Protein AF-A0A895XR10-F1 (afdb_monomer)

Structure (mmCIF, N/CA/C/O backbone):
data_AF-A0A895XR10-F1
#
_entry.id   AF-A0A895XR10-F1
#
loop_
_atom_site.group_PDB
_atom_site.id
_atom_site.type_symbol
_atom_site.label_atom_id
_atom_site.label_alt_id
_atom_site.label_comp_id
_atom_site.label_asym_id
_atom_site.label_entity_id
_atom_site.label_seq_id
_atom_site.pdbx_PDB_ins_code
_atom_site.Cartn_x
_atom_site.Cartn_y
_atom_site.Cartn_z
_atom_site.occupancy
_atom_site.B_iso_or_equiv
_atom_site.auth_seq_id
_atom_site.auth_comp_id
_atom_site.auth_asym_id
_atom_site.auth_atom_id
_atom_site.pdbx_PDB_model_num
ATOM 1 N N . MET A 1 1 ? 27.561 -22.129 -98.951 1.00 43.47 1 MET A N 1
ATOM 2 C CA . MET A 1 1 ? 26.285 -21.623 -98.404 1.00 43.47 1 MET A CA 1
ATOM 3 C C . MET A 1 1 ? 26.503 -21.354 -96.933 1.00 43.47 1 MET A C 1
ATOM 5 O O . MET A 1 1 ? 26.814 -22.270 -96.185 1.00 43.47 1 MET A O 1
ATOM 9 N N . THR A 1 2 ? 26.490 -20.076 -96.586 1.00 42.06 2 THR A N 1
ATOM 10 C CA . THR A 1 2 ? 26.975 -19.520 -95.323 1.00 42.06 2 THR A CA 1
ATOM 11 C C . THR A 1 2 ? 25.771 -19.305 -94.410 1.00 42.06 2 THR A C 1
ATOM 13 O O . THR A 1 2 ? 24.839 -18.607 -94.800 1.00 42.06 2 THR A O 1
ATOM 16 N N . TYR A 1 3 ? 25.763 -19.936 -93.235 1.00 46.41 3 TYR A N 1
ATOM 17 C CA . TYR A 1 3 ? 24.733 -19.728 -92.213 1.00 46.41 3 TYR A CA 1
ATOM 18 C C . TYR A 1 3 ? 25.040 -18.460 -91.394 1.00 46.41 3 TYR A C 1
ATOM 20 O O . TYR A 1 3 ? 26.213 -18.200 -91.116 1.00 46.41 3 TYR A O 1
ATOM 28 N N . PRO A 1 4 ? 24.023 -17.664 -91.011 1.00 62.56 4 PRO A N 1
ATOM 29 C CA . PRO A 1 4 ? 24.213 -16.454 -90.215 1.00 62.56 4 PRO A CA 1
ATOM 30 C C . PRO A 1 4 ? 24.448 -16.766 -88.722 1.00 62.56 4 PRO A C 1
ATOM 32 O O . PRO A 1 4 ? 24.060 -17.835 -88.244 1.00 62.56 4 PRO A O 1
ATOM 35 N N . PRO A 1 5 ? 25.080 -15.839 -87.976 1.00 61.12 5 PRO A N 1
ATOM 36 C CA . PRO A 1 5 ? 25.467 -16.045 -86.585 1.00 61.12 5 PRO A CA 1
ATOM 37 C C . PRO A 1 5 ? 24.272 -15.934 -85.630 1.00 61.12 5 PRO A C 1
ATOM 39 O O . PRO A 1 5 ? 23.403 -15.075 -85.777 1.00 61.12 5 PRO A O 1
ATOM 42 N N . ALA A 1 6 ? 24.264 -16.801 -84.617 1.00 53.69 6 ALA A N 1
ATOM 43 C CA . ALA A 1 6 ? 23.287 -16.802 -83.539 1.00 53.69 6 ALA A CA 1
ATOM 44 C C . ALA A 1 6 ? 23.426 -15.538 -82.674 1.00 53.69 6 ALA A C 1
ATOM 46 O O . ALA A 1 6 ? 24.474 -15.278 -82.082 1.00 53.69 6 ALA A O 1
ATOM 47 N N . HIS A 1 7 ? 22.345 -14.763 -82.585 1.00 52.09 7 HIS A N 1
ATOM 48 C CA . HIS A 1 7 ? 22.206 -13.691 -81.610 1.00 52.09 7 HIS A CA 1
ATOM 49 C C . HIS A 1 7 ? 22.137 -14.271 -80.194 1.00 52.09 7 HIS A C 1
ATOM 51 O O . HIS A 1 7 ? 21.281 -15.101 -79.889 1.00 52.09 7 HIS A O 1
ATOM 57 N N . GLY A 1 8 ? 23.038 -13.796 -79.332 1.00 48.94 8 GLY A N 1
ATOM 58 C CA . GLY A 1 8 ? 23.037 -14.071 -77.903 1.00 48.94 8 GLY A CA 1
ATOM 59 C C . GLY A 1 8 ? 21.740 -13.599 -77.253 1.00 48.94 8 GLY A C 1
ATOM 60 O O . GLY A 1 8 ? 21.431 -12.408 -77.222 1.00 48.94 8 GLY A O 1
ATOM 61 N N . GLN A 1 9 ? 20.985 -14.557 -76.728 1.00 48.19 9 GLN A N 1
ATOM 62 C CA . GLN A 1 9 ? 19.854 -14.317 -75.847 1.00 48.19 9 GLN A CA 1
ATOM 63 C C . GLN A 1 9 ? 20.400 -13.852 -74.491 1.00 48.19 9 GLN A C 1
ATOM 65 O O . GLN A 1 9 ? 20.941 -14.638 -73.716 1.00 48.19 9 GLN A O 1
ATOM 70 N N . ASN A 1 10 ? 20.269 -12.554 -74.217 1.00 54.06 10 ASN A N 1
ATOM 71 C CA . ASN A 1 10 ? 20.427 -12.006 -72.876 1.00 54.06 10 ASN A CA 1
ATOM 72 C C . ASN A 1 10 ? 19.380 -12.656 -71.964 1.00 54.06 10 ASN A C 1
ATOM 74 O O . ASN A 1 10 ? 18.184 -12.404 -72.109 1.00 54.06 10 ASN A O 1
ATOM 78 N N . VAL A 1 11 ? 19.833 -13.499 -71.038 1.00 56.47 11 VAL A N 1
ATOM 79 C CA . VAL A 1 11 ? 19.008 -14.029 -69.951 1.00 56.47 11 VAL A CA 1
ATOM 80 C C . VAL A 1 11 ? 18.644 -12.848 -69.040 1.00 56.47 11 VAL A C 1
ATOM 82 O O . VAL A 1 11 ? 19.552 -12.222 -68.486 1.00 56.47 11 VAL A O 1
ATOM 85 N N . PRO A 1 12 ? 17.356 -12.499 -68.872 1.00 56.66 12 PRO A N 1
ATOM 86 C CA . PRO A 1 12 ? 16.947 -11.509 -67.888 1.00 56.66 12 PRO A CA 1
ATOM 87 C C . PRO A 1 12 ? 17.299 -12.060 -66.510 1.00 56.66 12 PRO A C 1
ATOM 89 O O . PRO A 1 12 ? 16.811 -13.120 -66.117 1.00 56.66 12 PRO A O 1
ATOM 92 N N . GLY A 1 13 ? 18.176 -11.360 -65.790 1.00 49.44 13 GLY A N 1
ATOM 93 C CA . GLY A 1 13 ? 18.511 -11.703 -64.417 1.00 49.44 13 GLY A CA 1
ATOM 94 C C . GLY A 1 13 ? 17.232 -11.857 -63.600 1.00 49.44 13 GLY A C 1
ATOM 95 O O . GLY A 1 13 ? 16.410 -10.941 -63.539 1.00 49.44 13 GLY A O 1
ATOM 96 N N . HIS A 1 14 ? 17.057 -13.025 -62.985 1.00 51.94 14 HIS A N 1
ATOM 97 C CA . HIS A 1 14 ? 16.072 -13.220 -61.935 1.00 51.94 14 HIS A CA 1
ATOM 98 C C . HIS A 1 14 ? 16.417 -12.271 -60.784 1.00 51.94 14 HIS A C 1
ATOM 100 O O . HIS A 1 14 ? 17.231 -12.584 -59.918 1.00 51.94 14 HIS A O 1
ATOM 106 N N . GLY A 1 15 ? 15.810 -11.084 -60.809 1.00 47.88 15 GLY A N 1
ATOM 107 C CA . GLY A 1 15 ? 15.741 -10.199 -59.663 1.00 47.88 15 GLY A CA 1
ATOM 108 C C . GLY A 1 15 ? 15.062 -10.963 -58.539 1.00 47.88 15 GLY A C 1
ATOM 109 O O . GLY A 1 15 ? 13.859 -11.215 -58.587 1.00 47.88 15 GLY A O 1
ATOM 110 N N . LEU A 1 16 ? 15.854 -11.375 -57.551 1.00 57.97 16 LEU A N 1
ATOM 111 C CA . LEU A 1 16 ? 15.333 -11.805 -56.264 1.00 57.97 16 LEU A CA 1
ATOM 112 C C . LEU A 1 16 ? 14.382 -10.703 -55.774 1.00 57.97 16 LEU A C 1
ATOM 114 O O . LEU A 1 16 ? 14.776 -9.532 -55.781 1.00 57.97 16 LEU A O 1
ATOM 118 N N . PRO A 1 17 ? 13.134 -11.035 -55.396 1.00 54.84 17 PRO A N 1
ATOM 119 C CA . PRO A 1 17 ? 12.229 -10.043 -54.845 1.00 54.84 17 PRO A CA 1
ATOM 120 C C . PRO A 1 17 ? 12.934 -9.379 -53.656 1.00 54.84 17 PRO A C 1
ATOM 122 O O . PRO A 1 17 ? 13.523 -10.096 -52.839 1.00 54.84 17 PRO A O 1
ATOM 125 N N . PRO A 1 18 ? 12.923 -8.035 -53.559 1.00 63.75 18 PRO A N 1
ATOM 126 C CA . PRO A 1 18 ? 13.530 -7.353 -52.429 1.00 63.75 18 PRO A CA 1
ATOM 127 C C . PRO A 1 18 ? 12.963 -7.972 -51.147 1.00 63.75 18 PRO A C 1
ATOM 129 O O . PRO A 1 18 ? 11.749 -8.213 -51.091 1.00 63.75 18 PRO A O 1
ATOM 132 N N . PRO A 1 19 ? 13.806 -8.297 -50.149 1.00 59.06 19 PRO A N 1
ATOM 133 C CA . P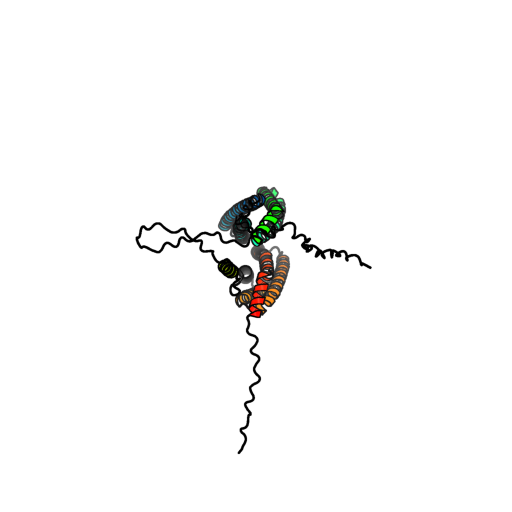RO A 1 19 ? 13.342 -8.896 -48.910 1.00 59.06 19 PRO A CA 1
ATOM 134 C C . PRO A 1 19 ? 12.282 -7.970 -48.323 1.00 59.06 19 PRO A C 1
ATOM 136 O O . PRO A 1 19 ? 12.579 -6.859 -47.889 1.00 59.06 19 PRO A O 1
ATOM 139 N N . ARG A 1 20 ? 11.018 -8.405 -48.376 1.00 44.81 20 ARG A N 1
ATOM 140 C CA . ARG A 1 20 ? 9.914 -7.691 -47.744 1.00 44.81 20 ARG A CA 1
ATOM 141 C C . ARG A 1 20 ? 10.240 -7.652 -46.260 1.00 44.81 20 ARG A C 1
ATOM 143 O O . ARG A 1 20 ? 10.199 -8.682 -45.589 1.00 44.81 20 ARG A O 1
ATOM 150 N N . SER A 1 21 ? 10.607 -6.472 -45.772 1.00 48.69 21 SER A N 1
ATOM 151 C CA . SER A 1 21 ? 10.800 -6.181 -44.358 1.00 48.69 21 SER A CA 1
ATOM 152 C C . SER A 1 21 ? 9.449 -6.314 -43.667 1.00 48.69 21 SER A C 1
ATOM 154 O O . SER A 1 21 ? 8.697 -5.353 -43.528 1.00 48.69 21 SER A O 1
ATOM 156 N N . HIS A 1 22 ? 9.105 -7.544 -43.298 1.00 46.69 22 HIS A N 1
ATOM 157 C CA . HIS A 1 22 ? 7.867 -7.894 -42.624 1.00 46.69 22 HIS A CA 1
ATOM 158 C C . HIS A 1 22 ? 7.957 -7.457 -41.156 1.00 46.69 22 HIS A C 1
ATOM 160 O O . HIS A 1 22 ? 8.131 -8.267 -40.249 1.00 46.69 22 HIS A O 1
ATOM 166 N N . LEU A 1 23 ? 7.884 -6.149 -40.925 1.00 47.00 23 LEU A N 1
ATOM 167 C CA . LEU A 1 23 ? 7.832 -5.539 -39.597 1.00 47.00 23 LEU A CA 1
ATOM 168 C C . LEU A 1 23 ? 6.759 -4.440 -39.538 1.00 47.00 23 LEU A C 1
ATOM 170 O O . LEU A 1 23 ? 6.862 -3.505 -38.753 1.00 47.00 23 LEU A O 1
ATOM 174 N N . ASP A 1 24 ? 5.668 -4.620 -40.289 1.00 42.06 24 ASP A N 1
ATOM 175 C CA . ASP A 1 24 ? 4.411 -3.868 -40.144 1.00 42.06 24 ASP A CA 1
ATOM 176 C C . ASP A 1 24 ? 3.589 -4.380 -38.947 1.00 42.06 24 ASP A C 1
ATOM 178 O O . ASP A 1 24 ? 2.412 -4.724 -39.038 1.00 42.06 24 ASP A O 1
ATOM 182 N N . GLY A 1 25 ? 4.238 -4.476 -37.789 1.00 52.78 25 GLY A N 1
ATOM 183 C CA . GLY A 1 25 ? 3.549 -4.516 -36.506 1.00 52.78 25 GLY A CA 1
ATOM 184 C C . GLY A 1 25 ? 3.534 -3.111 -35.898 1.00 52.78 25 GLY A C 1
ATOM 185 O O . GLY A 1 25 ? 4.423 -2.313 -36.191 1.00 52.78 25 GLY A O 1
ATOM 186 N N . PRO A 1 26 ? 2.626 -2.797 -34.958 1.00 48.66 26 PRO A N 1
ATOM 187 C CA . PRO A 1 26 ? 2.603 -1.510 -34.245 1.00 48.66 26 PRO A CA 1
ATOM 188 C C . PRO A 1 26 ? 3.884 -1.200 -33.433 1.00 48.66 26 PRO A C 1
ATOM 190 O O . PRO A 1 26 ? 3.993 -0.144 -32.818 1.00 48.66 26 PRO A O 1
ATOM 193 N N . ALA A 1 27 ? 4.876 -2.096 -33.445 1.00 45.22 27 ALA A N 1
ATOM 194 C CA . ALA A 1 27 ? 6.234 -1.854 -32.967 1.00 45.22 27 ALA A CA 1
ATOM 195 C C . ALA A 1 27 ? 7.116 -1.051 -33.958 1.00 45.22 27 ALA A C 1
ATOM 197 O O . ALA A 1 27 ? 8.143 -0.521 -33.540 1.00 45.22 27 ALA A O 1
ATOM 198 N N . GLY A 1 28 ? 6.718 -0.912 -35.231 1.00 41.19 28 GLY A N 1
ATOM 199 C CA . GLY A 1 28 ? 7.461 -0.185 -36.273 1.00 41.19 28 GLY A CA 1
ATOM 200 C C . GLY A 1 28 ? 7.477 1.341 -36.112 1.00 41.19 28 GLY A C 1
ATOM 201 O O . GLY A 1 28 ? 8.375 2.000 -36.625 1.00 41.19 28 GLY A O 1
ATOM 202 N N . ALA A 1 29 ? 6.566 1.914 -35.317 1.00 49.75 29 ALA A N 1
ATOM 203 C CA . ALA A 1 29 ? 6.558 3.352 -35.012 1.00 49.75 29 ALA A CA 1
ATOM 204 C C . ALA A 1 29 ? 7.737 3.804 -34.122 1.00 49.75 29 ALA A C 1
ATOM 206 O O . ALA A 1 29 ? 7.969 5.000 -33.961 1.00 49.75 29 ALA A O 1
ATOM 207 N N . TYR A 1 30 ? 8.481 2.855 -33.545 1.00 46.25 30 TYR A N 1
ATOM 208 C CA . TYR A 1 30 ? 9.675 3.113 -32.735 1.00 46.25 30 TYR A CA 1
ATOM 209 C C . TYR A 1 30 ? 10.931 2.486 -33.344 1.00 46.25 30 TYR A C 1
ATOM 211 O O . TYR A 1 30 ? 11.883 2.205 -32.613 1.00 46.25 30 TYR A O 1
ATOM 219 N N . GLY A 1 31 ? 10.926 2.231 -34.657 1.00 37.97 31 GLY A N 1
ATOM 220 C CA . GLY A 1 31 ? 12.087 1.720 -35.369 1.00 37.97 31 GLY A CA 1
ATOM 221 C C . GLY A 1 31 ? 13.304 2.603 -35.107 1.00 37.97 31 GLY A C 1
ATOM 222 O O . GLY A 1 31 ? 13.386 3.726 -35.597 1.00 37.97 31 GLY A O 1
ATOM 223 N N . LEU A 1 32 ? 14.255 2.087 -34.327 1.00 45.00 32 LEU A N 1
ATOM 224 C CA . LEU A 1 32 ? 15.643 2.507 -34.449 1.00 45.00 32 LEU A CA 1
ATOM 225 C C . LEU A 1 32 ? 16.025 2.287 -35.917 1.00 45.00 32 LEU A C 1
ATOM 227 O O . LEU A 1 32 ? 15.727 1.202 -36.430 1.00 45.00 32 LEU A O 1
ATOM 231 N N . PRO A 1 33 ? 16.620 3.278 -36.602 1.00 44.41 33 PRO A N 1
ATOM 232 C CA . PRO A 1 33 ? 17.076 3.092 -37.967 1.00 44.41 33 PRO A CA 1
ATOM 233 C C . PRO A 1 33 ? 18.084 1.943 -37.959 1.00 44.41 33 PRO A C 1
ATOM 235 O O . PRO A 1 33 ? 19.209 2.076 -37.486 1.00 44.41 33 PRO A O 1
ATOM 238 N N . LEU A 1 34 ? 17.644 0.774 -38.424 1.00 49.09 34 LEU A N 1
ATOM 239 C CA . LEU A 1 34 ? 18.527 -0.309 -38.823 1.00 49.09 34 LEU A CA 1
ATOM 240 C C . LEU A 1 34 ? 19.137 0.145 -40.141 1.00 49.09 34 LEU A C 1
ATOM 242 O O . LEU A 1 34 ? 18.640 -0.137 -41.229 1.00 49.09 34 LEU A O 1
ATOM 246 N N . GLU A 1 35 ? 20.168 0.964 -39.987 1.00 44.25 35 GLU A N 1
ATOM 247 C CA . GLU A 1 35 ? 20.978 1.514 -41.051 1.00 44.25 35 GLU A CA 1
ATOM 248 C C . GLU A 1 35 ? 21.790 0.362 -41.647 1.00 44.25 35 GLU A C 1
ATOM 250 O O . GLU A 1 35 ? 22.802 -0.095 -41.113 1.00 44.25 35 GLU A O 1
ATOM 255 N N . GLY A 1 36 ? 21.260 -0.179 -42.741 1.00 49.50 36 GLY A N 1
ATOM 256 C CA . GLY A 1 36 ? 21.999 -1.059 -43.621 1.00 49.50 36 GLY A CA 1
ATOM 257 C C . GLY A 1 36 ? 23.187 -0.302 -44.202 1.00 49.50 36 GLY A C 1
ATOM 258 O O . GLY A 1 36 ? 23.021 0.644 -44.963 1.00 49.50 36 GLY A O 1
ATOM 259 N N . SER A 1 37 ? 24.380 -0.769 -43.841 1.00 48.66 37 SER A N 1
ATOM 260 C CA . SER A 1 37 ? 25.615 -0.657 -44.617 1.00 48.66 37 SER A CA 1
ATOM 261 C C . SER A 1 37 ? 26.015 0.746 -45.091 1.00 48.66 37 SER A C 1
ATOM 263 O O . SER A 1 37 ? 25.998 1.042 -46.281 1.00 48.66 37 SER A O 1
ATOM 265 N N . SER A 1 38 ? 26.564 1.550 -44.187 1.00 43.56 38 SER A N 1
ATOM 266 C CA . SER A 1 38 ? 27.862 2.162 -44.480 1.00 43.56 38 SER A CA 1
ATOM 267 C C . SER A 1 38 ? 28.638 2.331 -43.180 1.00 43.56 38 SER A C 1
ATOM 269 O O . SER A 1 38 ? 28.131 2.835 -42.182 1.00 43.56 38 SER A O 1
ATOM 271 N N . VAL A 1 39 ? 29.864 1.816 -43.173 1.00 47.50 39 VAL A N 1
ATOM 272 C CA . VAL A 1 39 ? 30.832 1.955 -42.087 1.00 47.50 39 VAL A CA 1
ATOM 273 C C . VAL A 1 39 ? 31.283 3.417 -42.073 1.00 47.50 39 VAL A C 1
ATOM 275 O O . VAL A 1 39 ? 32.345 3.757 -42.583 1.00 47.50 39 VAL A O 1
ATOM 278 N N . VAL A 1 40 ? 30.441 4.314 -41.563 1.00 46.38 40 VAL A N 1
ATOM 279 C CA . VAL A 1 40 ? 30.838 5.687 -41.261 1.00 46.38 40 VAL A CA 1
ATOM 280 C C . VAL A 1 40 ? 31.267 5.697 -39.80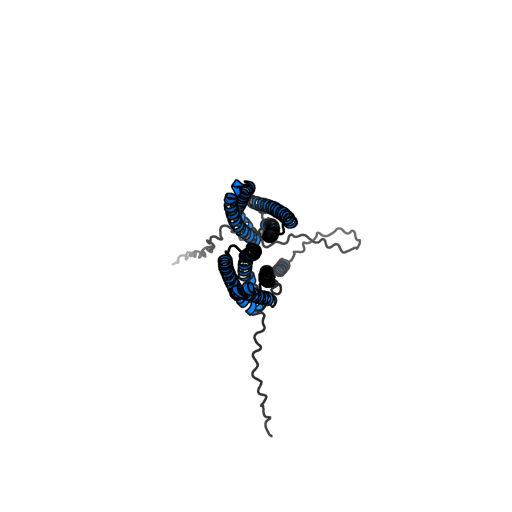6 1.00 46.38 40 VAL A C 1
ATOM 282 O O . VAL A 1 40 ? 30.461 5.705 -38.877 1.00 46.38 40 VAL A O 1
ATOM 285 N N . SER A 1 41 ? 32.582 5.644 -39.626 1.00 48.12 41 SER A N 1
ATOM 286 C CA . SER A 1 41 ? 33.295 5.878 -38.375 1.00 48.12 41 SER A CA 1
ATOM 287 C C . SER A 1 41 ? 33.032 7.305 -37.886 1.00 48.12 41 SER A C 1
ATOM 289 O O . SER A 1 41 ? 33.850 8.204 -38.037 1.00 48.12 41 SER A O 1
ATOM 291 N N . GLY A 1 42 ? 31.854 7.517 -37.318 1.00 47.50 42 GLY A N 1
ATOM 292 C CA . GLY A 1 42 ? 31.424 8.759 -36.704 1.00 47.50 42 GLY A CA 1
ATOM 293 C C . GLY A 1 42 ? 30.302 8.398 -35.755 1.00 47.50 42 GLY A C 1
ATOM 294 O O . GLY A 1 42 ? 29.148 8.344 -36.159 1.00 47.50 42 GLY A O 1
ATOM 295 N N . HIS A 1 43 ? 30.660 8.057 -34.516 1.00 50.00 43 HIS A N 1
ATOM 296 C CA . HIS A 1 43 ? 29.721 7.722 -33.449 1.00 50.00 43 HIS A CA 1
ATOM 297 C C . HIS A 1 43 ? 28.798 8.921 -33.193 1.00 50.00 43 HIS A C 1
ATOM 299 O O . HIS A 1 43 ? 29.062 9.749 -32.322 1.00 50.00 43 HIS A O 1
ATOM 305 N N . SER A 1 44 ? 27.718 9.029 -33.967 1.00 47.81 44 SER A N 1
ATOM 306 C CA . SER A 1 44 ? 26.619 9.940 -33.691 1.00 47.81 44 SER A CA 1
ATOM 307 C C . SER A 1 44 ? 25.912 9.394 -32.459 1.00 47.81 44 SER A C 1
ATOM 309 O O . SER A 1 44 ? 25.020 8.548 -32.538 1.00 47.81 44 SER A O 1
ATOM 311 N N . LEU A 1 45 ? 26.405 9.804 -31.289 1.00 61.31 45 LEU A N 1
ATOM 312 C CA . LEU A 1 45 ? 25.706 9.665 -30.022 1.00 61.31 45 LEU A CA 1
ATOM 313 C C . LEU A 1 45 ? 24.299 10.210 -30.252 1.00 61.31 45 LEU A C 1
ATOM 315 O O . LEU A 1 45 ? 24.132 11.415 -30.441 1.00 61.31 45 LEU A O 1
ATOM 319 N N . ALA A 1 46 ? 23.307 9.317 -30.292 1.00 60.72 46 ALA A N 1
ATOM 320 C CA . ALA A 1 46 ? 21.917 9.712 -30.440 1.00 60.72 46 ALA A CA 1
ATOM 321 C C . ALA A 1 46 ? 21.636 10.849 -29.442 1.00 60.72 46 ALA A C 1
ATOM 323 O O . ALA A 1 46 ? 21.982 10.708 -28.261 1.00 60.72 46 ALA A O 1
ATOM 324 N N . PRO A 1 47 ? 21.082 11.989 -29.895 1.00 67.94 47 PRO A N 1
ATOM 325 C CA . PRO A 1 47 ? 20.932 13.157 -29.044 1.00 67.94 47 PRO A CA 1
ATOM 326 C C . PRO A 1 47 ? 20.149 12.769 -27.782 1.00 67.94 47 PRO A C 1
ATOM 328 O O . PRO A 1 47 ? 19.161 12.031 -27.878 1.00 67.94 47 PRO A O 1
ATOM 331 N N . PRO A 1 48 ? 20.583 13.220 -26.590 1.00 73.38 48 PRO A N 1
ATOM 332 C CA . PRO A 1 48 ? 19.956 12.830 -25.337 1.00 73.38 48 PRO A CA 1
ATOM 333 C C . PRO A 1 48 ? 18.466 13.174 -25.380 1.00 73.38 48 PRO A C 1
ATOM 335 O O . PRO A 1 48 ? 18.084 14.326 -25.596 1.00 73.38 48 PRO A O 1
ATOM 338 N N . VAL A 1 49 ? 17.611 12.167 -25.180 1.00 78.50 49 VAL A N 1
ATOM 339 C CA . VAL A 1 49 ? 16.156 12.353 -25.170 1.00 78.50 49 VAL A CA 1
ATOM 340 C C . VAL A 1 49 ? 15.804 13.329 -24.050 1.00 78.50 49 VAL A C 1
ATOM 342 O O . VAL A 1 49 ? 15.949 13.018 -22.865 1.00 78.50 49 VAL A O 1
ATOM 345 N N . ARG A 1 50 ? 15.339 14.529 -24.416 1.00 85.50 50 ARG A N 1
ATOM 346 C CA . ARG A 1 50 ? 14.948 15.556 -23.447 1.00 85.50 50 ARG A CA 1
ATOM 347 C C . ARG A 1 50 ? 13.797 15.037 -22.586 1.00 85.50 50 ARG A C 1
ATOM 349 O O . ARG A 1 50 ? 12.790 14.547 -23.096 1.00 85.50 50 ARG A O 1
ATOM 356 N N . LYS A 1 51 ? 13.938 15.175 -21.268 1.00 87.19 51 LYS A N 1
ATOM 357 C CA . LYS A 1 51 ? 12.914 14.785 -20.296 1.00 87.19 51 LYS A CA 1
ATOM 358 C C . LYS A 1 51 ? 11.604 15.542 -20.568 1.00 87.19 51 LYS A C 1
ATOM 360 O O . LYS A 1 51 ? 11.624 16.776 -20.551 1.00 87.19 51 LYS A O 1
ATOM 365 N N . PRO A 1 52 ? 10.475 14.849 -20.809 1.00 90.19 52 PRO A N 1
ATOM 366 C CA . PRO A 1 52 ? 9.215 15.519 -21.089 1.00 90.19 52 PRO A CA 1
ATOM 367 C C . PRO A 1 52 ? 8.716 16.260 -19.845 1.00 90.19 52 PRO A C 1
ATOM 369 O O . PRO A 1 52 ? 8.855 15.776 -18.718 1.00 90.19 52 PRO A O 1
ATOM 372 N N . GLY A 1 53 ? 8.099 17.426 -20.053 1.00 89.25 53 GLY A N 1
ATOM 373 C CA . GLY A 1 53 ? 7.592 18.274 -18.968 1.00 89.25 53 GLY A CA 1
ATOM 374 C C . GLY A 1 53 ? 6.562 17.577 -18.070 1.00 89.25 53 GLY A C 1
ATOM 375 O O . GLY A 1 53 ? 6.506 17.857 -16.877 1.00 89.25 53 GLY A O 1
ATOM 376 N N . SER A 1 54 ? 5.821 16.593 -18.593 1.00 89.44 54 SER A N 1
ATOM 377 C CA . SER A 1 54 ? 4.881 15.775 -17.811 1.00 89.44 54 SER A CA 1
ATOM 378 C C . SER A 1 54 ? 5.558 14.997 -16.682 1.00 89.44 54 SER A C 1
ATOM 380 O O . SER A 1 54 ? 4.993 14.889 -15.599 1.00 89.44 54 SER A O 1
ATOM 382 N N . ILE A 1 55 ? 6.788 14.510 -16.886 1.00 91.69 55 ILE A N 1
ATOM 383 C CA . ILE A 1 55 ? 7.547 13.800 -15.848 1.00 91.69 55 ILE A CA 1
ATOM 384 C C . ILE A 1 55 ? 7.998 14.770 -14.758 1.00 91.69 55 ILE A C 1
ATOM 386 O O . ILE A 1 55 ? 7.963 14.411 -13.584 1.00 91.69 55 ILE A O 1
ATOM 390 N N . ALA A 1 56 ? 8.385 15.997 -15.124 1.00 89.81 56 ALA A N 1
ATOM 391 C CA . ALA A 1 56 ? 8.653 17.039 -14.137 1.00 89.81 56 ALA A CA 1
ATOM 392 C C . ALA A 1 56 ? 7.383 17.357 -13.327 1.00 89.81 56 ALA A C 1
ATOM 394 O O . ALA A 1 56 ? 7.442 17.364 -12.104 1.00 89.81 56 ALA A O 1
ATOM 395 N N . GLY A 1 57 ? 6.227 17.484 -13.990 1.00 87.00 57 GLY A N 1
ATOM 396 C CA . GLY A 1 57 ? 4.931 17.670 -13.328 1.00 87.00 57 GLY A CA 1
ATOM 397 C C . GLY A 1 57 ? 4.583 16.547 -12.343 1.00 87.00 57 GLY A C 1
ATOM 398 O O . GLY A 1 57 ? 4.237 16.826 -11.198 1.00 87.00 57 GLY A O 1
ATOM 399 N N . VAL A 1 58 ? 4.749 15.279 -12.740 1.00 91.88 58 VAL A N 1
ATOM 400 C CA . VAL A 1 58 ? 4.541 14.119 -11.850 1.00 91.88 58 VAL A CA 1
ATOM 401 C C . VAL A 1 58 ? 5.454 14.190 -10.627 1.00 91.88 58 VAL A C 1
ATOM 403 O O . VAL A 1 58 ? 4.993 13.981 -9.508 1.00 91.88 58 VAL A O 1
ATOM 406 N N . GLN A 1 59 ? 6.738 14.499 -10.818 1.00 91.88 59 GLN A N 1
ATOM 407 C CA . GLN A 1 59 ? 7.685 14.619 -9.708 1.00 91.88 59 GLN A CA 1
ATOM 408 C C . GLN A 1 59 ? 7.324 15.757 -8.760 1.00 91.88 59 GLN A C 1
ATOM 410 O O . GLN A 1 59 ? 7.361 15.555 -7.549 1.00 91.88 59 GLN A O 1
ATOM 415 N N . THR A 1 60 ? 6.950 16.921 -9.292 1.00 91.06 60 THR A N 1
ATOM 416 C CA . THR A 1 60 ? 6.519 18.065 -8.486 1.00 91.06 60 THR A CA 1
ATOM 417 C C . THR A 1 60 ? 5.295 17.708 -7.648 1.00 91.06 60 THR A C 1
ATOM 419 O O . THR A 1 60 ? 5.321 17.914 -6.439 1.00 91.06 60 THR A O 1
ATOM 422 N N . ILE A 1 61 ? 4.262 17.094 -8.239 1.00 88.56 61 ILE A N 1
ATOM 423 C CA . ILE A 1 61 ? 3.066 16.680 -7.487 1.00 88.56 61 ILE A CA 1
ATOM 424 C C . ILE A 1 61 ? 3.420 15.652 -6.407 1.00 88.56 61 ILE A C 1
ATOM 426 O O . ILE A 1 61 ? 2.944 15.771 -5.283 1.00 88.56 61 ILE A O 1
ATOM 430 N N . LEU A 1 62 ? 4.282 14.673 -6.702 1.00 88.94 62 LEU A N 1
ATOM 431 C CA . LEU A 1 62 ? 4.727 13.695 -5.705 1.00 88.94 62 LEU A CA 1
ATOM 432 C C . LEU A 1 62 ? 5.526 14.346 -4.563 1.00 88.94 62 LEU A C 1
ATOM 434 O O . LEU A 1 62 ? 5.358 13.957 -3.409 1.00 88.94 62 LEU A O 1
ATOM 438 N N . TRP A 1 63 ? 6.352 15.355 -4.836 1.00 90.31 63 TRP A N 1
ATOM 439 C CA . TRP A 1 63 ? 7.029 16.107 -3.776 1.00 90.31 63 TRP A CA 1
ATOM 440 C C . TRP A 1 63 ? 6.050 16.905 -2.911 1.00 90.31 63 TRP A C 1
ATOM 442 O O . TRP A 1 63 ? 6.179 16.884 -1.690 1.00 90.31 63 TRP A O 1
ATOM 452 N N . ILE A 1 64 ? 5.037 17.536 -3.514 1.00 85.44 64 ILE A N 1
ATOM 453 C CA . ILE A 1 64 ? 3.987 18.237 -2.760 1.00 85.44 64 ILE A CA 1
ATOM 454 C C . ILE A 1 64 ? 3.199 17.238 -1.899 1.00 85.44 64 ILE A C 1
ATOM 456 O O . ILE A 1 64 ? 3.005 17.478 -0.713 1.00 85.44 64 ILE A O 1
ATOM 460 N N . LEU A 1 65 ? 2.809 16.084 -2.452 1.00 86.81 65 LEU A N 1
ATOM 461 C CA . LEU A 1 65 ? 2.132 15.027 -1.694 1.00 86.81 65 LEU A CA 1
ATOM 462 C C . LEU A 1 65 ? 3.001 14.480 -0.555 1.00 86.81 65 LEU A C 1
ATOM 464 O O . LEU A 1 65 ? 2.469 14.188 0.511 1.00 86.81 65 LEU A O 1
ATOM 468 N N . ALA A 1 66 ? 4.319 14.364 -0.755 1.00 81.75 66 ALA A N 1
ATOM 469 C CA . ALA A 1 66 ? 5.247 13.969 0.302 1.00 81.75 66 ALA A CA 1
ATOM 470 C C . ALA A 1 66 ? 5.276 15.008 1.432 1.00 81.75 66 ALA A C 1
ATOM 472 O O . ALA A 1 66 ? 5.196 14.635 2.596 1.00 81.75 66 ALA A O 1
ATOM 473 N N . ALA A 1 67 ? 5.335 16.300 1.095 1.00 78.38 67 ALA A N 1
ATOM 474 C CA . ALA A 1 67 ? 5.323 17.382 2.077 1.00 78.38 67 ALA A CA 1
ATOM 475 C C . ALA A 1 67 ? 4.000 17.440 2.859 1.00 78.38 67 ALA A C 1
ATOM 477 O O . ALA A 1 67 ? 4.018 17.538 4.083 1.00 78.38 67 ALA A O 1
ATOM 478 N N . ILE A 1 68 ? 2.857 17.319 2.172 1.00 82.56 68 ILE A N 1
ATOM 479 C CA . ILE A 1 68 ? 1.532 17.276 2.811 1.00 82.56 68 ILE A CA 1
ATOM 480 C C . ILE A 1 68 ? 1.406 16.047 3.718 1.00 82.56 68 ILE A C 1
ATOM 482 O O . ILE A 1 68 ? 0.919 16.165 4.838 1.00 82.56 68 ILE A O 1
ATOM 486 N N . SER A 1 69 ? 1.866 14.878 3.262 1.00 80.56 69 SER A N 1
ATOM 487 C CA . SER A 1 69 ? 1.811 13.645 4.060 1.00 80.56 69 SER A CA 1
ATOM 488 C C . SER A 1 69 ? 2.701 13.747 5.302 1.00 80.56 69 SER A C 1
ATOM 490 O O . SER A 1 69 ? 2.245 13.410 6.389 1.00 80.56 69 SER A O 1
ATOM 492 N N . ALA A 1 70 ? 3.903 14.320 5.177 1.00 71.06 70 ALA A N 1
ATOM 493 C CA . ALA A 1 70 ? 4.784 14.589 6.312 1.00 71.06 70 ALA A CA 1
ATOM 494 C C . ALA A 1 70 ? 4.160 15.579 7.314 1.00 71.06 70 ALA A C 1
A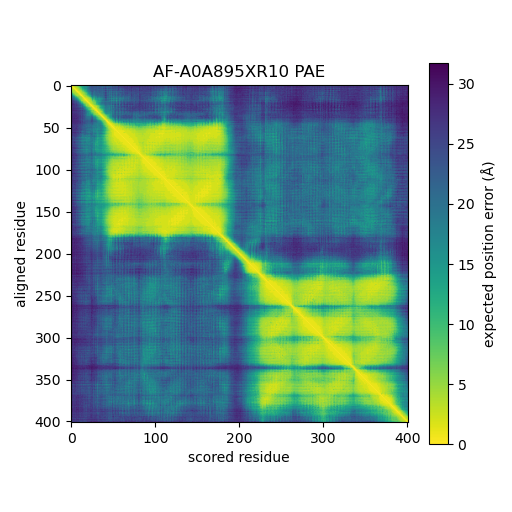TOM 496 O O . ALA A 1 70 ? 4.233 15.359 8.519 1.00 71.06 70 ALA A O 1
ATOM 497 N N . LEU A 1 71 ? 3.494 16.642 6.845 1.00 75.06 71 LEU A N 1
ATOM 498 C CA . LEU A 1 71 ? 2.730 17.544 7.720 1.00 75.06 71 LEU A CA 1
ATOM 499 C C . LEU A 1 71 ? 1.590 16.805 8.438 1.00 75.06 71 LEU A C 1
ATOM 501 O O . LEU A 1 71 ? 1.379 17.016 9.631 1.00 75.06 71 LEU A O 1
ATOM 505 N N . GLY A 1 72 ? 0.895 15.910 7.731 1.00 74.62 72 GLY A N 1
ATOM 506 C CA . GLY A 1 72 ? -0.124 15.034 8.305 1.00 74.62 72 GLY A CA 1
ATOM 507 C C . GLY A 1 72 ? 0.432 14.082 9.367 1.00 74.62 72 GLY A C 1
ATOM 508 O O . GLY A 1 72 ? -0.218 13.882 10.392 1.00 74.62 72 GLY A O 1
ATOM 509 N N . GLU A 1 73 ? 1.642 13.546 9.176 1.00 74.12 73 GLU A N 1
ATOM 510 C CA . GLU A 1 73 ? 2.354 12.763 10.196 1.00 74.12 73 GLU A CA 1
ATOM 511 C C . GLU A 1 73 ? 2.632 13.602 11.439 1.00 74.12 73 GLU A C 1
ATOM 513 O O . GLU A 1 73 ? 2.276 13.176 12.533 1.00 74.12 73 GLU A O 1
ATOM 518 N N . PHE A 1 74 ? 3.206 14.802 11.285 1.00 70.56 74 PHE A N 1
ATOM 519 C CA . PHE A 1 74 ? 3.481 15.690 12.418 1.00 70.56 74 PHE A CA 1
ATOM 520 C C . PHE A 1 74 ? 2.210 16.034 13.192 1.00 70.56 74 PHE A C 1
ATOM 522 O O . PHE A 1 74 ? 2.198 15.919 14.416 1.00 70.56 74 PHE A O 1
ATOM 529 N N . PHE A 1 75 ? 1.133 16.396 12.491 1.00 72.25 75 PHE A N 1
ATOM 530 C CA . PHE A 1 75 ? -0.150 16.676 13.127 1.00 72.25 75 PHE A CA 1
ATOM 531 C C . PHE A 1 75 ? -0.688 15.444 13.861 1.00 72.25 75 PHE A C 1
ATOM 533 O O . PHE A 1 75 ? -1.053 15.537 15.028 1.00 72.25 75 PHE A O 1
ATOM 540 N N . SER A 1 76 ? -0.656 14.273 13.221 1.00 72.69 76 SER A N 1
ATOM 541 C CA . SER A 1 76 ? -1.146 13.032 13.827 1.00 72.69 76 SER A CA 1
ATOM 542 C C . SER A 1 76 ? -0.315 12.610 15.043 1.00 72.69 76 SER A C 1
ATOM 544 O O . SER A 1 76 ? -0.879 12.088 15.998 1.00 72.69 76 SER A O 1
ATOM 546 N N . ILE A 1 77 ? 1.000 12.865 15.044 1.00 68.06 77 ILE A N 1
ATOM 547 C CA . ILE A 1 77 ? 1.886 12.639 16.196 1.00 68.06 77 ILE A CA 1
ATOM 548 C C . ILE A 1 77 ? 1.536 13.595 17.341 1.00 68.06 77 ILE A C 1
ATOM 550 O O . ILE A 1 77 ? 1.426 13.141 18.476 1.00 68.06 77 ILE A O 1
ATOM 554 N N . ILE A 1 78 ? 1.324 14.888 17.064 1.00 72.56 78 ILE A N 1
ATOM 555 C CA . ILE A 1 78 ? 0.905 15.867 18.084 1.00 72.56 78 ILE A CA 1
ATOM 556 C C . ILE A 1 78 ? -0.441 15.450 18.684 1.00 72.56 78 ILE A C 1
ATOM 558 O O . ILE A 1 78 ? -0.571 15.358 19.903 1.00 72.56 78 ILE A O 1
ATOM 562 N N . SER A 1 79 ? -1.413 15.100 17.839 1.00 69.44 79 SER A N 1
ATOM 563 C CA . SER A 1 79 ? -2.710 14.603 18.298 1.00 69.44 79 SER A CA 1
ATOM 564 C C . SER A 1 79 ? -2.585 13.315 19.109 1.00 69.44 79 SER A C 1
ATOM 566 O O . SER A 1 79 ? -3.339 13.142 20.056 1.00 69.44 79 SER A O 1
ATOM 568 N N . LEU A 1 80 ? -1.635 12.428 18.786 1.00 71.19 80 LEU A N 1
ATOM 569 C CA . LEU A 1 80 ? -1.377 11.206 19.555 1.00 71.19 80 LEU A CA 1
ATOM 570 C C . LEU A 1 80 ? -0.864 11.512 20.973 1.00 71.19 80 LEU A C 1
ATOM 572 O O . LEU A 1 80 ? -1.151 10.744 21.886 1.00 71.19 80 LEU A O 1
ATOM 576 N N . VAL A 1 81 ? -0.112 12.605 21.159 1.00 73.75 81 VAL A N 1
ATOM 577 C CA . VAL A 1 81 ? 0.389 13.034 22.478 1.00 73.75 81 VAL A CA 1
ATOM 578 C C . VAL A 1 81 ? -0.752 13.537 23.360 1.00 73.75 81 VAL A C 1
ATOM 580 O O . VAL A 1 81 ? -0.784 13.219 24.546 1.00 73.75 81 VAL A O 1
ATOM 583 N N . GLU A 1 82 ? -1.687 14.300 22.790 1.00 74.81 82 GLU A N 1
ATOM 584 C CA . GLU A 1 82 ? -2.828 14.850 23.533 1.00 74.81 82 GLU A CA 1
ATOM 585 C C . GLU A 1 82 ? -3.938 13.811 23.750 1.00 74.81 82 GLU A C 1
ATOM 587 O O . GLU A 1 82 ? -4.498 13.715 24.841 1.00 74.81 82 GLU A O 1
ATOM 592 N N . TYR A 1 83 ? -4.223 12.996 22.731 1.00 74.50 83 TYR A N 1
ATOM 593 C CA . TYR A 1 83 ? -5.263 11.973 22.741 1.00 74.50 83 TYR A CA 1
ATOM 594 C C . TYR A 1 83 ? -4.773 10.728 21.997 1.00 74.50 83 TYR A C 1
ATOM 596 O O . TYR A 1 83 ? -4.776 10.662 20.763 1.00 74.50 83 TYR A O 1
ATOM 604 N N . VAL A 1 84 ? -4.381 9.695 22.747 1.00 66.38 84 VAL A N 1
ATOM 605 C CA . VAL A 1 84 ? -3.965 8.408 22.170 1.00 66.38 84 VAL A CA 1
ATOM 606 C C . VAL A 1 84 ? -5.191 7.701 21.584 1.00 66.38 84 VAL A C 1
ATOM 608 O O . VAL A 1 84 ? -5.839 6.883 22.234 1.00 66.38 84 VAL A O 1
ATOM 611 N N . HIS A 1 85 ? -5.515 8.028 20.334 1.00 67.69 85 HIS A N 1
ATOM 612 C CA . HIS A 1 85 ? -6.543 7.357 19.557 1.00 67.69 85 HIS A CA 1
ATOM 613 C C . HIS A 1 85 ? -5.866 6.381 18.579 1.00 67.69 85 HIS A C 1
ATOM 615 O O . HIS A 1 85 ? -4.991 6.753 17.806 1.00 67.69 85 HIS A O 1
ATOM 621 N N . PRO A 1 86 ? -6.242 5.105 18.523 1.00 57.34 86 PRO A N 1
ATOM 622 C CA . PRO A 1 86 ? -5.585 4.145 17.630 1.00 57.34 86 PRO A CA 1
ATOM 623 C C . PRO A 1 86 ? -5.810 4.465 16.145 1.00 57.34 86 PRO A C 1
ATOM 625 O O . PRO A 1 86 ? -4.966 4.127 15.319 1.00 57.34 86 PRO A O 1
ATOM 628 N N . LEU A 1 87 ? -6.886 5.189 15.798 1.00 58.78 87 LEU A N 1
ATOM 629 C CA . LEU A 1 87 ? -7.038 5.750 14.447 1.00 58.78 87 LEU A CA 1
ATOM 630 C C . LEU A 1 87 ? -5.932 6.754 14.106 1.00 58.78 87 LEU A C 1
ATOM 632 O O . LEU A 1 87 ? -5.489 6.759 12.961 1.00 58.78 87 LEU A O 1
ATOM 636 N N . SER A 1 88 ? -5.452 7.563 15.060 1.00 65.38 88 SER A N 1
ATOM 637 C CA . SER A 1 88 ? -4.327 8.462 14.786 1.00 65.38 88 SER A CA 1
ATOM 638 C C . SER A 1 88 ? -3.023 7.682 14.633 1.00 65.38 88 SER A C 1
ATOM 640 O O . SER A 1 88 ? -2.227 8.030 13.771 1.00 65.38 88 SER A O 1
ATOM 642 N N . LEU A 1 89 ? -2.841 6.552 15.326 1.00 71.31 89 LEU A N 1
ATOM 643 C CA . LEU A 1 89 ? -1.688 5.665 15.105 1.00 71.31 89 LEU A CA 1
ATOM 644 C C . LEU A 1 89 ? -1.713 5.025 13.703 1.00 71.31 89 LEU A C 1
ATOM 646 O O . LEU A 1 89 ? -0.702 5.035 12.998 1.00 71.31 89 LEU A O 1
ATOM 650 N N . VAL A 1 90 ? -2.875 4.538 13.252 1.00 70.12 90 VAL A N 1
ATOM 651 C CA . VAL A 1 90 ? -3.057 4.062 11.867 1.00 70.12 90 VAL A CA 1
ATOM 652 C C . VAL A 1 90 ? -2.813 5.196 10.870 1.00 70.12 90 VAL A C 1
ATOM 654 O O . VAL A 1 90 ? -2.113 4.985 9.880 1.00 70.12 90 VAL A O 1
ATOM 657 N N . ALA A 1 91 ? -3.331 6.397 11.138 1.00 71.56 91 ALA A N 1
ATOM 658 C CA . ALA A 1 91 ? -3.114 7.565 10.293 1.00 71.56 91 ALA A CA 1
ATOM 659 C C . ALA A 1 91 ? -1.623 7.922 10.186 1.00 71.56 91 ALA A C 1
ATOM 661 O O . ALA A 1 91 ? -1.152 8.130 9.071 1.00 71.56 91 ALA A O 1
ATOM 662 N N . VAL A 1 92 ? -0.862 7.889 11.290 1.00 71.50 92 VAL A N 1
ATOM 663 C CA . VAL A 1 92 ? 0.600 8.090 11.293 1.00 71.50 92 VAL A CA 1
ATOM 664 C C . VAL A 1 92 ? 1.295 7.051 10.414 1.00 71.50 92 VAL A C 1
ATOM 666 O O . VAL A 1 92 ? 2.118 7.411 9.577 1.00 71.50 92 VAL A O 1
ATOM 669 N N . VAL A 1 93 ? 0.962 5.764 10.555 1.00 75.00 93 VAL A N 1
ATOM 670 C CA . VAL A 1 93 ? 1.593 4.692 9.762 1.00 75.00 93 VAL A CA 1
ATOM 671 C C . VAL A 1 93 ? 1.265 4.831 8.275 1.00 75.00 93 VAL A C 1
ATOM 673 O O . VAL A 1 93 ? 2.149 4.693 7.424 1.00 75.00 93 VAL A O 1
ATOM 676 N N . VAL A 1 94 ? 0.002 5.113 7.948 1.00 76.44 94 VAL A N 1
ATOM 677 C CA . VAL A 1 94 ? -0.444 5.313 6.564 1.00 76.44 94 VAL A CA 1
ATOM 678 C C . VAL A 1 94 ? 0.218 6.549 5.964 1.00 76.44 94 VAL A C 1
ATOM 680 O O . VAL A 1 94 ? 0.722 6.470 4.843 1.00 76.44 94 VAL A O 1
ATOM 683 N N . ALA A 1 95 ? 0.270 7.660 6.699 1.00 74.56 95 ALA A N 1
ATOM 684 C CA . ALA A 1 95 ? 0.931 8.880 6.259 1.00 74.56 95 ALA A CA 1
ATOM 685 C C . ALA A 1 95 ? 2.437 8.639 6.045 1.00 74.56 95 ALA A C 1
ATOM 687 O O . ALA A 1 95 ? 2.918 8.896 4.943 1.00 74.56 95 ALA A O 1
ATOM 688 N N . GLY A 1 96 ? 3.113 7.963 6.984 1.00 73.12 96 GLY A N 1
ATOM 689 C CA . GLY A 1 96 ? 4.501 7.488 6.868 1.00 73.12 96 GLY A CA 1
ATOM 690 C C . GLY A 1 96 ? 4.763 6.709 5.585 1.00 73.12 96 GLY A C 1
ATOM 691 O O . GLY A 1 96 ? 5.680 7.002 4.808 1.00 73.12 96 GLY A O 1
ATOM 692 N N . PHE A 1 97 ? 3.913 5.719 5.316 1.00 81.44 97 PHE A N 1
ATOM 693 C CA . PHE A 1 97 ? 3.993 4.935 4.091 1.00 81.44 97 PHE A CA 1
ATOM 694 C C . PHE A 1 97 ? 3.788 5.797 2.837 1.00 81.44 97 PHE A C 1
ATOM 696 O O . PHE A 1 97 ? 4.539 5.654 1.866 1.00 81.44 97 PHE A O 1
ATOM 703 N N . LEU A 1 98 ? 2.794 6.691 2.833 1.00 80.00 98 LEU A N 1
ATOM 704 C CA . LEU A 1 98 ? 2.513 7.577 1.703 1.00 80.00 98 LEU A CA 1
ATOM 705 C C . LEU A 1 98 ? 3.668 8.549 1.442 1.00 80.00 98 LEU A C 1
ATOM 707 O O . LEU A 1 98 ? 4.052 8.701 0.279 1.00 80.00 98 LEU A O 1
ATOM 711 N N . THR A 1 99 ? 4.276 9.114 2.485 1.00 75.94 99 THR A N 1
ATOM 712 C CA . THR A 1 99 ? 5.450 9.992 2.402 1.00 75.94 99 THR A CA 1
ATOM 713 C C . THR A 1 99 ? 6.626 9.266 1.765 1.00 75.94 99 THR A C 1
ATOM 715 O O . THR A 1 99 ? 7.120 9.688 0.713 1.00 75.94 99 THR A O 1
ATOM 718 N N . VAL A 1 100 ? 7.023 8.115 2.320 1.00 76.56 100 VAL A N 1
ATOM 719 C CA . VAL A 1 100 ? 8.132 7.306 1.789 1.00 76.56 100 VAL A CA 1
ATOM 720 C C . VAL A 1 100 ? 7.856 6.894 0.346 1.00 76.56 100 VAL A C 1
ATOM 722 O O . VAL A 1 100 ? 8.720 7.037 -0.528 1.00 76.56 100 VAL A O 1
ATOM 725 N N . LYS A 1 101 ? 6.636 6.429 0.058 1.00 87.19 101 LYS A N 1
ATOM 726 C CA . LYS A 1 101 ? 6.241 6.045 -1.297 1.00 87.19 101 LYS A CA 1
ATOM 727 C C . LYS A 1 101 ? 6.344 7.227 -2.257 1.00 87.19 101 LYS A C 1
ATOM 729 O O . LYS A 1 101 ? 6.836 7.042 -3.368 1.00 87.19 101 LYS A O 1
ATOM 734 N N . SER A 1 102 ? 5.889 8.411 -1.860 1.00 85.69 102 SER A N 1
ATOM 735 C CA . SER A 1 102 ? 5.875 9.591 -2.724 1.00 85.69 102 SER A CA 1
ATOM 736 C C . SER A 1 102 ? 7.293 10.074 -3.054 1.00 85.69 102 SER A C 1
ATOM 738 O O . SER A 1 102 ? 7.599 10.332 -4.223 1.00 85.69 102 SER A O 1
ATOM 740 N N . VAL A 1 103 ? 8.203 10.058 -2.072 1.00 83.88 103 VAL A N 1
ATOM 741 C CA . VAL A 1 103 ? 9.633 10.367 -2.267 1.00 83.88 103 VAL A CA 1
ATOM 742 C C . VAL A 1 103 ? 10.295 9.358 -3.210 1.00 83.88 103 VAL A C 1
ATOM 744 O O . VAL A 1 103 ? 10.902 9.735 -4.218 1.00 83.88 103 VAL A O 1
ATOM 747 N N . ILE A 1 104 ? 10.140 8.059 -2.930 1.00 83.19 104 ILE A N 1
ATOM 748 C CA . ILE A 1 104 ? 10.728 6.986 -3.742 1.00 83.19 104 ILE A CA 1
ATOM 749 C C . ILE A 1 104 ? 10.175 7.041 -5.173 1.00 83.19 104 ILE A C 1
ATOM 751 O O . ILE A 1 104 ? 10.945 7.015 -6.140 1.00 83.19 104 ILE A O 1
ATOM 755 N N . ALA A 1 105 ? 8.855 7.152 -5.333 1.00 85.75 105 ALA A N 1
ATOM 756 C CA . ALA A 1 105 ? 8.218 7.214 -6.643 1.00 85.75 105 ALA A CA 1
ATOM 757 C C . ALA A 1 105 ? 8.716 8.419 -7.454 1.00 85.75 105 ALA A C 1
ATOM 759 O O . ALA A 1 105 ? 9.038 8.246 -8.630 1.00 85.75 105 ALA A O 1
ATOM 760 N N . SER A 1 106 ? 8.872 9.595 -6.833 1.00 89.06 106 SER A N 1
ATOM 761 C CA . SER A 1 106 ? 9.382 10.798 -7.504 1.00 89.06 106 SER A CA 1
ATOM 762 C C . SER A 1 106 ? 10.780 10.574 -8.096 1.00 89.06 106 SER A C 1
ATOM 764 O O . SER A 1 106 ? 11.015 10.829 -9.284 1.00 89.06 106 SER A O 1
ATOM 766 N N . ILE A 1 107 ? 11.701 9.998 -7.319 1.00 89.50 107 ILE A N 1
ATOM 767 C CA . ILE A 1 107 ? 13.077 9.733 -7.765 1.00 89.50 107 ILE A CA 1
ATOM 768 C C . ILE A 1 107 ? 13.097 8.702 -8.905 1.00 89.50 107 ILE A C 1
ATOM 770 O O . ILE A 1 107 ? 13.735 8.916 -9.942 1.00 89.50 107 ILE A O 1
ATOM 774 N N . TYR A 1 108 ? 12.395 7.577 -8.7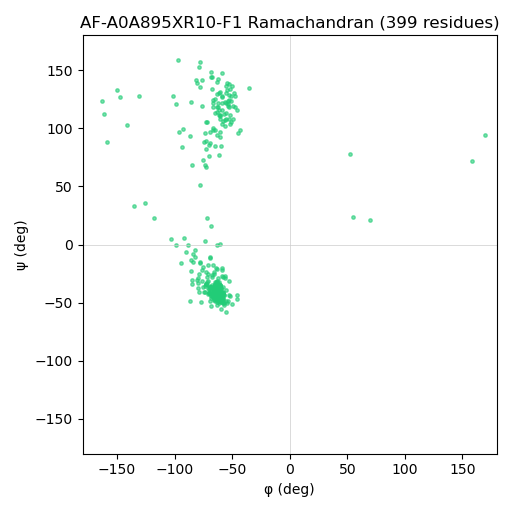44 1.00 89.06 108 TYR A N 1
ATOM 775 C CA . TYR A 1 108 ? 12.473 6.465 -9.695 1.00 89.06 108 TYR A CA 1
ATOM 776 C C . TYR A 1 108 ? 11.640 6.668 -10.971 1.00 89.06 108 TYR A C 1
ATOM 778 O O . TYR A 1 108 ? 12.022 6.133 -12.018 1.00 89.06 108 TYR A O 1
ATOM 786 N N . ILE A 1 109 ? 10.571 7.473 -10.935 1.00 91.06 109 ILE A N 1
ATOM 787 C CA . ILE A 1 109 ? 9.855 7.918 -12.145 1.00 91.06 109 ILE A CA 1
ATOM 788 C C . ILE A 1 109 ? 10.760 8.812 -13.000 1.00 91.06 109 ILE A C 1
ATOM 790 O O . ILE A 1 109 ? 10.809 8.647 -14.221 1.00 91.06 109 ILE A O 1
ATOM 794 N N . GLY A 1 110 ? 11.559 9.680 -12.369 1.00 88.44 110 GLY A N 1
ATOM 795 C CA . GLY A 1 110 ? 12.573 10.477 -13.065 1.00 88.44 110 GLY A CA 1
ATOM 796 C C . GLY A 1 110 ? 13.596 9.634 -13.828 1.00 88.44 110 GLY A C 1
ATOM 797 O O . GLY A 1 110 ? 14.097 10.077 -14.855 1.00 88.44 110 GLY A O 1
ATOM 798 N N . ARG A 1 111 ? 13.847 8.402 -13.368 1.00 86.94 111 ARG A N 1
ATOM 799 C CA . ARG A 1 111 ? 14.750 7.417 -13.991 1.00 86.94 111 ARG A CA 1
ATOM 800 C C . ARG A 1 111 ? 14.053 6.472 -14.985 1.00 86.94 111 ARG A C 1
ATOM 802 O O . ARG A 1 111 ? 14.658 5.492 -15.409 1.00 86.94 111 ARG A O 1
ATOM 809 N N . GLY A 1 112 ? 12.769 6.687 -15.284 1.00 87.44 112 GLY A N 1
ATOM 810 C CA . GLY A 1 112 ? 12.012 5.865 -16.237 1.00 87.44 112 GLY A CA 1
ATOM 811 C C . GLY A 1 112 ? 11.710 4.439 -15.755 1.00 87.44 112 GLY A C 1
ATOM 812 O O . GLY A 1 112 ? 11.452 3.548 -16.563 1.00 87.44 112 GLY A O 1
ATOM 813 N N . ARG A 1 113 ? 11.741 4.163 -14.440 1.00 88.69 113 ARG A N 1
ATOM 814 C CA . ARG A 1 113 ? 11.474 2.808 -13.925 1.00 88.69 113 ARG A CA 1
ATOM 815 C C . ARG A 1 113 ? 9.976 2.485 -13.958 1.00 88.69 113 ARG A C 1
ATOM 817 O O . ARG A 1 113 ? 9.180 3.088 -13.242 1.00 88.69 113 ARG A O 1
ATOM 824 N N . ARG A 1 114 ? 9.599 1.442 -14.711 1.00 86.19 114 ARG A N 1
ATOM 825 C CA . ARG A 1 114 ? 8.199 0.994 -14.871 1.00 86.19 114 ARG A CA 1
ATOM 826 C C . ARG A 1 114 ? 7.487 0.684 -13.552 1.00 86.19 114 ARG A C 1
ATOM 828 O O . ARG A 1 114 ? 6.310 0.992 -13.421 1.00 86.19 114 ARG A O 1
ATOM 835 N N . TRP A 1 115 ? 8.174 0.079 -12.582 1.00 87.00 115 TRP A N 1
ATOM 836 C CA . TRP A 1 115 ? 7.552 -0.254 -11.296 1.00 87.00 115 TRP A CA 1
ATOM 837 C C . TRP A 1 115 ? 7.140 1.003 -10.520 1.00 87.00 115 TRP A C 1
ATOM 839 O O . TRP A 1 115 ? 6.075 1.010 -9.915 1.00 87.00 115 TRP A O 1
ATOM 849 N N . ALA A 1 116 ? 7.929 2.080 -10.595 1.00 87.81 116 ALA A N 1
ATOM 850 C CA . ALA A 1 116 ? 7.624 3.337 -9.920 1.00 87.81 116 ALA A CA 1
ATOM 851 C C . ALA A 1 116 ? 6.408 4.023 -10.555 1.00 87.81 116 ALA A C 1
ATOM 853 O O . ALA A 1 116 ? 5.556 4.541 -9.841 1.00 87.81 116 ALA A O 1
ATOM 854 N N . TRP A 1 117 ? 6.269 3.936 -11.882 1.00 92.38 117 TRP A N 1
ATOM 855 C CA . TRP A 1 117 ? 5.060 4.376 -12.582 1.00 92.38 117 TRP A CA 1
ATOM 856 C C . TRP A 1 117 ? 3.818 3.575 -12.179 1.00 92.38 117 TRP A C 1
ATOM 858 O O . TRP A 1 117 ? 2.792 4.173 -11.873 1.00 92.38 117 TRP A O 1
ATOM 868 N N . ILE A 1 118 ? 3.912 2.240 -12.113 1.00 86.69 118 ILE A N 1
ATOM 869 C CA . ILE A 1 118 ? 2.794 1.385 -11.677 1.00 86.69 118 ILE A CA 1
ATOM 870 C C . ILE A 1 118 ? 2.389 1.719 -10.235 1.00 86.69 118 ILE A C 1
ATOM 872 O O . ILE A 1 118 ? 1.205 1.890 -9.964 1.00 86.69 118 ILE A O 1
ATOM 876 N N . LEU A 1 119 ? 3.353 1.859 -9.318 1.00 84.69 119 LEU A N 1
ATOM 877 C CA . LEU A 1 119 ? 3.070 2.245 -7.930 1.00 84.69 119 LEU A CA 1
ATOM 878 C C . LEU A 1 119 ? 2.497 3.663 -7.818 1.00 84.69 119 LEU A C 1
ATOM 880 O O . LEU A 1 119 ? 1.639 3.906 -6.969 1.00 84.69 119 LEU A O 1
ATOM 884 N N . GLY A 1 120 ? 2.946 4.584 -8.673 1.00 88.38 120 GLY A N 1
ATOM 885 C CA . GLY A 1 120 ? 2.362 5.915 -8.807 1.00 88.38 120 GLY A CA 1
ATOM 886 C C . GLY A 1 120 ? 0.903 5.844 -9.253 1.00 88.38 120 GLY A C 1
ATOM 887 O O . GLY A 1 120 ? 0.059 6.498 -8.654 1.00 88.38 120 GLY A O 1
ATOM 888 N N . LEU A 1 121 ? 0.592 4.995 -10.237 1.00 89.12 121 LEU A N 1
ATOM 889 C CA . LEU A 1 121 ? -0.754 4.837 -10.793 1.00 89.12 121 LEU A CA 1
ATOM 890 C C . LEU A 1 121 ? -1.714 4.182 -9.793 1.00 89.12 121 LEU A C 1
ATOM 892 O O . LEU A 1 121 ? -2.779 4.732 -9.531 1.00 89.12 121 LEU A O 1
ATOM 896 N N . ILE A 1 122 ? -1.306 3.075 -9.163 1.00 84.44 122 ILE A N 1
ATOM 897 C CA . ILE A 1 122 ? -2.054 2.453 -8.053 1.00 84.44 122 ILE A CA 1
ATOM 898 C C . ILE A 1 122 ? -2.250 3.474 -6.929 1.00 84.44 122 ILE A C 1
ATOM 900 O O . ILE A 1 122 ? -3.340 3.624 -6.388 1.00 84.44 122 ILE A O 1
ATOM 904 N N . GLY A 1 123 ? -1.189 4.217 -6.612 1.00 86.38 123 GLY A N 1
ATOM 905 C CA . GLY A 1 123 ? -1.217 5.286 -5.633 1.00 86.38 123 GLY A CA 1
ATOM 906 C C . GLY A 1 123 ? -2.225 6.380 -5.930 1.00 86.38 123 GLY A C 1
ATOM 907 O O . GLY A 1 123 ? -2.885 6.836 -5.006 1.00 86.38 123 GLY A O 1
ATOM 908 N N . ALA A 1 124 ? -2.329 6.783 -7.191 1.00 90.00 124 ALA A N 1
ATOM 909 C CA . ALA A 1 124 ? -3.252 7.815 -7.613 1.00 90.00 124 ALA A CA 1
ATOM 910 C C . ALA A 1 124 ? -4.702 7.347 -7.544 1.00 90.00 124 ALA A C 1
ATOM 912 O O . ALA A 1 124 ? -5.541 8.072 -7.025 1.00 90.00 124 ALA A O 1
ATOM 913 N N . VAL A 1 125 ? -4.983 6.111 -7.963 1.00 85.56 125 VAL A N 1
ATOM 914 C CA . VAL A 1 125 ? -6.323 5.520 -7.834 1.00 85.56 125 VAL A CA 1
ATOM 915 C C . VAL A 1 125 ? -6.742 5.423 -6.365 1.00 85.56 125 VAL A C 1
ATOM 917 O O . VAL A 1 125 ? -7.826 5.878 -6.014 1.00 85.56 125 VAL A O 1
ATOM 920 N N . LEU A 1 126 ? -5.875 4.898 -5.492 1.00 83.06 126 LEU A N 1
ATOM 921 C CA . LEU A 1 126 ? -6.163 4.832 -4.056 1.00 83.06 126 LEU A CA 1
ATOM 922 C C . LEU A 1 126 ? -6.342 6.229 -3.450 1.00 83.06 126 LEU A C 1
ATOM 924 O O . LEU A 1 126 ? -7.278 6.444 -2.689 1.00 83.06 126 LEU A O 1
ATOM 928 N N . GLY A 1 127 ? -5.489 7.188 -3.820 1.00 84.00 127 GLY A N 1
ATOM 929 C CA . GLY A 1 127 ? -5.595 8.576 -3.369 1.00 84.00 127 GLY A CA 1
ATOM 930 C C . GLY A 1 127 ? -6.905 9.249 -3.786 1.00 84.00 127 GLY A C 1
ATOM 931 O O . GLY A 1 127 ? -7.482 9.975 -2.986 1.00 84.00 127 GLY A O 1
ATOM 932 N N . ILE A 1 128 ? -7.426 8.955 -4.984 1.00 86.81 128 ILE A N 1
ATOM 933 C CA . ILE A 1 128 ? -8.752 9.420 -5.429 1.00 86.81 128 ILE A CA 1
ATOM 934 C C . ILE A 1 128 ? -9.856 8.824 -4.554 1.00 86.81 128 ILE A C 1
ATOM 936 O O . ILE A 1 128 ? -10.727 9.560 -4.100 1.00 86.81 128 ILE A O 1
ATOM 940 N N . VAL A 1 129 ? -9.813 7.516 -4.280 1.00 82.56 129 VAL A N 1
ATOM 941 C CA . VAL A 1 129 ? -10.804 6.858 -3.410 1.00 82.56 129 VAL A CA 1
ATOM 942 C C . VAL A 1 129 ? -10.788 7.476 -2.009 1.00 82.56 129 VAL A C 1
ATOM 944 O O . VAL A 1 129 ? -11.842 7.834 -1.493 1.00 82.56 129 VAL A O 1
ATOM 947 N N . PHE A 1 130 ? -9.606 7.677 -1.418 1.00 84.31 130 PHE A N 1
ATOM 948 C CA . PHE A 1 130 ? -9.484 8.333 -0.112 1.00 84.31 130 PHE A CA 1
ATOM 949 C C . PHE A 1 130 ? -9.892 9.809 -0.144 1.00 84.31 130 PHE A C 1
ATOM 951 O O . PHE A 1 130 ? -10.520 10.274 0.800 1.00 84.31 130 PHE A O 1
ATOM 958 N N . GLY A 1 131 ? -9.595 10.533 -1.225 1.00 84.31 131 GLY A N 1
ATOM 959 C CA . GLY A 1 131 ? -10.047 11.910 -1.418 1.00 84.31 131 GLY A CA 1
ATOM 960 C C . GLY A 1 131 ? -11.572 12.014 -1.478 1.00 84.31 131 GLY A C 1
ATOM 961 O O . GLY A 1 131 ? -12.143 12.893 -0.843 1.00 84.31 131 GLY A O 1
ATOM 962 N N . LEU A 1 132 ? -12.243 11.083 -2.166 1.00 84.44 132 LEU A N 1
ATOM 963 C CA . LEU A 1 132 ? -13.708 11.008 -2.210 1.00 84.44 132 LEU A CA 1
ATOM 964 C C . LEU A 1 132 ? -14.308 10.657 -0.846 1.00 84.44 132 LEU A C 1
ATOM 966 O O . LEU A 1 132 ? -15.265 11.303 -0.428 1.00 84.44 132 LEU A O 1
ATOM 970 N N . LEU A 1 133 ? -13.735 9.678 -0.136 1.00 79.62 133 LEU A N 1
ATOM 971 C CA . LEU A 1 133 ? -14.155 9.346 1.230 1.00 79.62 133 LEU A CA 1
ATOM 972 C C . LEU A 1 133 ? -13.989 10.548 2.165 1.00 79.62 133 LEU A C 1
ATOM 974 O O . LEU A 1 133 ? -14.921 10.885 2.885 1.00 79.62 133 LEU A O 1
ATOM 978 N N . GLY A 1 134 ? -12.848 11.237 2.099 1.00 80.62 134 GLY A N 1
ATOM 979 C CA . GLY A 1 134 ? -12.596 12.454 2.868 1.00 80.62 134 GLY A CA 1
ATOM 980 C C . GLY A 1 134 ? -13.564 13.586 2.524 1.00 80.62 134 GLY A C 1
ATOM 981 O O . GLY A 1 134 ? -13.958 14.330 3.414 1.00 80.62 134 GLY A O 1
ATOM 982 N N . LEU A 1 135 ? -13.997 13.695 1.265 1.00 84.06 135 LEU A N 1
ATOM 983 C CA . LEU A 1 135 ? -14.986 14.684 0.836 1.00 84.06 135 LEU A CA 1
ATOM 984 C C . LEU A 1 135 ? -16.362 14.360 1.432 1.00 84.06 135 LEU A C 1
ATOM 986 O O . LEU A 1 135 ? -16.988 15.238 2.017 1.00 84.06 135 LEU A O 1
ATOM 990 N N . VAL A 1 136 ? -16.792 13.095 1.370 1.00 84.50 136 VAL A N 1
ATOM 991 C CA . VAL A 1 136 ? -18.037 12.628 2.004 1.00 84.50 136 VAL A CA 1
ATOM 992 C C . VAL A 1 136 ? -17.998 12.851 3.518 1.00 84.50 136 VAL A C 1
ATOM 994 O O . VAL A 1 136 ? -18.926 13.436 4.065 1.00 84.50 136 VAL A O 1
ATOM 997 N N . SER A 1 137 ? -16.915 12.462 4.196 1.00 78.00 137 SER A N 1
ATOM 998 C CA . SER A 1 137 ? -16.732 12.720 5.631 1.00 78.00 137 SER A CA 1
ATOM 999 C C . SER A 1 137 ? -16.718 14.216 5.952 1.00 78.00 137 SER A C 1
ATOM 1001 O O . SER A 1 137 ? -17.348 14.639 6.914 1.00 78.00 137 SER A O 1
ATOM 1003 N N . GLY A 1 138 ? -16.056 15.031 5.128 1.00 78.56 138 GLY A N 1
ATOM 1004 C CA . GLY A 1 138 ? -16.002 16.481 5.288 1.00 78.56 138 GLY A CA 1
ATOM 1005 C C . GLY A 1 138 ? -17.367 17.155 5.155 1.00 78.56 138 GLY A C 1
ATOM 1006 O O . GLY A 1 138 ? -17.599 18.149 5.829 1.00 78.56 138 GLY A O 1
ATOM 1007 N N . LEU A 1 139 ? -18.283 16.606 4.348 1.00 87.38 139 LEU A N 1
ATOM 1008 C CA . LEU A 1 139 ? -19.661 17.103 4.256 1.00 87.38 139 LEU A CA 1
ATOM 1009 C C . LEU A 1 139 ? -20.448 16.872 5.552 1.00 87.38 139 LEU A C 1
ATOM 1011 O O . LEU A 1 139 ? -21.242 17.728 5.923 1.00 87.38 139 LEU A O 1
ATOM 1015 N N . PHE A 1 140 ? -20.206 15.763 6.259 1.00 83.88 140 PHE A N 1
ATOM 1016 C CA . PHE A 1 140 ? -20.863 15.484 7.543 1.00 83.88 140 PHE A CA 1
ATOM 1017 C C . PHE A 1 140 ? -20.358 16.369 8.689 1.00 83.88 140 PHE A C 1
ATOM 1019 O O . PHE A 1 140 ? -21.105 16.627 9.622 1.00 83.88 140 PHE A O 1
ATOM 1026 N N . VAL A 1 141 ? -19.108 16.837 8.618 1.00 81.44 141 VAL A N 1
ATOM 1027 C CA . VAL A 1 141 ? -18.469 17.666 9.663 1.00 81.44 141 VAL A CA 1
ATOM 1028 C C . VAL A 1 141 ? -18.411 19.149 9.254 1.00 81.44 141 VAL A C 1
ATOM 1030 O O . VAL A 1 141 ? -17.847 19.985 9.958 1.00 81.44 141 VAL A O 1
ATOM 1033 N N . PHE A 1 142 ? -19.008 19.505 8.110 1.00 82.25 142 PHE A N 1
ATOM 1034 C CA . PHE A 1 142 ? -18.937 20.854 7.542 1.00 82.25 142 PHE A CA 1
ATOM 1035 C C . PHE A 1 142 ? -19.540 21.923 8.461 1.00 82.25 142 PHE A C 1
ATOM 1037 O O . PHE A 1 142 ? -19.058 23.054 8.475 1.00 82.25 142 PHE A O 1
ATOM 1044 N N . GLU A 1 143 ? -20.566 21.559 9.234 1.00 85.62 143 GLU A N 1
ATOM 1045 C CA . GLU A 1 143 ? -21.212 22.459 10.196 1.00 85.62 143 GLU A CA 1
ATOM 1046 C C . GLU A 1 143 ? -20.255 22.899 11.312 1.00 85.62 143 GLU A C 1
ATOM 1048 O O . GLU A 1 143 ? -20.335 24.034 11.776 1.00 85.62 143 GLU A O 1
ATOM 1053 N N . GLU A 1 144 ? -19.320 22.031 11.705 1.00 86.94 144 GLU A N 1
ATOM 1054 C CA . GLU A 1 144 ? -18.334 22.323 12.746 1.00 86.94 144 GLU A CA 1
ATOM 1055 C C . GLU A 1 144 ? -17.105 23.023 12.164 1.00 86.94 144 GLU A C 1
ATOM 1057 O O . GLU A 1 144 ? -16.649 24.037 12.695 1.00 86.94 144 GLU A O 1
ATOM 1062 N N . THR A 1 145 ? -16.548 22.492 11.066 1.00 80.69 145 THR A N 1
ATOM 1063 C CA . THR A 1 145 ? -15.361 23.070 10.425 1.00 80.69 145 THR A CA 1
ATOM 1064 C C . THR A 1 145 ? -15.331 22.819 8.906 1.00 80.69 145 THR A C 1
ATOM 1066 O O . THR A 1 145 ? -15.460 21.681 8.454 1.00 80.69 145 THR A O 1
ATOM 1069 N N . PRO A 1 146 ? -15.052 23.841 8.069 1.00 87.25 146 PRO A N 1
ATOM 1070 C CA . PRO A 1 146 ? -14.928 23.657 6.618 1.00 87.25 146 PRO A CA 1
ATOM 1071 C C . PRO A 1 146 ? -13.545 23.134 6.180 1.00 87.25 146 PRO A C 1
ATOM 1073 O O . PRO A 1 146 ? -13.350 22.772 5.017 1.00 87.25 146 PRO A O 1
ATOM 1076 N N . ILE A 1 147 ? -12.562 23.110 7.088 1.00 79.69 147 ILE A N 1
ATOM 1077 C CA . ILE A 1 147 ? -11.157 22.787 6.787 1.00 79.69 147 ILE A CA 1
ATOM 1078 C C . ILE A 1 147 ? -10.990 21.361 6.222 1.00 79.69 147 ILE A C 1
ATOM 1080 O O . ILE A 1 147 ? -10.318 21.227 5.193 1.00 79.69 147 ILE A O 1
ATOM 1084 N N . PRO A 1 148 ? -11.597 20.300 6.799 1.00 79.44 148 PRO A N 1
ATOM 1085 C CA . PRO A 1 148 ? -11.466 18.941 6.269 1.00 79.44 148 PRO A CA 1
ATOM 1086 C C . PRO A 1 148 ? -12.008 18.803 4.843 1.00 79.44 148 PRO A C 1
ATOM 1088 O O . PRO A 1 148 ? -11.399 18.127 4.015 1.00 79.44 148 PRO A O 1
ATOM 1091 N N . LEU A 1 149 ? -13.111 19.494 4.529 1.00 83.19 149 LEU A N 1
ATOM 1092 C CA . LEU A 1 149 ? -13.713 19.486 3.196 1.00 83.19 149 LEU A CA 1
ATOM 1093 C C . LEU A 1 149 ? -12.788 20.140 2.158 1.00 83.19 149 LEU A C 1
ATOM 1095 O O . LEU A 1 149 ? -12.571 19.583 1.075 1.00 83.19 149 LEU A O 1
ATOM 1099 N N . LEU A 1 150 ? -12.201 21.295 2.493 1.00 84.88 150 LEU A N 1
ATOM 1100 C CA . LEU A 1 150 ? -11.229 21.971 1.630 1.00 84.88 150 LEU A CA 1
ATOM 1101 C C . LEU A 1 150 ? -9.991 21.091 1.405 1.00 84.88 150 LEU A C 1
ATOM 1103 O O . LEU A 1 150 ? -9.563 20.909 0.263 1.00 84.88 150 LEU A O 1
ATOM 1107 N N . ALA A 1 151 ? -9.453 20.498 2.475 1.00 83.12 151 ALA A N 1
ATOM 1108 C CA . ALA A 1 151 ? -8.295 19.613 2.404 1.00 83.12 151 ALA A CA 1
ATOM 1109 C C . ALA A 1 151 ? -8.567 18.385 1.520 1.00 83.12 151 ALA A C 1
ATOM 1111 O O . ALA A 1 151 ? -7.773 18.087 0.625 1.00 83.12 151 ALA A O 1
ATOM 1112 N N . ALA A 1 152 ? -9.712 17.718 1.704 1.00 83.69 152 ALA A N 1
ATOM 1113 C CA . ALA A 1 152 ? -10.115 16.574 0.891 1.00 83.69 152 ALA A CA 1
ATOM 1114 C C . ALA A 1 152 ? -10.278 16.944 -0.591 1.00 83.69 152 ALA A C 1
ATOM 1116 O O . ALA A 1 152 ? -9.830 16.201 -1.466 1.00 83.69 152 ALA A O 1
ATOM 1117 N N . THR A 1 153 ? -10.846 18.119 -0.879 1.00 88.94 153 THR A N 1
ATOM 1118 C CA . THR A 1 153 ? -11.025 18.622 -2.250 1.00 88.94 153 THR A CA 1
ATOM 1119 C C . THR A 1 153 ? -9.681 18.870 -2.938 1.00 88.94 153 THR A C 1
ATOM 1121 O O . THR A 1 153 ? -9.470 18.419 -4.067 1.00 88.94 153 THR A O 1
ATOM 1124 N N . VAL A 1 154 ? -8.743 19.532 -2.252 1.00 85.81 154 VAL A N 1
ATOM 1125 C CA . VAL A 1 154 ? -7.385 19.770 -2.769 1.00 85.81 154 VAL A CA 1
ATOM 1126 C C . VAL A 1 154 ? -6.661 18.443 -3.007 1.00 85.81 154 VAL A C 1
ATOM 1128 O O . VAL A 1 154 ? -6.080 18.239 -4.076 1.00 85.81 154 VAL A O 1
ATOM 1131 N N . PHE A 1 155 ? -6.741 17.511 -2.056 1.00 87.50 155 PHE A N 1
ATOM 1132 C CA . PHE A 1 155 ? -6.106 16.197 -2.156 1.00 87.50 155 PHE A CA 1
ATOM 1133 C C . PHE A 1 155 ? -6.658 15.392 -3.341 1.00 87.50 155 PHE A C 1
ATOM 1135 O O . PHE A 1 155 ? -5.894 14.857 -4.148 1.00 87.50 155 PHE A O 1
ATOM 1142 N N . LEU A 1 156 ? -7.983 15.374 -3.506 1.00 89.81 156 LEU A N 1
ATOM 1143 C CA . LEU A 1 156 ? -8.655 14.731 -4.631 1.00 89.81 156 LEU A CA 1
ATOM 1144 C C . LEU A 1 156 ? -8.194 15.327 -5.968 1.00 89.81 156 LEU A C 1
ATOM 1146 O O . LEU A 1 156 ? -7.780 14.582 -6.859 1.00 89.81 156 LEU A O 1
ATOM 1150 N N . ALA A 1 157 ? -8.190 16.657 -6.095 1.00 87.88 157 ALA A N 1
ATOM 1151 C CA . ALA A 1 157 ? -7.742 17.344 -7.305 1.00 87.88 157 ALA A CA 1
ATOM 1152 C C . ALA A 1 157 ? -6.279 17.010 -7.652 1.00 87.88 157 ALA A C 1
ATOM 1154 O O . ALA A 1 157 ? -5.952 16.754 -8.817 1.00 87.88 157 ALA A O 1
ATOM 1155 N N . MET A 1 158 ? -5.402 16.939 -6.646 1.00 90.12 158 MET A N 1
ATOM 1156 C CA . MET A 1 158 ? -4.003 16.551 -6.830 1.00 90.12 158 MET A CA 1
ATOM 1157 C C . MET A 1 158 ? -3.856 15.116 -7.349 1.00 90.12 158 MET A C 1
ATOM 1159 O O . MET A 1 158 ? -3.094 14.890 -8.292 1.00 90.12 158 MET A O 1
ATOM 1163 N N . TYR A 1 159 ? -4.585 14.147 -6.787 1.00 91.62 159 TYR A N 1
ATOM 1164 C CA . TYR A 1 159 ? -4.494 12.754 -7.235 1.00 91.62 159 TYR A CA 1
ATOM 1165 C C . TYR A 1 159 ? -5.143 12.507 -8.596 1.00 91.62 159 TYR A C 1
ATOM 1167 O O . TYR A 1 159 ? -4.601 11.724 -9.380 1.00 91.62 159 TYR A O 1
ATOM 1175 N N . VAL A 1 160 ? -6.233 13.206 -8.923 1.00 91.56 160 VAL A N 1
ATOM 1176 C CA . VAL A 1 160 ? -6.803 13.204 -10.280 1.00 91.56 160 VAL A CA 1
ATOM 1177 C C . VAL A 1 160 ? -5.783 13.754 -11.278 1.00 91.56 160 VAL A C 1
ATOM 1179 O O . VAL A 1 160 ? -5.513 13.120 -12.299 1.00 91.56 160 VAL A O 1
ATOM 1182 N N . THR A 1 161 ? -5.139 14.879 -10.958 1.00 88.38 161 THR A N 1
ATOM 1183 C CA . THR A 1 161 ? -4.098 15.472 -11.813 1.00 88.38 161 THR A CA 1
ATOM 1184 C C . THR A 1 161 ? -2.910 14.523 -11.983 1.00 88.38 161 THR A C 1
ATOM 1186 O O . THR A 1 161 ? -2.443 14.302 -13.103 1.00 88.38 161 THR A O 1
ATOM 1189 N N . LEU A 1 162 ? -2.451 13.898 -10.893 1.00 91.44 162 LEU A N 1
ATOM 1190 C CA . LEU A 1 162 ? -1.389 12.894 -10.922 1.00 91.44 162 LEU A CA 1
ATOM 1191 C C . LEU A 1 162 ? -1.762 11.707 -11.821 1.00 91.44 162 LEU A C 1
ATOM 1193 O O . LEU A 1 162 ? -0.936 11.280 -12.629 1.00 91.44 162 LEU A O 1
ATOM 1197 N N . LEU A 1 163 ? -2.994 11.199 -11.721 1.00 92.75 163 LEU A N 1
ATOM 1198 C CA . LEU A 1 163 ? -3.486 10.106 -12.558 1.00 92.75 163 LEU A CA 1
ATOM 1199 C C . LEU A 1 163 ? -3.486 10.499 -14.042 1.00 92.75 163 LEU A C 1
ATOM 1201 O O . LEU A 1 163 ? -2.968 9.746 -14.868 1.00 92.75 163 LEU A O 1
ATOM 1205 N N . CYS A 1 164 ? -3.991 11.688 -14.381 1.00 93.69 164 CYS A N 1
ATOM 1206 C CA . CYS A 1 164 ? -3.991 12.208 -15.751 1.00 93.69 164 CYS A CA 1
ATOM 1207 C C . CYS A 1 164 ? -2.567 12.325 -16.320 1.00 93.69 164 CYS A C 1
ATOM 1209 O O . CYS A 1 164 ? -2.304 11.871 -17.438 1.00 93.69 164 CYS A O 1
ATOM 1211 N N . LEU A 1 165 ? -1.621 12.860 -15.540 1.00 91.06 165 LEU A N 1
ATOM 1212 C CA . LEU A 1 165 ? -0.222 12.976 -15.958 1.00 91.06 165 LEU A CA 1
ATOM 1213 C C . LEU A 1 165 ? 0.451 11.608 -16.130 1.00 91.06 165 LEU A C 1
ATOM 1215 O O . LEU A 1 165 ? 1.147 11.394 -17.125 1.00 91.06 165 LEU A O 1
ATOM 1219 N N . LEU A 1 166 ? 0.222 10.668 -15.209 1.00 90.31 166 LEU A N 1
ATOM 1220 C CA . LEU A 1 166 ? 0.755 9.304 -15.299 1.00 90.31 166 LEU A CA 1
ATOM 1221 C C . LEU A 1 166 ? 0.173 8.537 -16.493 1.00 90.31 166 LEU A C 1
ATOM 1223 O O . LEU A 1 166 ? 0.878 7.732 -17.105 1.00 90.31 166 LEU A O 1
ATOM 1227 N N . CYS A 1 167 ? -1.086 8.787 -16.846 1.00 93.88 167 CYS A N 1
ATOM 1228 C CA . CYS A 1 167 ? -1.744 8.169 -17.992 1.00 93.88 167 CYS A CA 1
ATOM 1229 C C . CYS A 1 167 ? -1.351 8.793 -19.338 1.00 93.88 167 CYS A C 1
ATOM 1231 O O . CYS A 1 167 ? -1.582 8.148 -20.365 1.00 93.88 167 CYS A O 1
ATOM 1233 N N . SER A 1 168 ? -0.743 9.986 -19.341 1.00 95.06 168 SER A N 1
ATOM 1234 C CA . SER A 1 168 ? -0.374 10.720 -20.555 1.00 95.06 168 SER A CA 1
ATOM 1235 C C . SER A 1 168 ? 0.573 9.933 -21.474 1.00 95.06 168 SER A C 1
ATOM 1237 O O . SER A 1 168 ? 1.433 9.165 -21.029 1.00 95.06 168 SER A O 1
ATOM 1239 N N . THR A 1 169 ? 0.439 10.145 -22.786 1.00 91.62 169 THR A N 1
ATOM 1240 C CA . THR A 1 169 ? 1.280 9.500 -23.811 1.00 91.62 169 THR A CA 1
ATOM 1241 C C . THR A 1 169 ? 2.761 9.799 -23.596 1.00 91.62 169 THR A C 1
ATOM 1243 O O . THR A 1 169 ? 3.587 8.895 -23.678 1.00 91.62 169 THR A O 1
ATOM 1246 N N . SER A 1 170 ? 3.098 11.036 -23.229 1.00 89.69 170 SER A N 1
ATOM 1247 C CA . SER A 1 170 ? 4.476 11.458 -22.951 1.00 89.69 170 SER A CA 1
ATOM 1248 C C . SER A 1 170 ? 5.115 10.704 -21.776 1.00 89.69 170 SER A C 1
ATOM 1250 O O . SER A 1 170 ? 6.267 10.281 -21.882 1.00 89.69 170 SER A O 1
ATOM 1252 N N . ALA A 1 171 ? 4.372 10.467 -20.688 1.00 88.06 171 ALA A N 1
ATOM 1253 C CA . ALA A 1 171 ? 4.865 9.680 -19.559 1.00 88.06 171 ALA A CA 1
ATOM 1254 C C . ALA A 1 171 ? 5.100 8.214 -19.956 1.00 88.06 171 ALA A C 1
ATOM 1256 O O . ALA A 1 171 ? 6.137 7.638 -19.620 1.00 88.06 171 ALA A O 1
ATOM 1257 N N . ARG A 1 172 ? 4.180 7.625 -20.734 1.00 89.81 172 ARG A N 1
ATOM 1258 C CA . ARG A 1 172 ? 4.334 6.256 -21.255 1.00 89.81 172 ARG A CA 1
ATOM 1259 C C . ARG A 1 172 ? 5.561 6.131 -22.157 1.00 89.81 172 ARG A C 1
ATOM 1261 O O . ARG A 1 172 ? 6.363 5.230 -21.926 1.00 89.81 172 ARG A O 1
ATOM 1268 N N . VAL A 1 173 ? 5.732 7.053 -23.110 1.00 88.25 173 VAL A N 1
ATOM 1269 C CA . VAL A 1 173 ? 6.873 7.074 -24.043 1.00 88.25 173 VAL A CA 1
ATOM 1270 C C . VAL A 1 173 ? 8.198 7.196 -23.291 1.00 88.25 173 VAL A C 1
ATOM 1272 O O . VAL A 1 173 ? 9.139 6.473 -23.611 1.00 88.25 173 VAL A O 1
ATOM 1275 N N . TRP A 1 174 ? 8.269 8.039 -22.256 1.00 89.31 174 TRP A N 1
ATOM 1276 C CA . TRP A 1 174 ? 9.462 8.175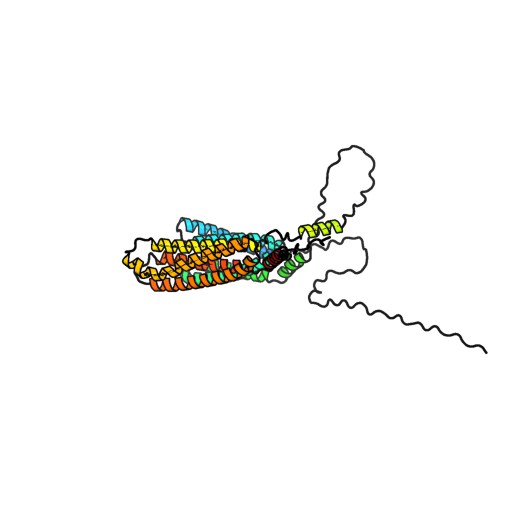 -21.411 1.00 89.31 174 TRP A CA 1
ATOM 1277 C C . TRP A 1 174 ? 9.849 6.867 -20.710 1.00 89.31 174 TRP A C 1
ATOM 1279 O O . TRP A 1 174 ? 11.017 6.474 -20.687 1.00 89.31 174 TRP A O 1
ATOM 1289 N N . ILE A 1 175 ? 8.863 6.165 -20.153 1.00 88.50 175 ILE A N 1
ATOM 1290 C CA . ILE A 1 175 ? 9.087 4.895 -19.452 1.00 88.50 175 ILE A CA 1
ATOM 1291 C C . ILE A 1 175 ? 9.497 3.795 -20.435 1.00 88.50 175 ILE A C 1
ATOM 1293 O O . ILE A 1 175 ? 10.324 2.943 -20.103 1.00 88.50 175 ILE A O 1
ATOM 1297 N N . THR A 1 176 ? 8.935 3.791 -21.646 1.00 86.38 176 THR A N 1
ATOM 1298 C CA . THR A 1 176 ? 9.300 2.814 -22.678 1.00 86.38 176 THR A CA 1
ATOM 1299 C C . THR A 1 176 ? 10.654 3.116 -23.312 1.00 86.38 176 THR A C 1
ATOM 1301 O O . THR A 1 176 ? 11.405 2.177 -23.559 1.00 86.38 176 THR A O 1
ATOM 1304 N N . SER A 1 177 ? 11.017 4.387 -23.517 1.00 83.00 177 SER A N 1
ATOM 1305 C CA . SER A 1 177 ? 12.306 4.763 -24.117 1.00 83.00 177 SER A CA 1
ATOM 1306 C C . SER A 1 177 ? 13.485 4.383 -23.219 1.00 83.00 177 SER A C 1
ATOM 1308 O O . SER A 1 177 ? 14.482 3.852 -23.699 1.00 83.00 177 SER A O 1
ATOM 1310 N N . HIS A 1 178 ? 13.328 4.507 -21.898 1.00 77.25 178 HIS A N 1
ATOM 1311 C CA . HIS A 1 178 ? 14.327 4.059 -20.918 1.00 77.25 178 HIS A CA 1
ATOM 1312 C C . HIS A 1 178 ? 14.479 2.534 -20.837 1.00 77.25 178 HIS A C 1
ATOM 1314 O O . HIS A 1 178 ? 15.412 2.038 -20.210 1.00 77.25 178 HIS A O 1
ATOM 1320 N N . ARG A 1 179 ? 13.576 1.768 -21.461 1.00 68.75 179 ARG A N 1
ATOM 1321 C CA . ARG A 1 179 ? 13.710 0.313 -21.608 1.00 68.75 179 ARG A CA 1
ATOM 1322 C C . ARG A 1 179 ? 14.554 -0.062 -22.825 1.00 68.75 179 ARG A C 1
ATOM 1324 O O . ARG A 1 179 ? 15.185 -1.113 -22.810 1.00 68.75 179 ARG A O 1
ATOM 1331 N N . ALA A 1 180 ? 14.516 0.774 -23.860 1.00 58.16 180 ALA A N 1
ATOM 1332 C CA . ALA A 1 180 ? 15.191 0.547 -25.132 1.00 58.16 180 ALA A CA 1
ATOM 1333 C C . ALA A 1 180 ? 16.648 1.021 -25.134 1.00 58.16 180 ALA A C 1
ATOM 1335 O O . ALA A 1 180 ? 17.392 0.641 -26.026 1.00 58.16 180 ALA A O 1
ATOM 1336 N N . LEU A 1 181 ? 17.053 1.807 -24.133 1.00 57.12 181 LEU A N 1
ATOM 1337 C CA . LEU A 1 181 ? 18.448 2.121 -23.841 1.00 57.12 181 LEU A CA 1
ATOM 1338 C C . LEU A 1 181 ? 18.958 1.119 -22.790 1.00 57.12 181 LEU A C 1
ATOM 1340 O O . LEU A 1 181 ? 18.909 1.422 -21.593 1.00 57.12 181 LEU A O 1
ATOM 1344 N N . PRO A 1 182 ? 19.411 -0.095 -23.173 1.00 51.09 182 PRO A N 1
ATOM 1345 C CA . PRO A 1 182 ? 20.295 -0.850 -22.299 1.00 51.09 182 PRO A CA 1
ATOM 1346 C C . PRO A 1 182 ? 21.445 0.092 -21.968 1.00 51.09 182 PRO A C 1
ATOM 1348 O O . PRO A 1 182 ? 22.049 0.633 -22.887 1.00 51.09 182 PRO A O 1
ATOM 1351 N N . MET A 1 183 ? 21.645 0.369 -20.675 1.00 50.47 183 MET A N 1
ATOM 1352 C CA . MET A 1 183 ? 22.633 1.324 -20.170 1.00 50.47 183 MET A CA 1
ATOM 1353 C C . MET A 1 183 ? 23.962 1.114 -20.894 1.00 50.47 183 MET A C 1
ATOM 1355 O O . MET A 1 183 ? 24.722 0.228 -20.514 1.00 50.47 183 MET A O 1
ATOM 1359 N N . MET A 1 184 ? 24.232 1.892 -21.944 1.00 44.47 184 MET A N 1
ATOM 1360 C CA . MET A 1 184 ? 25.564 1.946 -22.519 1.00 44.47 184 MET A CA 1
ATOM 1361 C C . MET A 1 184 ? 26.436 2.490 -21.391 1.00 44.47 184 MET A C 1
ATOM 1363 O O . MET A 1 184 ? 26.116 3.566 -20.870 1.00 44.47 184 MET A O 1
ATOM 1367 N N . PRO A 1 185 ? 27.442 1.733 -20.914 1.00 50.97 185 PRO A N 1
ATOM 1368 C CA . PRO A 1 185 ? 28.305 2.217 -19.856 1.00 50.97 185 PRO A CA 1
ATOM 1369 C C . PRO A 1 185 ? 28.888 3.543 -20.322 1.00 50.97 185 PRO A C 1
ATOM 1371 O O . PRO A 1 185 ? 29.503 3.611 -21.385 1.00 50.97 185 PRO A O 1
ATOM 1374 N N . SER A 1 186 ? 28.647 4.602 -19.548 1.00 46.09 186 SER A N 1
ATOM 1375 C CA . SER A 1 186 ? 29.382 5.847 -19.727 1.00 46.09 186 SER A CA 1
ATOM 1376 C C . SER A 1 186 ? 30.863 5.470 -19.662 1.00 46.09 186 SER A C 1
ATOM 1378 O O . SER A 1 186 ? 31.248 4.833 -18.673 1.00 46.09 186 SER A O 1
ATOM 1380 N N . PRO A 1 187 ? 31.685 5.779 -20.678 1.00 49.84 187 PRO A N 1
ATOM 1381 C CA . PRO A 1 187 ? 33.114 5.519 -20.646 1.00 49.84 187 PRO A CA 1
ATOM 1382 C C . PRO A 1 187 ? 33.748 6.522 -19.674 1.00 49.84 187 PRO A C 1
ATOM 1384 O O . PRO A 1 187 ? 34.458 7.445 -20.056 1.00 49.84 187 PRO A O 1
ATOM 1387 N N . HIS A 1 188 ? 33.439 6.399 -18.385 1.00 46.84 188 HIS A N 1
ATOM 1388 C CA . HIS A 1 188 ? 34.249 6.979 -17.332 1.00 46.84 188 HIS A CA 1
ATOM 1389 C C . HIS A 1 188 ? 35.482 6.098 -17.226 1.00 46.84 188 HIS A C 1
ATOM 1391 O O . HIS A 1 188 ? 35.508 5.108 -16.498 1.00 46.84 188 HIS A O 1
ATOM 1397 N N . GLY A 1 189 ? 36.476 6.450 -18.041 1.00 47.78 189 GLY A N 1
ATOM 1398 C CA . GLY A 1 189 ? 37.823 5.941 -17.907 1.00 47.78 189 GLY A CA 1
ATOM 1399 C C . GLY A 1 189 ? 38.285 6.166 -16.476 1.00 47.78 189 GLY A C 1
ATOM 1400 O O . GLY A 1 189 ? 38.354 7.296 -16.003 1.00 47.78 189 GLY A O 1
ATOM 1401 N N . THR A 1 190 ? 38.577 5.076 -15.783 1.00 46.97 190 THR A N 1
ATOM 1402 C CA . THR A 1 190 ? 39.482 5.080 -14.642 1.00 46.97 190 THR A CA 1
ATOM 1403 C C . THR A 1 190 ? 40.863 5.484 -15.159 1.00 46.97 190 THR A C 1
ATOM 1405 O O . THR A 1 190 ? 41.439 4.726 -15.943 1.00 46.97 190 THR A O 1
ATOM 1408 N N . PRO A 1 191 ? 41.417 6.645 -14.765 1.00 53.12 191 PRO A N 1
ATOM 1409 C CA . PRO A 1 191 ? 42.827 6.902 -14.971 1.00 53.12 191 PRO A CA 1
ATOM 1410 C C . PRO A 1 191 ? 43.569 6.039 -13.953 1.00 53.12 191 PRO A C 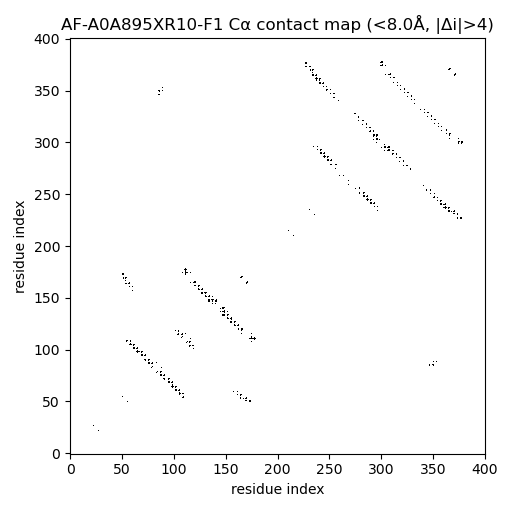1
ATOM 1412 O O . PRO A 1 191 ? 43.685 6.390 -12.779 1.00 53.12 191 PRO A O 1
ATOM 1415 N N . THR A 1 192 ? 44.017 4.860 -14.377 1.00 51.00 192 THR A N 1
ATOM 1416 C CA . THR A 1 192 ? 44.921 4.047 -13.568 1.00 51.00 192 THR A CA 1
ATOM 1417 C C . THR A 1 192 ? 46.286 4.726 -13.589 1.00 51.00 192 THR A C 1
ATOM 1419 O O . THR A 1 192 ? 47.116 4.486 -14.461 1.00 51.00 192 THR A O 1
ATOM 1422 N N . ALA A 1 193 ? 46.488 5.632 -12.637 1.00 61.56 193 ALA A N 1
ATOM 1423 C CA . ALA A 1 193 ? 47.796 6.117 -12.250 1.00 61.56 193 ALA A CA 1
ATOM 1424 C C . ALA A 1 193 ? 48.513 5.001 -11.479 1.00 61.56 193 ALA A C 1
ATOM 1426 O O . ALA A 1 193 ? 48.188 4.749 -10.325 1.00 61.56 193 ALA A O 1
ATOM 1427 N N . THR A 1 194 ? 49.486 4.348 -12.112 1.00 50.66 194 THR A N 1
ATOM 1428 C CA . THR A 1 194 ? 50.578 3.652 -11.413 1.00 50.66 194 THR A CA 1
ATOM 1429 C C . THR A 1 194 ? 51.724 3.429 -12.388 1.00 50.66 194 THR A C 1
ATOM 1431 O O . THR A 1 194 ? 51.589 2.654 -13.330 1.00 50.66 194 THR A O 1
ATOM 1434 N N . GLY A 1 195 ? 52.848 4.105 -12.147 1.00 49.12 195 GLY A N 1
ATOM 1435 C CA . GLY A 1 195 ? 54.094 3.885 -12.876 1.00 49.12 195 GLY A CA 1
ATOM 1436 C C . GLY A 1 195 ? 55.037 5.076 -12.796 1.00 49.12 195 GLY A C 1
ATOM 1437 O O . GLY A 1 195 ? 55.192 5.801 -13.768 1.00 49.12 195 GLY A O 1
ATOM 1438 N N . ALA A 1 196 ? 55.638 5.288 -11.626 1.00 53.59 196 ALA A N 1
ATOM 1439 C CA . ALA A 1 196 ? 56.812 6.136 -11.478 1.00 53.59 196 ALA A CA 1
ATOM 1440 C C . ALA A 1 196 ? 57.980 5.535 -12.282 1.00 53.59 196 ALA A C 1
ATOM 1442 O O . ALA A 1 196 ? 58.275 4.349 -12.144 1.00 53.59 196 ALA A O 1
ATOM 1443 N N . GLY A 1 197 ? 58.631 6.353 -13.106 1.00 48.22 197 GLY A N 1
ATOM 1444 C CA . GLY A 1 197 ? 59.811 5.977 -13.880 1.00 48.22 197 GLY A CA 1
ATOM 1445 C C . GLY A 1 197 ? 60.139 7.058 -14.900 1.00 48.22 197 GLY A C 1
ATOM 1446 O O . GLY A 1 197 ? 59.557 7.096 -15.977 1.00 48.22 197 GLY A O 1
ATOM 1447 N N . GLU A 1 198 ? 61.026 7.972 -14.516 1.00 54.94 198 GLU A N 1
ATOM 1448 C CA . GLU A 1 198 ? 61.543 9.063 -15.341 1.00 54.94 198 GLU A CA 1
ATOM 1449 C C . GLU A 1 198 ? 62.110 8.559 -16.675 1.00 54.94 198 GLU A C 1
ATOM 1451 O O . GLU A 1 198 ? 63.027 7.740 -16.705 1.00 54.94 198 GLU A O 1
ATOM 1456 N N . SER A 1 199 ? 61.612 9.101 -17.786 1.00 53.72 199 SER A N 1
ATOM 1457 C CA . SER A 1 199 ? 62.382 9.294 -19.021 1.00 53.72 199 SER A CA 1
ATOM 1458 C C . SER A 1 199 ? 61.660 10.295 -19.931 1.00 53.72 199 SER A C 1
ATOM 1460 O O . SER A 1 199 ? 60.502 10.061 -20.282 1.00 53.72 199 SER A O 1
ATOM 1462 N N . PRO A 1 200 ? 62.305 11.403 -20.339 1.00 57.38 200 PRO A N 1
ATOM 1463 C CA . PRO A 1 200 ? 61.768 12.304 -21.344 1.00 57.38 200 PRO A CA 1
ATOM 1464 C C . PRO A 1 200 ? 62.174 11.782 -22.727 1.00 57.38 200 PRO A C 1
ATOM 1466 O O . PRO A 1 200 ? 63.267 12.062 -23.210 1.00 57.38 200 PRO A O 1
ATOM 1469 N N . VAL A 1 201 ? 61.306 10.991 -23.356 1.00 56.97 201 VAL A N 1
ATOM 1470 C CA . VAL A 1 201 ? 61.437 10.616 -24.770 1.00 56.97 201 VAL A CA 1
ATOM 1471 C C . VAL A 1 201 ? 60.094 10.867 -25.447 1.00 56.97 201 VAL A C 1
ATOM 1473 O O . VAL A 1 201 ? 59.052 10.443 -24.948 1.00 56.97 201 VAL A O 1
ATOM 1476 N N . GLU A 1 202 ? 60.134 11.614 -26.549 1.00 46.88 202 GLU A N 1
ATOM 1477 C CA . GLU A 1 202 ? 59.000 11.968 -27.405 1.00 46.88 202 GLU A CA 1
ATOM 1478 C C . GLU A 1 202 ? 58.119 10.747 -27.695 1.00 46.88 202 GLU A C 1
ATOM 1480 O O . GLU A 1 202 ? 58.552 9.747 -28.268 1.00 46.88 202 GLU A O 1
ATOM 1485 N N . GLY A 1 203 ? 56.878 10.816 -27.211 1.00 41.56 203 GLY A N 1
ATOM 1486 C CA . GLY A 1 203 ? 55.983 9.672 -27.125 1.00 41.56 203 GLY A CA 1
ATOM 1487 C C . GLY A 1 203 ? 55.348 9.296 -28.468 1.00 41.56 203 GLY A C 1
ATOM 1488 O O . GLY A 1 203 ? 54.827 10.171 -29.164 1.00 41.56 203 GLY A O 1
ATOM 1489 N N . PRO A 1 204 ? 55.296 7.998 -28.820 1.00 49.00 204 PRO A N 1
ATOM 1490 C CA . PRO A 1 204 ? 54.423 7.515 -29.875 1.00 49.00 204 PRO A CA 1
ATOM 1491 C C . PRO A 1 204 ? 52.959 7.653 -29.432 1.00 49.00 204 PRO A C 1
ATOM 1493 O O . PRO A 1 204 ? 52.581 7.306 -28.313 1.00 49.00 204 PRO A O 1
ATOM 1496 N N . THR A 1 205 ? 52.144 8.188 -30.337 1.00 54.31 205 THR A N 1
ATOM 1497 C CA . THR A 1 205 ? 50.682 8.302 -30.270 1.00 54.31 205 THR A CA 1
ATOM 1498 C C . THR A 1 205 ? 50.007 7.110 -29.575 1.00 54.31 205 THR A C 1
ATOM 1500 O O . THR A 1 205 ? 50.312 5.966 -29.924 1.00 54.31 205 THR A O 1
ATOM 1503 N N . PRO A 1 206 ? 49.046 7.341 -28.655 1.00 47.62 206 PRO A N 1
ATOM 1504 C CA . PRO A 1 206 ? 48.322 6.276 -27.974 1.00 47.62 206 PRO A CA 1
ATOM 1505 C C . PRO A 1 206 ? 47.454 5.531 -28.989 1.00 47.62 206 PRO A C 1
ATOM 1507 O O . PRO A 1 206 ? 46.384 5.982 -29.398 1.00 47.62 206 PRO A O 1
ATOM 1510 N N . GLN A 1 207 ? 47.961 4.385 -29.426 1.00 47.56 207 GLN A N 1
ATOM 1511 C CA . GLN A 1 207 ? 47.255 3.443 -30.273 1.00 47.56 207 GLN A CA 1
ATOM 1512 C C . GLN A 1 207 ? 46.078 2.896 -29.462 1.00 47.56 207 GLN A C 1
ATOM 1514 O O . GLN A 1 207 ? 46.263 2.272 -28.418 1.00 47.56 207 GLN A O 1
ATOM 1519 N N . GLY A 1 208 ? 44.866 3.236 -29.906 1.00 49.25 208 GLY A N 1
ATOM 1520 C CA . GLY A 1 208 ? 43.622 2.953 -29.208 1.00 49.25 208 GLY A CA 1
ATOM 1521 C C . GLY A 1 208 ? 43.512 1.482 -28.833 1.00 49.25 208 GLY A C 1
ATOM 1522 O O . GLY A 1 208 ? 43.339 0.625 -29.697 1.00 49.25 208 GLY A O 1
ATOM 1523 N N . ALA A 1 209 ? 43.574 1.204 -27.532 1.00 54.53 209 ALA A N 1
ATOM 1524 C CA . ALA A 1 209 ? 43.118 -0.056 -26.981 1.00 54.53 209 ALA A CA 1
ATOM 1525 C C . ALA A 1 209 ? 41.612 -0.141 -27.255 1.00 54.53 209 ALA A C 1
ATOM 1527 O O . ALA A 1 209 ? 40.793 0.425 -26.530 1.00 54.53 209 ALA A O 1
ATOM 1528 N N . SER A 1 210 ? 41.257 -0.786 -28.367 1.00 56.75 210 SER A N 1
ATOM 1529 C CA . SER A 1 210 ? 39.890 -1.147 -28.707 1.00 56.75 210 SER A CA 1
ATOM 1530 C C . SER A 1 210 ? 39.349 -1.988 -27.560 1.00 56.75 210 SER A C 1
ATOM 1532 O O . SER A 1 210 ? 39.721 -3.150 -27.397 1.00 56.75 210 SER A O 1
ATOM 1534 N N . MET A 1 211 ? 38.532 -1.368 -26.715 1.00 57.38 211 MET A N 1
ATOM 1535 C CA . MET A 1 211 ? 37.867 -2.055 -25.624 1.00 57.38 211 MET A CA 1
ATOM 1536 C C . MET A 1 211 ? 36.980 -3.124 -26.251 1.00 57.38 211 MET A C 1
ATOM 1538 O O . MET A 1 211 ? 36.041 -2.793 -26.972 1.00 57.38 211 MET A O 1
ATOM 1542 N N . ASP A 1 212 ? 37.346 -4.390 -26.045 1.00 63.81 212 ASP A N 1
ATOM 1543 C CA . ASP A 1 212 ? 36.699 -5.520 -26.696 1.00 63.81 212 ASP A CA 1
ATOM 1544 C C . ASP A 1 212 ? 35.192 -5.489 -26.365 1.00 63.81 212 ASP A C 1
ATOM 1546 O O . ASP A 1 212 ? 34.812 -5.647 -25.194 1.00 63.81 212 ASP A O 1
ATOM 1550 N N . PRO A 1 213 ? 34.311 -5.239 -27.353 1.00 60.47 213 PRO A N 1
ATOM 1551 C CA . PRO A 1 213 ? 32.873 -5.121 -27.125 1.00 60.47 213 PRO A CA 1
ATOM 1552 C C . PRO A 1 213 ? 32.287 -6.399 -26.510 1.00 60.47 213 PRO A C 1
ATOM 1554 O O . PRO A 1 213 ? 31.266 -6.338 -25.818 1.00 60.47 213 PRO A O 1
ATOM 1557 N N . HIS A 1 214 ? 32.962 -7.543 -26.669 1.00 59.66 214 HIS A N 1
ATOM 1558 C CA . HIS A 1 214 ? 32.582 -8.794 -26.023 1.00 59.66 214 HIS A CA 1
ATOM 1559 C C . HIS A 1 214 ? 32.819 -8.789 -24.508 1.00 59.66 214 HIS A C 1
ATOM 1561 O O . HIS A 1 214 ? 31.985 -9.322 -23.773 1.00 59.66 214 HIS A O 1
ATOM 1567 N N . ALA A 1 215 ? 33.876 -8.140 -24.011 1.00 62.38 215 ALA A N 1
ATOM 1568 C CA . ALA A 1 215 ? 34.137 -8.023 -22.575 1.00 62.38 215 ALA A CA 1
ATOM 1569 C C . ALA A 1 215 ? 33.105 -7.111 -21.887 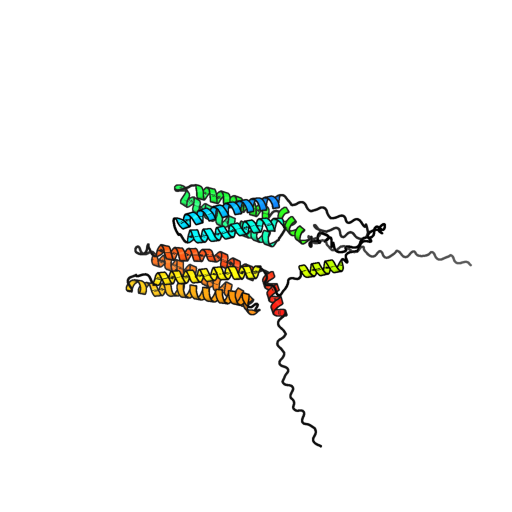1.00 62.38 215 ALA A C 1
ATOM 1571 O O . ALA A 1 215 ? 32.622 -7.416 -20.793 1.00 62.38 215 ALA A O 1
ATOM 1572 N N . VAL A 1 216 ? 32.690 -6.036 -22.564 1.00 60.12 216 VAL A N 1
ATOM 1573 C CA . VAL A 1 216 ? 31.642 -5.125 -22.077 1.00 60.12 216 VAL A CA 1
ATOM 1574 C C . VAL A 1 216 ? 30.265 -5.796 -22.114 1.00 60.12 216 VAL A C 1
ATOM 1576 O O . VAL A 1 216 ? 29.511 -5.697 -21.145 1.00 60.12 216 VAL A O 1
ATOM 1579 N N . ALA A 1 217 ? 29.950 -6.551 -23.172 1.00 60.34 217 ALA A N 1
ATOM 1580 C CA . ALA A 1 217 ? 28.721 -7.341 -23.249 1.00 60.34 217 ALA A CA 1
ATOM 1581 C C . ALA A 1 217 ? 28.679 -8.462 -22.192 1.00 60.34 217 ALA A C 1
ATOM 1583 O O . ALA A 1 217 ? 27.631 -8.693 -21.584 1.00 60.34 217 ALA A O 1
ATOM 1584 N N . ALA A 1 218 ? 29.813 -9.119 -21.918 1.00 60.62 218 ALA A N 1
ATOM 1585 C CA . ALA A 1 218 ? 29.932 -10.126 -20.866 1.00 60.62 218 ALA A CA 1
ATOM 1586 C C . ALA A 1 218 ? 29.738 -9.514 -19.469 1.00 60.62 218 ALA A C 1
ATOM 1588 O O . ALA A 1 218 ? 28.964 -10.058 -18.680 1.00 60.62 218 ALA A O 1
ATOM 1589 N N . ALA A 1 219 ? 30.342 -8.352 -19.191 1.00 54.72 219 ALA A N 1
ATOM 1590 C CA . ALA A 1 219 ? 30.166 -7.617 -17.938 1.00 54.72 219 ALA A CA 1
ATOM 1591 C C . ALA A 1 219 ? 28.735 -7.060 -17.770 1.00 54.72 219 ALA A C 1
ATOM 1593 O O . ALA A 1 219 ? 28.165 -7.139 -16.680 1.00 54.72 219 ALA A O 1
ATOM 1594 N N . MET A 1 220 ? 28.099 -6.577 -18.847 1.00 50.78 220 MET A N 1
ATOM 1595 C CA . MET A 1 220 ? 26.685 -6.164 -18.847 1.00 50.78 220 MET A CA 1
ATOM 1596 C C . MET A 1 220 ? 25.744 -7.345 -18.617 1.00 50.78 220 MET A C 1
ATOM 1598 O O . MET A 1 220 ? 24.795 -7.222 -17.841 1.00 50.78 220 MET A O 1
ATOM 1602 N N . MET A 1 221 ? 26.012 -8.502 -19.233 1.00 53.69 221 MET A N 1
ATOM 1603 C CA . MET A 1 221 ? 25.292 -9.731 -18.912 1.00 53.69 221 MET A CA 1
ATOM 1604 C C . MET A 1 221 ? 25.546 -10.161 -17.467 1.00 53.69 221 MET A C 1
ATOM 1606 O O . MET A 1 221 ? 24.628 -10.679 -16.848 1.00 53.69 221 MET A O 1
ATOM 1610 N N . GLN A 1 222 ? 26.724 -9.904 -16.894 1.00 52.66 222 GLN A N 1
ATOM 1611 C CA . GLN A 1 222 ? 27.025 -10.193 -15.488 1.00 52.66 222 GLN A CA 1
ATOM 1612 C C . GLN A 1 222 ? 26.325 -9.240 -14.503 1.00 52.66 222 GLN A C 1
ATOM 1614 O O . GLN A 1 222 ? 25.905 -9.694 -13.445 1.00 52.66 222 GLN A O 1
ATOM 1619 N N . MET A 1 223 ? 26.121 -7.961 -14.843 1.00 44.62 223 MET A N 1
ATOM 1620 C CA . MET A 1 223 ? 25.329 -7.026 -14.020 1.00 44.62 223 MET A CA 1
ATOM 1621 C C . MET A 1 223 ? 23.813 -7.197 -14.197 1.00 44.62 223 MET A C 1
ATOM 1623 O O . MET A 1 223 ? 23.049 -6.920 -13.272 1.00 44.62 223 MET A O 1
ATOM 1627 N N . MET A 1 224 ? 23.362 -7.659 -15.369 1.00 48.66 224 MET A N 1
ATOM 1628 C CA . MET A 1 224 ? 21.970 -8.055 -15.618 1.00 48.66 224 MET A CA 1
ATOM 1629 C C . MET A 1 224 ? 21.689 -9.520 -15.293 1.00 48.66 224 MET A C 1
ATOM 1631 O O . MET A 1 224 ? 20.536 -9.942 -15.435 1.00 48.66 224 MET A O 1
ATOM 1635 N N . ARG A 1 225 ? 22.688 -10.289 -14.832 1.00 52.94 225 ARG A N 1
ATOM 1636 C CA . ARG A 1 225 ? 22.443 -11.582 -14.196 1.00 52.94 225 ARG A CA 1
ATOM 1637 C C . ARG A 1 225 ? 21.594 -11.272 -12.982 1.00 52.94 225 ARG A C 1
ATOM 1639 O O . ARG A 1 225 ? 22.071 -10.841 -11.938 1.00 52.94 225 ARG A O 1
ATOM 1646 N N . TYR A 1 226 ? 20.294 -11.448 -13.184 1.00 55.97 226 TYR A N 1
ATOM 1647 C CA . TYR A 1 226 ? 19.362 -11.816 -12.152 1.00 55.97 226 TYR A CA 1
ATOM 1648 C C . TYR A 1 226 ? 20.060 -12.905 -11.357 1.00 55.97 226 TYR A C 1
ATOM 1650 O O . TYR A 1 226 ? 20.168 -14.022 -11.848 1.00 55.97 226 TYR A O 1
ATOM 1658 N N . ASP A 1 227 ? 20.647 -12.514 -10.231 1.00 63.38 227 ASP A N 1
ATOM 1659 C CA . ASP A 1 227 ? 21.286 -13.420 -9.301 1.00 63.38 227 ASP A CA 1
ATOM 1660 C C . ASP A 1 227 ? 20.140 -14.260 -8.747 1.00 63.38 227 ASP A C 1
ATOM 1662 O O . ASP A 1 227 ? 19.350 -13.754 -7.938 1.00 63.38 227 ASP A O 1
ATOM 1666 N N . PRO A 1 228 ? 19.939 -15.476 -9.278 1.00 63.56 228 PRO A N 1
ATOM 1667 C CA . PRO A 1 228 ? 18.745 -16.229 -8.956 1.00 63.56 228 PRO A CA 1
ATOM 1668 C C . PRO A 1 228 ? 18.730 -16.636 -7.478 1.00 63.56 228 PRO A C 1
ATOM 1670 O O . PRO A 1 228 ? 17.671 -16.925 -6.911 1.00 63.56 228 PRO A O 1
ATOM 1673 N N . ASP A 1 229 ? 19.895 -16.575 -6.834 1.00 72.06 229 ASP A N 1
ATOM 1674 C CA . ASP A 1 229 ? 20.076 -16.872 -5.427 1.00 72.06 229 ASP A CA 1
ATOM 1675 C C . ASP A 1 229 ? 19.570 -15.732 -4.530 1.00 72.06 229 ASP A C 1
ATOM 1677 O O . ASP A 1 229 ? 19.182 -15.979 -3.374 1.00 72.06 229 ASP A O 1
ATOM 1681 N N . LYS A 1 230 ? 19.467 -14.502 -5.061 1.00 76.19 230 LYS A N 1
ATOM 1682 C CA . LYS A 1 230 ? 18.921 -13.339 -4.350 1.00 76.19 230 LYS A CA 1
ATOM 1683 C C . LYS A 1 230 ? 17.403 -13.269 -4.471 1.00 76.19 230 LYS A C 1
ATOM 1685 O O . LYS A 1 230 ? 16.818 -13.179 -5.549 1.00 76.19 230 LYS A O 1
ATOM 1690 N N . LYS A 1 231 ? 16.747 -13.251 -3.307 1.00 76.12 231 LYS A N 1
ATOM 1691 C CA . LYS A 1 231 ? 15.294 -13.102 -3.192 1.00 76.12 231 LYS A CA 1
ATOM 1692 C C . LYS A 1 231 ? 14.860 -11.776 -3.846 1.00 76.12 231 LYS A C 1
ATOM 1694 O O . LYS A 1 231 ? 15.400 -10.726 -3.492 1.00 76.12 231 LYS A O 1
ATOM 1699 N N . PRO A 1 232 ? 13.895 -11.779 -4.784 1.00 80.31 232 PRO A N 1
ATOM 1700 C CA . PRO A 1 232 ? 13.436 -10.555 -5.425 1.00 80.31 232 PRO A CA 1
ATOM 1701 C C . PRO A 1 232 ? 12.802 -9.621 -4.391 1.00 80.31 232 PRO A C 1
ATOM 1703 O O . PRO A 1 232 ? 12.023 -10.058 -3.543 1.00 80.31 232 PRO A O 1
ATOM 1706 N N . GLY A 1 233 ? 13.076 -8.318 -4.505 1.00 76.00 233 GLY A N 1
ATOM 1707 C CA . GLY A 1 233 ? 12.588 -7.315 -3.551 1.00 76.00 233 GLY A CA 1
ATOM 1708 C C . GLY A 1 233 ? 11.064 -7.304 -3.374 1.00 76.00 233 GLY A C 1
ATOM 1709 O O . GLY A 1 233 ? 10.583 -6.990 -2.292 1.00 76.00 233 GLY A O 1
ATOM 1710 N N . SER A 1 234 ? 10.296 -7.731 -4.386 1.00 74.06 234 SER A N 1
ATOM 1711 C CA . SER A 1 234 ? 8.839 -7.887 -4.278 1.00 74.06 234 SER A CA 1
ATOM 1712 C C . SER A 1 234 ? 8.420 -8.963 -3.273 1.00 74.06 234 SER A C 1
ATOM 1714 O O . SER A 1 234 ? 7.432 -8.772 -2.574 1.00 74.06 234 SER A O 1
ATOM 1716 N N . LEU A 1 235 ? 9.166 -10.070 -3.162 1.00 76.00 235 LEU A N 1
ATOM 1717 C CA . LEU A 1 235 ? 8.888 -11.118 -2.174 1.00 76.00 235 LEU A CA 1
ATOM 1718 C C . LEU A 1 235 ? 9.334 -10.708 -0.771 1.00 76.00 235 LEU A C 1
ATOM 1720 O O . LEU A 1 235 ? 8.710 -11.111 0.205 1.00 76.00 235 LEU A O 1
ATOM 1724 N N . THR A 1 236 ? 10.396 -9.910 -0.654 1.00 80.00 236 THR A N 1
ATOM 1725 C CA . THR A 1 236 ? 10.785 -9.305 0.628 1.00 80.00 236 THR A CA 1
ATOM 1726 C C . THR A 1 236 ? 9.716 -8.321 1.100 1.00 80.00 236 THR A C 1
ATOM 1728 O O . THR A 1 236 ? 9.288 -8.394 2.245 1.00 80.00 236 THR A O 1
ATOM 1731 N N . ALA A 1 237 ? 9.208 -7.468 0.207 1.00 71.88 237 ALA A N 1
ATOM 1732 C CA . ALA A 1 237 ? 8.100 -6.566 0.511 1.00 71.88 237 ALA A CA 1
ATOM 1733 C C . ALA A 1 237 ? 6.819 -7.331 0.891 1.00 71.88 237 ALA A C 1
ATOM 1735 O O . ALA A 1 237 ? 6.201 -7.006 1.899 1.00 71.88 237 ALA A O 1
ATOM 1736 N N . ALA A 1 238 ? 6.461 -8.389 0.151 1.00 77.31 238 ALA A N 1
ATOM 1737 C CA . ALA A 1 238 ? 5.334 -9.256 0.506 1.00 77.31 238 ALA A CA 1
ATOM 1738 C C . ALA A 1 238 ? 5.504 -9.871 1.903 1.00 77.31 238 ALA A C 1
ATOM 1740 O O . ALA A 1 238 ? 4.563 -9.886 2.688 1.00 77.31 238 ALA A O 1
ATOM 1741 N N . GLN A 1 239 ? 6.715 -10.326 2.235 1.00 81.44 239 GLN A N 1
ATOM 1742 C CA . GLN A 1 239 ? 7.022 -10.876 3.553 1.00 81.44 239 GLN A CA 1
ATOM 1743 C C . GLN A 1 239 ? 6.852 -9.832 4.664 1.00 81.44 239 GLN A C 1
ATOM 1745 O O . GLN A 1 239 ? 6.264 -10.144 5.692 1.00 81.44 239 GLN A O 1
ATOM 1750 N N . VAL A 1 240 ? 7.316 -8.595 4.466 1.00 75.81 240 VAL A N 1
ATOM 1751 C CA . VAL A 1 240 ? 7.125 -7.507 5.443 1.00 75.81 240 VAL A CA 1
ATOM 1752 C C . VAL A 1 240 ? 5.640 -7.188 5.635 1.00 75.81 240 VAL A C 1
ATOM 1754 O O . VAL A 1 240 ? 5.191 -7.054 6.768 1.00 75.81 240 VAL A O 1
ATOM 1757 N N . LEU A 1 241 ? 4.855 -7.128 4.555 1.00 75.81 241 LEU A N 1
ATOM 1758 C CA . LEU A 1 241 ? 3.408 -6.904 4.652 1.00 75.81 241 LEU A CA 1
ATOM 1759 C C . LEU A 1 241 ? 2.695 -8.048 5.381 1.00 75.81 241 LEU A C 1
ATOM 1761 O O . LEU A 1 241 ? 1.802 -7.792 6.183 1.00 75.81 241 LEU A O 1
ATOM 1765 N N . LEU A 1 242 ? 3.115 -9.296 5.154 1.00 79.88 242 LEU A N 1
ATOM 1766 C CA . LEU A 1 242 ? 2.610 -10.444 5.905 1.00 79.88 242 LEU A CA 1
ATOM 1767 C C . LEU A 1 242 ? 2.941 -10.332 7.393 1.00 79.88 242 LEU A C 1
ATOM 1769 O O . LEU A 1 242 ? 2.065 -10.591 8.203 1.00 79.88 242 LEU A O 1
ATOM 1773 N N . TRP A 1 243 ? 4.147 -9.888 7.765 1.00 78.06 243 TRP A N 1
ATOM 1774 C CA . TRP A 1 243 ? 4.486 -9.629 9.169 1.00 78.06 243 TRP A CA 1
ATOM 1775 C C . TRP A 1 243 ? 3.591 -8.561 9.796 1.00 78.06 243 TRP A C 1
ATOM 1777 O O . TRP A 1 243 ? 3.065 -8.784 10.882 1.00 78.06 243 TRP A O 1
ATOM 1787 N N . ILE A 1 244 ? 3.380 -7.435 9.108 1.00 73.88 244 ILE A N 1
ATOM 1788 C CA . ILE A 1 244 ? 2.473 -6.372 9.572 1.00 73.88 244 ILE A CA 1
ATOM 1789 C C . ILE A 1 244 ? 1.065 -6.940 9.796 1.00 73.88 244 ILE A C 1
ATOM 1791 O O . ILE A 1 244 ? 0.445 -6.673 10.824 1.00 73.88 244 ILE A O 1
ATOM 1795 N N . TRP A 1 245 ? 0.586 -7.776 8.873 1.00 81.00 245 TRP A N 1
ATOM 1796 C CA . TRP A 1 245 ? -0.715 -8.427 8.995 1.00 81.00 245 TRP A CA 1
ATOM 1797 C C . TRP A 1 245 ? -0.769 -9.415 10.172 1.00 81.00 245 TRP A C 1
ATOM 1799 O O . TRP A 1 245 ? -1.724 -9.381 10.948 1.00 81.00 245 TRP A O 1
ATOM 1809 N N . THR A 1 246 ? 0.279 -10.221 10.379 1.00 79.12 246 THR A N 1
ATOM 1810 C CA . THR A 1 246 ? 0.409 -11.116 11.540 1.00 79.12 246 THR A CA 1
ATOM 1811 C C . THR A 1 246 ? 0.359 -10.338 12.852 1.00 79.12 246 THR A C 1
ATOM 1813 O O . THR A 1 246 ? -0.386 -10.711 13.756 1.00 79.12 246 THR A O 1
ATOM 1816 N N . PHE A 1 247 ? 1.117 -9.244 12.971 1.00 73.81 247 PHE A N 1
ATOM 1817 C CA . PHE A 1 247 ? 1.117 -8.422 14.183 1.00 73.81 247 PHE A CA 1
ATOM 1818 C C . PHE A 1 247 ? -0.244 -7.779 14.434 1.00 73.81 247 PHE A C 1
ATOM 1820 O O . PHE A 1 247 ? -0.690 -7.751 15.578 1.00 73.81 247 PHE A O 1
ATOM 1827 N N . GLY A 1 248 ? -0.939 -7.345 13.381 1.00 74.06 248 GLY A N 1
ATOM 1828 C CA . GLY A 1 248 ? -2.315 -6.868 13.483 1.00 74.06 248 GLY A CA 1
ATOM 1829 C C . GLY A 1 248 ? -3.278 -7.931 14.028 1.00 74.06 248 GLY A C 1
ATOM 1830 O O . GLY A 1 248 ? -4.075 -7.643 14.918 1.00 74.06 248 GLY A O 1
ATOM 1831 N N . ALA A 1 249 ? -3.156 -9.179 13.567 1.00 76.94 249 ALA A N 1
ATOM 1832 C CA . ALA A 1 249 ? -3.948 -10.308 14.062 1.00 76.94 249 ALA A CA 1
ATOM 1833 C C . ALA A 1 249 ? -3.653 -10.643 15.538 1.00 76.94 249 ALA A C 1
ATOM 1835 O O . ALA A 1 249 ? -4.568 -10.911 16.315 1.00 76.94 249 ALA A O 1
ATOM 1836 N N . ILE A 1 250 ? -2.381 -10.590 15.947 1.00 74.81 250 ILE A N 1
ATOM 1837 C CA . ILE A 1 250 ? -1.969 -10.809 17.343 1.00 74.81 250 ILE A CA 1
ATOM 1838 C C . ILE A 1 250 ? -2.475 -9.675 18.238 1.00 74.81 250 ILE A C 1
ATOM 1840 O O . ILE A 1 250 ? -3.007 -9.942 19.313 1.00 74.81 250 ILE A O 1
ATOM 1844 N N . ALA A 1 251 ? -2.349 -8.421 17.796 1.00 71.75 251 ALA A N 1
ATOM 1845 C CA . ALA A 1 251 ? -2.859 -7.264 18.526 1.00 71.75 251 ALA A CA 1
ATOM 1846 C C . ALA A 1 251 ? -4.377 -7.366 18.728 1.00 71.75 251 ALA A C 1
ATOM 1848 O O . ALA A 1 251 ? -4.861 -7.144 19.834 1.00 71.75 251 ALA A O 1
ATOM 1849 N N . MET A 1 252 ? -5.110 -7.795 17.696 1.00 77.50 252 MET A N 1
ATOM 1850 C CA . MET A 1 252 ? -6.542 -8.082 17.778 1.00 77.50 252 MET A CA 1
ATOM 1851 C C . MET A 1 252 ? -6.860 -9.131 18.847 1.00 77.50 252 MET A C 1
ATOM 1853 O O . MET A 1 252 ? -7.687 -8.892 19.725 1.00 77.50 252 MET A O 1
ATOM 1857 N N . ALA A 1 253 ? -6.178 -10.279 18.810 1.00 78.44 253 ALA A N 1
ATOM 1858 C CA . ALA A 1 253 ? -6.352 -11.325 19.814 1.00 78.44 253 ALA A CA 1
ATOM 1859 C C . ALA A 1 253 ? -6.024 -10.813 21.229 1.00 78.44 253 ALA A C 1
ATOM 1861 O O . ALA A 1 253 ? -6.727 -11.145 22.179 1.00 78.44 253 ALA A O 1
ATOM 1862 N N . GLY A 1 254 ? -5.001 -9.963 21.361 1.00 74.50 254 GLY A N 1
ATOM 1863 C CA . GLY A 1 254 ? -4.634 -9.302 22.610 1.00 74.50 254 GLY A CA 1
ATOM 1864 C C . GLY A 1 254 ? -5.715 -8.355 23.131 1.00 74.50 254 GLY A C 1
ATOM 1865 O O . GLY A 1 254 ? -6.032 -8.409 24.314 1.00 74.50 254 GLY A O 1
ATOM 1866 N N . ILE A 1 255 ? -6.331 -7.542 22.267 1.00 73.69 255 ILE A N 1
ATOM 1867 C CA . ILE A 1 255 ? -7.454 -6.665 22.641 1.00 73.69 255 ILE A CA 1
ATOM 1868 C C . ILE A 1 255 ? -8.643 -7.509 23.106 1.00 73.69 255 ILE A C 1
ATOM 1870 O O . ILE A 1 255 ? -9.169 -7.264 24.187 1.00 73.69 255 ILE A O 1
ATOM 1874 N N . LEU A 1 256 ? -9.014 -8.548 22.352 1.00 77.06 256 LEU A N 1
ATOM 1875 C CA . LEU A 1 256 ? -10.091 -9.470 22.733 1.00 77.06 256 LEU A CA 1
ATOM 1876 C C . LEU A 1 256 ? -9.792 -10.191 24.060 1.00 77.06 256 LEU A C 1
ATOM 1878 O O . LEU A 1 256 ? -10.689 -10.426 24.867 1.00 77.06 256 LEU A O 1
ATOM 1882 N N . TRP A 1 257 ? -8.524 -10.510 24.320 1.00 79.62 257 TRP A N 1
ATOM 1883 C CA . TRP A 1 257 ? -8.091 -11.090 25.588 1.00 79.62 257 TRP A CA 1
ATOM 1884 C C . TRP A 1 257 ? -8.146 -10.090 26.746 1.00 79.62 257 TRP A C 1
ATOM 1886 O O . TRP A 1 257 ? -8.605 -10.432 27.831 1.00 79.62 257 TRP A O 1
ATOM 1896 N N . MET A 1 258 ? -7.720 -8.846 26.533 1.00 74.19 258 MET A N 1
ATOM 1897 C CA . MET A 1 258 ? -7.843 -7.785 27.537 1.00 74.19 258 MET A CA 1
ATOM 1898 C C . MET A 1 258 ? -9.306 -7.500 27.856 1.00 74.19 258 MET A C 1
ATOM 1900 O O . MET A 1 258 ? -9.644 -7.296 29.019 1.00 74.19 258 MET A O 1
ATOM 1904 N N . VAL A 1 259 ? -10.176 -7.574 26.844 1.00 72.81 259 VAL A N 1
ATOM 1905 C CA . VAL A 1 259 ? -11.621 -7.469 27.030 1.00 72.81 259 VAL A CA 1
ATOM 1906 C C . VAL A 1 259 ? -12.135 -8.569 27.954 1.00 72.81 259 VAL A C 1
ATOM 1908 O O . VAL A 1 259 ? -12.893 -8.303 28.878 1.00 72.81 259 VAL A O 1
ATOM 1911 N N . ARG A 1 260 ? -11.636 -9.796 27.799 1.00 74.25 260 ARG A N 1
ATOM 1912 C CA . ARG A 1 260 ? -11.961 -10.901 28.708 1.00 74.25 260 ARG A CA 1
ATOM 1913 C C . ARG A 1 260 ? -11.498 -10.664 30.151 1.00 74.25 260 ARG A C 1
ATOM 1915 O O . ARG A 1 260 ? -12.132 -11.163 31.074 1.00 74.25 260 ARG A O 1
ATOM 1922 N N . LEU A 1 261 ? -10.365 -9.994 30.348 1.00 76.69 261 LEU A N 1
ATOM 1923 C CA . LEU A 1 261 ? -9.746 -9.841 31.667 1.00 76.69 261 LEU A CA 1
ATOM 1924 C C . LEU A 1 261 ? -10.316 -8.691 32.501 1.00 76.69 261 LEU A C 1
ATOM 1926 O O . LEU A 1 261 ? -9.939 -8.568 33.667 1.00 76.69 261 LEU A O 1
ATOM 1930 N N . GLN A 1 262 ? -11.176 -7.835 31.944 1.00 74.19 262 GLN A N 1
ATOM 1931 C CA . GLN A 1 262 ? -11.708 -6.738 32.744 1.00 74.19 262 GLN A CA 1
ATOM 1932 C C . GLN A 1 262 ? -12.646 -7.252 33.843 1.00 74.19 262 GLN A C 1
ATOM 1934 O O . GLN A 1 262 ? -13.332 -8.258 33.646 1.00 74.19 262 GLN A O 1
ATOM 1939 N N . PRO A 1 263 ? -12.700 -6.557 34.993 1.00 57.25 263 PRO A N 1
ATOM 1940 C CA . PRO A 1 263 ? -13.555 -6.915 36.117 1.00 57.25 263 PRO A CA 1
ATOM 1941 C C . PRO A 1 263 ? -15.025 -6.583 35.809 1.00 57.25 263 PRO A C 1
ATOM 1943 O O . PRO A 1 263 ? -15.605 -5.672 36.388 1.00 57.25 263 PRO A O 1
ATOM 1946 N N . ALA A 1 264 ? -15.628 -7.306 34.869 1.00 63.88 264 ALA A N 1
ATOM 1947 C CA . ALA A 1 264 ? -17.076 -7.422 34.783 1.00 63.88 264 ALA A CA 1
ATOM 1948 C C . ALA A 1 264 ? -17.548 -8.442 35.827 1.00 63.88 264 ALA A C 1
ATOM 1950 O O . ALA A 1 264 ? -16.800 -9.361 36.184 1.00 63.88 264 ALA A O 1
ATOM 1951 N N . GLU A 1 265 ? -18.789 -8.313 36.308 1.00 75.50 265 GLU A N 1
ATOM 1952 C CA . GLU A 1 265 ? -19.384 -9.384 37.103 1.00 75.50 265 GLU A CA 1
ATOM 1953 C C . GLU A 1 265 ? -19.264 -10.704 36.318 1.00 75.50 265 GLU A C 1
ATOM 1955 O O . GLU A 1 265 ? -19.642 -10.765 35.142 1.00 75.50 265 GLU A O 1
ATOM 1960 N N . PRO A 1 266 ? -18.737 -11.782 36.926 1.00 69.12 266 PRO A N 1
ATOM 1961 C CA . PRO A 1 266 ? -18.440 -13.027 36.215 1.00 69.12 266 PRO A CA 1
ATOM 1962 C C . PRO A 1 266 ? -19.674 -13.648 35.538 1.00 69.12 266 PRO A C 1
ATOM 1964 O O . PRO A 1 266 ? -19.533 -14.424 34.592 1.00 69.12 266 PRO A O 1
ATOM 1967 N N . ALA A 1 267 ? -20.881 -13.283 35.986 1.00 74.50 267 ALA A N 1
ATOM 1968 C CA . ALA A 1 267 ? -22.146 -13.674 35.375 1.00 74.50 267 ALA A CA 1
ATOM 1969 C C . ALA A 1 267 ? -22.379 -13.030 33.993 1.00 74.50 267 ALA A C 1
ATOM 1971 O O . ALA A 1 267 ? -22.831 -13.719 33.077 1.00 74.50 267 ALA A O 1
ATOM 1972 N N . GLU A 1 268 ? -22.041 -11.750 33.809 1.00 70.38 268 GLU A N 1
ATOM 1973 C CA . GLU A 1 268 ? -22.179 -11.071 32.514 1.00 70.38 268 GLU A CA 1
ATOM 1974 C C . GLU A 1 268 ? -21.104 -11.530 31.532 1.00 70.38 268 GLU A C 1
ATOM 1976 O O . GLU A 1 268 ? -21.404 -11.823 30.373 1.00 70.38 268 GLU A O 1
ATOM 1981 N N . LEU A 1 269 ? -19.867 -11.698 32.009 1.00 66.12 269 LEU A N 1
ATOM 1982 C CA . LEU A 1 269 ? -18.764 -12.167 31.174 1.00 66.12 269 LEU A CA 1
ATOM 1983 C C . LEU A 1 269 ? -19.061 -13.553 30.580 1.00 66.12 269 LEU A C 1
ATOM 1985 O O . LEU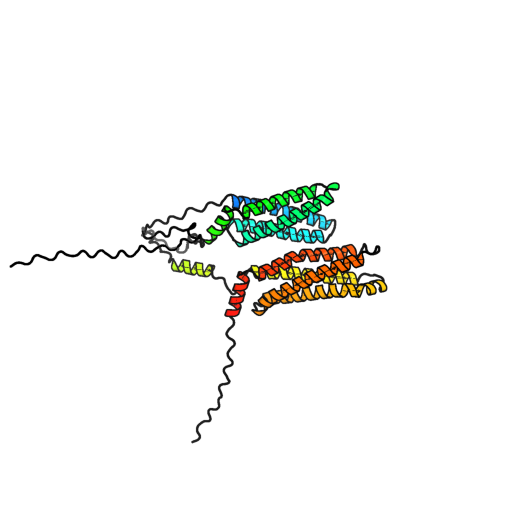 A 1 269 ? -18.872 -13.764 29.382 1.00 66.12 269 LEU A O 1
ATOM 1989 N N . ASN A 1 270 ? -19.586 -14.482 31.388 1.00 75.62 270 ASN A N 1
ATOM 1990 C CA . ASN A 1 270 ? -19.957 -15.822 30.922 1.00 75.62 270 ASN A CA 1
ATOM 1991 C C . ASN A 1 270 ? -21.115 -15.822 29.916 1.00 75.62 270 ASN A C 1
ATOM 1993 O O . ASN A 1 270 ? -21.206 -16.752 29.115 1.00 75.62 270 ASN A O 1
ATOM 1997 N N . ARG A 1 271 ? -21.990 -14.808 29.938 1.00 78.62 271 ARG A N 1
ATOM 1998 C CA . ARG A 1 271 ? -23.130 -14.718 29.017 1.00 78.62 271 ARG A CA 1
ATOM 1999 C C . ARG A 1 271 ? -22.681 -14.449 27.587 1.00 78.62 271 ARG A C 1
ATOM 2001 O O . ARG A 1 271 ? -23.184 -15.081 26.666 1.00 78.62 271 ARG A O 1
ATOM 2008 N N . TYR A 1 272 ? -21.721 -13.546 27.421 1.00 71.75 272 TYR A N 1
ATOM 2009 C CA . TYR A 1 272 ? -21.244 -13.132 26.105 1.00 71.75 272 TYR A CA 1
ATOM 2010 C C . TYR A 1 272 ? -20.011 -13.916 25.642 1.00 71.75 272 TYR A C 1
ATOM 2012 O O . TYR A 1 272 ? -19.702 -13.936 24.453 1.00 71.75 272 TYR A O 1
ATOM 2020 N N . PHE A 1 273 ? -19.318 -14.616 26.550 1.00 72.25 273 PHE A N 1
ATOM 2021 C CA . PHE A 1 273 ? -18.138 -15.433 26.240 1.00 72.25 273 PHE A CA 1
ATOM 2022 C C . PHE A 1 273 ? -18.280 -16.344 25.000 1.00 72.25 273 PHE A C 1
ATOM 2024 O O . PHE A 1 273 ? -17.346 -16.361 24.191 1.00 72.25 273 PHE A O 1
ATOM 2031 N N . PRO A 1 274 ? -19.410 -17.053 24.783 1.00 80.88 274 PRO A N 1
ATOM 2032 C CA . PRO A 1 274 ? -19.587 -17.901 23.602 1.00 80.88 274 PRO A CA 1
ATOM 2033 C C . PRO A 1 274 ? -19.554 -17.123 22.278 1.00 80.88 274 PRO A C 1
ATOM 2035 O O . PRO A 1 274 ? -19.138 -17.673 21.261 1.00 80.88 274 PRO A O 1
ATOM 2038 N N . GLU A 1 275 ? -19.952 -15.848 22.286 1.00 77.62 275 GLU A N 1
ATOM 2039 C CA . GLU A 1 275 ? -20.005 -14.987 21.097 1.00 77.62 275 GLU A CA 1
ATOM 2040 C C . GLU A 1 275 ? -18.617 -14.433 20.722 1.00 77.62 275 GLU A C 1
ATOM 2042 O O . GLU A 1 275 ? -18.291 -14.328 19.538 1.00 77.62 275 GLU A O 1
ATOM 2047 N N . TYR A 1 276 ? -17.746 -14.164 21.705 1.00 74.88 276 TYR A N 1
ATOM 2048 C CA . TYR A 1 276 ? -16.369 -13.692 21.461 1.00 74.88 276 TYR A CA 1
ATOM 2049 C C . TYR A 1 276 ? -15.383 -14.803 21.099 1.00 74.88 276 TYR A C 1
ATOM 2051 O O . TYR A 1 276 ? -14.390 -14.567 20.403 1.00 74.88 276 TYR A O 1
ATOM 2059 N N . GLN A 1 277 ? -15.608 -16.013 21.611 1.00 80.19 277 GLN A N 1
ATOM 2060 C CA . GLN A 1 277 ? -14.710 -17.146 21.413 1.00 80.19 277 GLN A CA 1
ATOM 2061 C C . GLN A 1 277 ? -14.368 -17.411 19.929 1.00 80.19 277 GLN A C 1
ATOM 2063 O O . GLN A 1 277 ? -13.179 -17.579 19.632 1.00 80.19 277 GLN A O 1
ATOM 2068 N N . PRO A 1 278 ? -15.322 -17.386 18.970 1.00 80.69 278 PRO A N 1
ATOM 2069 C CA . PRO A 1 278 ? -15.001 -17.561 17.554 1.00 80.69 278 PRO A CA 1
ATOM 2070 C C . PRO A 1 278 ? -14.142 -16.427 16.976 1.00 80.69 278 PRO A C 1
ATOM 2072 O O . PRO A 1 278 ? -13.253 -16.713 16.174 1.00 80.69 278 PRO A O 1
ATOM 2075 N N . LEU A 1 279 ? -14.335 -15.169 17.399 1.00 79.44 279 LEU A N 1
ATOM 2076 C CA . LEU A 1 279 ? -13.503 -14.032 16.968 1.00 79.44 279 LEU A CA 1
ATOM 2077 C C . LEU A 1 279 ? -12.046 -14.209 17.407 1.00 79.44 279 LEU A C 1
ATOM 2079 O O . LEU A 1 279 ? -11.126 -14.060 16.599 1.00 79.44 279 LEU A O 1
ATOM 2083 N N . PHE A 1 280 ? -11.837 -14.589 18.668 1.00 81.88 280 PHE A N 1
ATOM 2084 C CA . PHE A 1 280 ? -10.506 -14.836 19.217 1.00 81.88 280 PHE A CA 1
ATOM 2085 C C . PHE A 1 280 ? -9.807 -16.015 18.523 1.00 81.88 280 PHE A C 1
ATOM 2087 O O . PHE A 1 280 ? -8.649 -15.898 18.114 1.00 81.88 280 PHE A O 1
ATOM 2094 N N . ILE A 1 281 ? -10.522 -17.131 18.329 1.00 82.88 281 ILE A N 1
ATOM 2095 C CA . ILE A 1 281 ? -9.998 -18.305 17.617 1.00 82.88 281 ILE A CA 1
ATOM 2096 C C . ILE A 1 281 ? -9.638 -17.939 16.172 1.00 82.88 281 ILE A C 1
ATOM 2098 O O . ILE A 1 281 ? -8.559 -18.310 15.711 1.00 82.88 281 ILE A O 1
ATOM 2102 N N . CYS A 1 282 ? -10.483 -17.173 15.473 1.00 80.88 282 CYS A N 1
ATOM 2103 C CA . CYS A 1 282 ? -10.200 -16.714 14.112 1.00 80.88 282 CYS A CA 1
ATOM 2104 C C . CYS A 1 282 ? -8.960 -15.814 14.052 1.00 80.88 282 CYS A C 1
ATOM 2106 O O . CYS A 1 282 ? -8.118 -16.014 13.177 1.00 80.88 282 CYS A O 1
ATOM 2108 N N . ALA A 1 283 ? -8.810 -14.868 14.984 1.00 81.31 283 ALA A N 1
ATOM 2109 C CA . ALA A 1 283 ? -7.649 -13.979 15.037 1.00 81.31 283 ALA A CA 1
ATOM 2110 C C . ALA A 1 283 ? -6.339 -14.760 15.250 1.00 81.31 283 ALA A C 1
ATOM 2112 O O . ALA A 1 283 ? -5.363 -14.538 14.529 1.00 81.31 283 ALA A O 1
ATOM 2113 N N . ILE A 1 284 ? -6.328 -15.730 16.175 1.00 83.25 284 ILE A N 1
ATOM 2114 C CA . ILE A 1 284 ? -5.164 -16.601 16.405 1.00 83.25 284 ILE A CA 1
ATOM 2115 C C . ILE A 1 284 ? -4.894 -17.494 15.195 1.00 83.25 284 ILE A C 1
ATOM 2117 O O . ILE A 1 284 ? -3.751 -17.576 14.744 1.00 83.25 284 ILE A O 1
ATOM 2121 N N . ALA A 1 285 ? -5.920 -18.148 14.647 1.00 82.69 285 ALA A N 1
ATOM 2122 C CA . ALA A 1 285 ? -5.773 -19.009 13.478 1.00 82.69 285 ALA A CA 1
ATOM 2123 C C . ALA A 1 285 ? -5.200 -18.229 12.285 1.00 82.69 285 ALA A C 1
ATOM 2125 O O . ALA A 1 285 ? -4.291 -18.713 11.608 1.00 82.69 285 ALA A O 1
ATOM 2126 N N . MET A 1 286 ? -5.666 -16.995 12.076 1.00 85.81 286 MET A N 1
ATOM 2127 C CA . MET A 1 286 ? -5.142 -16.092 11.058 1.00 85.81 286 MET A CA 1
ATOM 2128 C C . MET A 1 286 ? -3.682 -15.714 11.335 1.00 85.81 286 MET A C 1
ATOM 2130 O O . MET A 1 286 ? -2.856 -15.819 10.431 1.00 85.81 286 MET A O 1
ATOM 2134 N N . ALA A 1 287 ? -3.329 -15.343 12.571 1.00 79.50 287 ALA A N 1
ATOM 2135 C CA . ALA A 1 287 ? -1.950 -15.027 12.945 1.00 79.50 287 ALA A CA 1
ATOM 2136 C C . ALA A 1 287 ? -0.995 -16.207 12.691 1.00 79.50 287 ALA A C 1
ATOM 2138 O O . ALA A 1 287 ? 0.060 -16.036 12.076 1.00 79.50 287 ALA A O 1
ATOM 2139 N N . VAL A 1 288 ? -1.379 -17.415 13.114 1.00 84.19 288 VAL A N 1
ATOM 2140 C CA . VAL A 1 288 ? -0.595 -18.641 12.902 1.00 84.19 288 VAL A CA 1
ATOM 2141 C C . VAL A 1 288 ? -0.446 -18.932 11.411 1.00 84.19 288 VAL A C 1
ATOM 2143 O O . VAL A 1 288 ? 0.664 -19.190 10.945 1.00 84.19 288 VAL A O 1
ATOM 2146 N N . LEU A 1 289 ? -1.531 -18.835 10.640 1.00 85.19 289 LEU A N 1
ATOM 2147 C CA . LEU A 1 289 ? -1.503 -19.049 9.196 1.00 85.19 289 LEU A CA 1
ATOM 2148 C C . LEU A 1 289 ? -0.560 -18.055 8.498 1.00 85.19 289 LEU A C 1
ATOM 2150 O O . LEU A 1 289 ? 0.289 -18.466 7.708 1.00 85.19 289 LEU A O 1
ATOM 2154 N N . LEU A 1 290 ? -0.650 -16.763 8.825 1.00 82.62 290 LEU A N 1
ATOM 2155 C CA . LEU A 1 290 ? 0.213 -15.718 8.264 1.00 82.62 290 LEU A CA 1
ATOM 2156 C C . LEU A 1 290 ? 1.685 -15.908 8.644 1.00 82.62 290 LEU A C 1
ATOM 2158 O O . LEU A 1 290 ? 2.567 -15.707 7.804 1.00 82.62 290 LEU A O 1
ATOM 2162 N N . LEU A 1 291 ? 1.961 -16.360 9.870 1.00 83.00 291 LEU A N 1
ATOM 2163 C CA . LEU A 1 291 ? 3.306 -16.721 10.311 1.00 83.00 291 LEU A CA 1
ATOM 2164 C C . LEU A 1 291 ? 3.861 -17.898 9.494 1.00 83.00 291 LEU A C 1
ATOM 2166 O O . LEU A 1 291 ? 4.977 -17.815 8.981 1.00 83.00 291 LEU A O 1
ATOM 2170 N N . VAL A 1 292 ? 3.076 -18.963 9.310 1.00 86.00 292 VAL A N 1
ATOM 2171 C CA . VAL A 1 292 ? 3.468 -20.131 8.502 1.00 86.00 292 VAL A CA 1
ATOM 2172 C C . VAL A 1 292 ? 3.740 -19.725 7.051 1.00 86.00 292 VAL A C 1
ATOM 2174 O O . VAL A 1 292 ? 4.747 -20.138 6.475 1.00 86.00 292 VAL A O 1
ATOM 2177 N N . ILE A 1 293 ? 2.901 -18.862 6.472 1.00 84.81 293 ILE A N 1
ATOM 2178 C CA . ILE A 1 293 ? 3.084 -18.316 5.119 1.00 84.81 293 ILE A CA 1
ATOM 2179 C C . ILE A 1 293 ? 4.378 -17.493 5.027 1.00 84.81 293 ILE A C 1
ATOM 2181 O O . ILE A 1 293 ? 5.170 -17.677 4.098 1.00 84.81 293 ILE A O 1
ATOM 2185 N N . SER A 1 294 ? 4.608 -16.605 5.996 1.00 81.38 294 SER A N 1
ATOM 2186 C CA . SER A 1 294 ? 5.800 -15.758 6.106 1.00 81.38 294 SER A CA 1
ATOM 2187 C C . SER A 1 294 ? 7.089 -16.588 6.176 1.00 81.38 294 SER A C 1
ATOM 2189 O O . SER A 1 294 ? 8.021 -16.367 5.392 1.00 81.38 294 SER A O 1
ATOM 2191 N N . VAL A 1 295 ? 7.124 -17.587 7.063 1.00 84.81 295 VAL A N 1
ATOM 2192 C CA . VAL A 1 295 ? 8.256 -18.510 7.226 1.00 84.81 295 VAL A CA 1
ATOM 2193 C C . VAL A 1 295 ? 8.436 -19.355 5.966 1.00 84.81 295 VAL A C 1
ATOM 2195 O O . VAL A 1 295 ? 9.551 -19.498 5.459 1.00 84.81 295 VAL A O 1
ATOM 2198 N N . GLY A 1 296 ? 7.341 -19.836 5.376 1.00 84.00 296 GLY A N 1
ATOM 2199 C CA . GLY A 1 296 ? 7.355 -20.529 4.094 1.00 84.00 296 GLY A CA 1
ATOM 2200 C C . GLY A 1 296 ? 8.044 -19.701 3.005 1.00 84.00 296 GLY A C 1
ATOM 2201 O O . GLY A 1 296 ? 8.952 -20.195 2.330 1.00 84.00 296 GLY A O 1
ATOM 2202 N N . LEU A 1 297 ? 7.687 -18.425 2.858 1.00 80.12 297 LEU A N 1
ATOM 2203 C CA . LEU A 1 297 ? 8.317 -17.515 1.895 1.00 80.12 297 LEU A CA 1
ATOM 2204 C C . LEU A 1 297 ? 9.805 -17.251 2.181 1.00 80.12 297 LEU A C 1
ATOM 2206 O O . LEU A 1 297 ? 10.533 -16.817 1.281 1.00 80.12 297 LEU A O 1
ATOM 2210 N N . ALA A 1 298 ? 10.280 -17.478 3.406 1.00 81.44 298 ALA A N 1
ATOM 2211 C CA . ALA A 1 298 ? 11.697 -17.389 3.754 1.00 81.44 298 ALA A CA 1
ATOM 2212 C C . ALA A 1 298 ? 12.480 -18.651 3.345 1.00 81.44 298 ALA A C 1
ATOM 2214 O O . ALA A 1 298 ? 13.595 -18.537 2.842 1.00 81.44 298 ALA A O 1
ATOM 2215 N N . THR A 1 299 ? 11.878 -19.838 3.474 1.00 83.06 299 THR A N 1
ATOM 2216 C CA . THR A 1 299 ? 12.535 -21.144 3.229 1.00 83.06 299 THR A CA 1
ATOM 2217 C C . THR A 1 299 ? 12.784 -21.495 1.754 1.00 83.06 299 THR A C 1
ATOM 2219 O O . THR A 1 299 ? 13.293 -22.574 1.461 1.00 83.06 299 THR A O 1
ATOM 2222 N N . LYS A 1 300 ? 12.455 -20.604 0.805 1.00 78.12 300 LYS A N 1
ATOM 2223 C CA . LYS A 1 300 ? 12.653 -20.797 -0.649 1.00 78.12 300 LYS A CA 1
ATOM 2224 C C . LYS A 1 300 ? 12.003 -22.081 -1.218 1.00 78.12 300 LYS A C 1
ATOM 2226 O O . LYS A 1 300 ? 12.431 -22.595 -2.241 1.00 78.12 300 LYS A O 1
ATOM 2231 N N . SER A 1 301 ? 10.972 -22.635 -0.582 1.00 80.25 301 SER A N 1
ATOM 2232 C CA . SER A 1 301 ? 10.339 -23.881 -1.036 1.00 80.25 301 SER A CA 1
ATOM 2233 C C . SER A 1 301 ? 9.344 -23.666 -2.191 1.00 80.25 301 SER A C 1
ATOM 2235 O O . SER A 1 301 ? 8.511 -22.769 -2.152 1.00 80.25 301 SER A O 1
ATOM 2237 N N . ALA A 1 302 ? 9.345 -24.556 -3.189 1.00 68.62 302 ALA A N 1
ATOM 2238 C CA . ALA A 1 302 ? 8.299 -24.656 -4.222 1.00 68.62 302 ALA A CA 1
ATOM 2239 C C . ALA A 1 302 ? 6.879 -24.608 -3.635 1.00 68.62 302 ALA A C 1
ATOM 2241 O O . ALA A 1 302 ? 5.993 -23.882 -4.090 1.00 68.62 302 ALA A O 1
ATOM 2242 N N . TRP A 1 303 ? 6.698 -25.406 -2.582 1.00 73.50 303 TRP A N 1
ATOM 2243 C CA . TRP A 1 303 ? 5.439 -25.598 -1.886 1.00 73.50 303 TRP A CA 1
ATOM 2244 C C . TRP A 1 303 ? 5.045 -24.366 -1.086 1.00 73.50 303 TRP A C 1
ATOM 2246 O O . TRP A 1 303 ? 3.857 -24.130 -0.892 1.00 73.50 303 TRP A O 1
ATOM 2256 N N . SER A 1 304 ? 6.010 -23.536 -0.681 1.00 75.06 304 SER A N 1
ATOM 2257 C CA . SER A 1 304 ? 5.689 -22.316 0.046 1.00 75.06 304 SER A CA 1
ATOM 2258 C C . SER A 1 304 ? 5.124 -21.218 -0.843 1.00 75.06 304 SER A C 1
ATOM 2260 O O . SER A 1 304 ? 4.433 -20.349 -0.335 1.00 75.06 304 SER A O 1
ATOM 2262 N N . ALA A 1 305 ? 5.316 -21.261 -2.162 1.00 67.88 305 ALA A N 1
ATOM 2263 C CA . ALA A 1 305 ? 4.674 -20.320 -3.076 1.00 67.88 305 ALA A CA 1
ATOM 2264 C C . ALA A 1 305 ? 3.203 -20.631 -3.343 1.00 67.88 305 ALA A C 1
ATOM 2266 O O . ALA A 1 305 ? 2.344 -19.761 -3.232 1.00 67.88 305 ALA A O 1
ATOM 2267 N N . VAL A 1 306 ? 2.912 -21.886 -3.686 1.00 74.69 306 VAL A N 1
ATOM 2268 C CA . VAL A 1 306 ? 1.527 -22.336 -3.862 1.00 74.69 306 VAL A CA 1
ATOM 2269 C C . VAL A 1 306 ? 0.802 -22.253 -2.518 1.00 74.69 306 VAL A C 1
ATOM 2271 O O . VAL A 1 306 ? -0.286 -21.689 -2.441 1.00 74.69 306 VAL A O 1
ATOM 2274 N N . GLY A 1 307 ? 1.457 -22.703 -1.444 1.00 77.94 307 GLY A N 1
ATOM 2275 C CA . GLY A 1 307 ? 0.955 -22.599 -0.078 1.00 77.94 307 GLY A CA 1
ATOM 2276 C C . GLY A 1 307 ? 0.786 -21.159 0.409 1.00 77.94 307 GLY A C 1
ATOM 2277 O O . GLY A 1 307 ? -0.173 -20.890 1.119 1.00 77.94 307 GLY A O 1
ATOM 2278 N N . SER A 1 308 ? 1.640 -20.212 0.004 1.00 78.06 308 SER A N 1
ATOM 2279 C CA . SER A 1 308 ? 1.469 -18.793 0.368 1.00 78.06 308 SER A CA 1
ATOM 2280 C C . SER A 1 308 ? 0.345 -18.119 -0.390 1.00 78.06 308 SER A C 1
ATOM 2282 O O . SER A 1 308 ? -0.341 -17.296 0.200 1.00 78.06 308 SER A O 1
ATOM 2284 N N . LEU A 1 309 ? 0.114 -18.466 -1.657 1.00 78.19 309 LEU A N 1
ATOM 2285 C CA . LEU A 1 309 ? -1.030 -17.938 -2.394 1.00 78.19 309 LEU A CA 1
ATOM 2286 C C . LEU A 1 309 ? -2.345 -18.484 -1.826 1.00 78.19 309 LEU A C 1
ATOM 2288 O O . LEU A 1 309 ? -3.221 -17.700 -1.472 1.00 78.19 309 LEU A O 1
ATOM 2292 N N . VAL A 1 310 ? -2.464 -19.811 -1.702 1.00 80.50 310 VAL A N 1
ATOM 2293 C CA . VAL A 1 310 ? -3.657 -20.458 -1.128 1.00 80.50 310 VAL A CA 1
ATOM 2294 C C . VAL A 1 310 ? -3.859 -19.992 0.311 1.00 80.50 310 VAL A C 1
ATOM 2296 O O . VAL A 1 310 ? -4.953 -19.578 0.677 1.00 80.50 310 VAL A O 1
ATOM 2299 N N . GLY A 1 311 ? -2.789 -19.977 1.103 1.00 80.81 311 GLY A N 1
ATOM 2300 C CA . GLY A 1 311 ? -2.807 -19.500 2.476 1.00 80.81 311 GLY A CA 1
ATOM 2301 C C . GLY A 1 311 ? -3.195 -18.027 2.589 1.00 80.81 311 GLY A C 1
ATOM 2302 O O . GLY A 1 311 ? -3.976 -17.694 3.468 1.00 80.81 311 GLY A O 1
ATOM 2303 N N . ALA A 1 312 ? -2.722 -17.146 1.701 1.00 77.88 312 ALA A N 1
ATOM 2304 C CA . ALA A 1 312 ? -3.110 -15.736 1.713 1.00 77.88 312 ALA A CA 1
ATOM 2305 C C . ALA A 1 312 ? -4.586 -15.549 1.335 1.00 77.88 312 ALA A C 1
ATOM 2307 O O . ALA A 1 312 ? -5.258 -14.727 1.949 1.00 77.88 312 ALA A O 1
ATOM 2308 N N . CYS A 1 313 ? -5.115 -16.345 0.396 1.00 78.81 313 CYS A N 1
ATOM 2309 C CA . CYS A 1 313 ? -6.550 -16.367 0.096 1.00 78.81 313 CYS A CA 1
ATOM 2310 C C . CYS A 1 313 ? -7.377 -16.835 1.304 1.00 78.81 313 CYS A C 1
ATOM 2312 O O . CYS A 1 313 ? -8.390 -16.218 1.625 1.00 78.81 313 CYS A O 1
ATOM 2314 N N . VAL A 1 314 ? -6.943 -17.898 1.991 1.00 80.81 314 VAL A N 1
ATOM 2315 C CA . VAL A 1 314 ? -7.610 -18.402 3.203 1.00 80.81 314 VAL A CA 1
ATOM 2316 C C . VAL A 1 314 ? -7.522 -17.379 4.336 1.00 80.81 314 VAL A C 1
ATOM 2318 O O . VAL A 1 314 ? -8.530 -17.102 4.976 1.00 80.81 314 VAL A O 1
ATOM 2321 N N . ALA A 1 315 ? -6.358 -16.761 4.550 1.00 78.94 315 ALA A N 1
ATOM 2322 C CA . ALA A 1 315 ? -6.177 -15.698 5.536 1.00 78.94 315 ALA A CA 1
ATOM 2323 C C . ALA A 1 315 ? -7.068 -14.491 5.222 1.00 78.94 315 ALA A C 1
ATOM 2325 O O . ALA A 1 315 ? -7.681 -13.933 6.122 1.00 78.94 315 ALA A O 1
ATOM 2326 N N . PHE A 1 316 ? -7.208 -14.131 3.945 1.00 80.94 316 PHE A N 1
ATOM 2327 C CA . PHE A 1 316 ? -8.102 -13.062 3.516 1.00 80.94 316 PHE A CA 1
ATOM 2328 C C . PHE A 1 316 ? -9.573 -13.414 3.773 1.00 80.94 316 PHE A C 1
ATOM 2330 O O . PHE A 1 316 ? -10.316 -12.590 4.299 1.00 80.94 316 PHE A O 1
ATOM 2337 N N . ALA A 1 317 ? -9.990 -14.647 3.476 1.00 78.81 317 ALA A N 1
ATOM 2338 C CA . ALA A 1 317 ? -11.338 -15.119 3.784 1.00 78.81 317 ALA A CA 1
ATOM 2339 C C . ALA A 1 317 ? -11.616 -15.124 5.298 1.00 78.81 317 ALA A C 1
ATOM 2341 O O . ALA A 1 317 ? -12.674 -14.663 5.722 1.00 78.81 317 ALA A O 1
ATOM 2342 N N . LEU A 1 318 ? -10.654 -15.569 6.116 1.00 79.94 318 LEU A N 1
ATOM 2343 C CA . LEU A 1 318 ? -10.728 -15.493 7.581 1.00 79.94 318 LEU A CA 1
ATOM 2344 C C . LEU A 1 318 ? -10.821 -14.046 8.071 1.00 79.94 318 LEU A C 1
ATOM 2346 O O . LEU A 1 318 ? -11.571 -13.764 8.999 1.00 79.94 318 LEU A O 1
ATOM 2350 N N . HIS A 1 319 ? -10.108 -13.124 7.427 1.00 82.44 319 HIS A N 1
ATOM 2351 C CA . HIS A 1 319 ? -10.155 -11.698 7.741 1.00 82.44 319 HIS A CA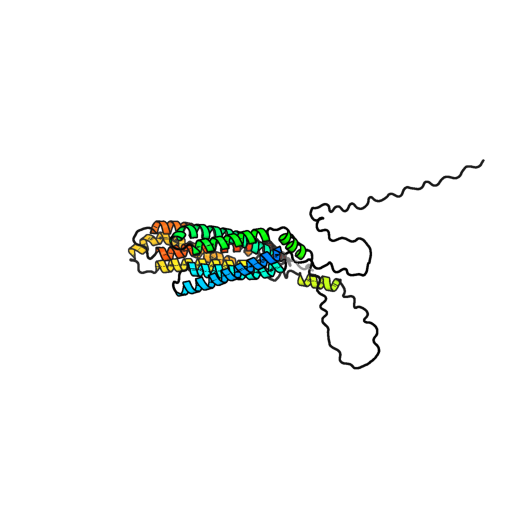 1
ATOM 2352 C C . HIS A 1 319 ? -11.534 -11.097 7.464 1.00 82.44 319 HIS A C 1
ATOM 2354 O O . HIS A 1 319 ? -12.069 -10.378 8.303 1.00 82.44 319 HIS A O 1
ATOM 2360 N N . ILE A 1 320 ? -12.138 -11.433 6.319 1.00 78.94 320 ILE A N 1
ATOM 2361 C CA . ILE A 1 320 ? -13.512 -11.038 5.974 1.00 78.94 320 ILE A CA 1
ATOM 2362 C C . ILE A 1 320 ? -14.512 -11.658 6.961 1.00 78.94 320 ILE A C 1
ATOM 2364 O O . ILE A 1 320 ? -15.401 -10.963 7.445 1.00 78.94 320 ILE A O 1
ATOM 2368 N N . ALA A 1 321 ? -14.362 -12.941 7.300 1.00 78.06 321 ALA A N 1
ATOM 2369 C CA . ALA A 1 321 ? -15.236 -13.614 8.259 1.00 78.06 321 ALA A CA 1
ATOM 2370 C C . ALA A 1 321 ? -15.145 -12.977 9.654 1.00 78.06 321 ALA A C 1
ATOM 2372 O O . ALA A 1 321 ? -16.168 -12.681 10.263 1.00 78.06 321 ALA A O 1
ATOM 2373 N N . MET A 1 322 ? -13.930 -12.698 10.131 1.00 81.38 322 MET A N 1
ATOM 2374 C CA . MET A 1 322 ? -13.688 -11.994 11.391 1.00 81.38 322 MET A CA 1
ATOM 2375 C C . MET A 1 322 ? -14.276 -10.580 11.364 1.00 81.38 322 MET A C 1
ATOM 2377 O O . MET A 1 322 ? -14.855 -10.138 12.351 1.00 81.38 322 MET A O 1
ATOM 2381 N N . PHE A 1 323 ? -14.165 -9.879 10.236 1.00 79.44 323 PHE A N 1
ATOM 2382 C CA . PHE A 1 323 ? -14.780 -8.571 10.052 1.00 79.44 323 PHE A CA 1
ATOM 2383 C C . PHE A 1 323 ? -16.310 -8.639 10.180 1.00 79.44 323 PHE A C 1
ATOM 2385 O O . PHE A 1 323 ? -16.884 -7.881 10.955 1.00 79.44 323 PHE A O 1
ATOM 2392 N N . ILE A 1 324 ? -16.963 -9.590 9.504 1.00 78.25 324 ILE A N 1
ATOM 2393 C CA . ILE A 1 324 ? -18.418 -9.801 9.599 1.00 78.25 324 ILE A CA 1
ATOM 2394 C C . ILE A 1 324 ? -18.827 -10.169 11.029 1.00 78.25 324 ILE A C 1
ATOM 2396 O O . ILE A 1 324 ? -19.747 -9.563 11.573 1.00 78.25 324 ILE A O 1
ATOM 2400 N N . LEU A 1 325 ? -18.127 -11.120 11.656 1.00 79.12 325 LEU A N 1
ATOM 2401 C CA . LEU A 1 325 ? -18.384 -11.529 13.040 1.00 79.12 325 LEU A CA 1
ATOM 2402 C C . LEU A 1 325 ? -18.264 -10.352 14.008 1.00 79.12 325 LEU A C 1
ATOM 2404 O O . LEU A 1 325 ? -19.043 -10.257 14.947 1.00 79.12 325 LEU A O 1
ATOM 2408 N N . MET A 1 326 ? -17.329 -9.434 13.763 1.00 78.81 326 MET A N 1
ATOM 2409 C CA . MET A 1 326 ? -17.152 -8.258 14.605 1.00 78.81 326 MET A CA 1
ATOM 2410 C C . MET A 1 326 ? -18.280 -7.238 14.433 1.00 78.81 326 MET A C 1
ATOM 2412 O O . MET A 1 326 ? -18.652 -6.600 15.408 1.00 78.81 326 MET A O 1
ATOM 2416 N N . PHE A 1 327 ? -18.872 -7.119 13.242 1.00 78.56 327 PHE A N 1
ATOM 2417 C CA . PHE A 1 327 ? -20.085 -6.318 13.045 1.00 78.56 327 PHE A CA 1
ATOM 2418 C C . PHE A 1 327 ? -21.306 -6.929 13.731 1.00 78.56 327 PHE A C 1
ATOM 2420 O O . PHE A 1 327 ? -22.041 -6.207 14.394 1.00 78.56 327 PHE A O 1
ATOM 2427 N N . VAL A 1 328 ? -21.497 -8.247 13.611 1.00 80.62 328 VAL A N 1
ATOM 2428 C CA . VAL A 1 328 ? -22.570 -8.967 14.323 1.00 80.62 328 VAL A CA 1
ATOM 2429 C C . VAL A 1 328 ? -22.417 -8.787 15.831 1.00 80.62 328 VAL A C 1
ATOM 2431 O O . VAL A 1 328 ? -23.387 -8.520 16.529 1.00 80.62 328 VAL A O 1
ATOM 2434 N N . PHE A 1 329 ? -21.181 -8.878 16.311 1.00 77.56 329 PHE A N 1
ATOM 2435 C CA . PHE A 1 329 ? -20.846 -8.676 17.708 1.00 77.56 329 PHE A CA 1
ATOM 2436 C C . PHE A 1 329 ? -21.071 -7.220 18.171 1.00 77.56 329 PHE A C 1
ATOM 2438 O O . PHE A 1 329 ? -21.627 -6.980 19.236 1.00 77.56 329 PHE A O 1
ATOM 2445 N N . LEU A 1 330 ? -20.698 -6.222 17.364 1.00 76.12 330 LEU A N 1
ATOM 2446 C CA . LEU A 1 330 ? -20.992 -4.815 17.666 1.00 76.12 330 LEU A CA 1
ATOM 2447 C C . LEU A 1 330 ? -22.501 -4.537 17.716 1.00 76.12 330 LEU A C 1
ATOM 2449 O O . LEU A 1 330 ? -22.947 -3.754 18.550 1.00 76.12 330 LEU A O 1
ATOM 2453 N N . ASP A 1 331 ? -23.285 -5.180 16.850 1.00 79.81 331 ASP A N 1
ATOM 2454 C CA . ASP A 1 331 ? -24.743 -5.045 16.842 1.00 79.81 331 ASP A CA 1
ATOM 2455 C C . ASP A 1 331 ? -25.388 -5.718 18.067 1.00 79.81 331 ASP A C 1
ATOM 2457 O O . ASP A 1 331 ? -26.290 -5.139 18.674 1.00 79.81 331 ASP A O 1
ATOM 2461 N N . SER A 1 332 ? -24.874 -6.876 18.512 1.00 74.00 332 SER A N 1
ATOM 2462 C CA . SER A 1 332 ? -25.347 -7.527 19.747 1.00 74.00 332 SER A CA 1
ATOM 2463 C C . SER A 1 332 ? -25.010 -6.724 21.011 1.00 74.00 332 SER A C 1
ATOM 2465 O O . SER A 1 332 ? -25.754 -6.776 21.993 1.00 74.00 332 SER A O 1
ATOM 2467 N N . MET A 1 333 ? -23.949 -5.913 20.968 1.00 69.25 333 MET A N 1
ATOM 2468 C CA . MET A 1 333 ? -23.499 -5.061 22.075 1.00 69.25 333 MET A CA 1
ATOM 2469 C C . MET A 1 333 ? -24.237 -3.726 22.208 1.00 69.25 333 MET A C 1
ATOM 2471 O O . MET A 1 333 ? -24.013 -3.021 23.191 1.00 69.25 333 MET A O 1
ATOM 2475 N N . ARG A 1 334 ? -25.146 -3.380 21.288 1.00 68.69 334 ARG A N 1
ATOM 2476 C CA . ARG A 1 334 ? -25.835 -2.072 21.215 1.00 68.69 334 ARG A CA 1
ATOM 2477 C C . ARG A 1 334 ? -26.836 -1.790 22.359 1.00 68.69 334 ARG A C 1
ATOM 2479 O O . ARG A 1 334 ? -27.682 -0.902 22.261 1.00 68.69 334 ARG A O 1
ATOM 2486 N N . SER A 1 335 ? -26.755 -2.555 23.446 1.00 63.03 335 SER A N 1
ATOM 2487 C CA . SER A 1 335 ? -27.472 -2.358 24.707 1.00 63.03 335 SER A CA 1
ATOM 2488 C C . SER A 1 335 ? -26.963 -1.101 25.442 1.00 63.03 335 SER A C 1
ATOM 2490 O O . SER A 1 335 ? -25.759 -0.843 25.444 1.00 63.03 335 SER A O 1
ATOM 2492 N N . PRO A 1 336 ? -27.830 -0.329 26.132 1.00 56.47 336 PRO A N 1
ATOM 2493 C CA . PRO A 1 336 ? -27.495 0.969 26.741 1.00 56.47 336 PRO A CA 1
ATOM 2494 C C . PRO A 1 336 ? -26.426 0.949 27.854 1.00 56.47 336 PRO A C 1
ATOM 2496 O O . PRO A 1 336 ? -26.089 2.002 28.389 1.00 56.47 336 PRO A O 1
ATOM 2499 N N . PHE A 1 337 ? -25.878 -0.212 28.219 1.00 51.75 337 PHE A N 1
ATOM 2500 C CA . PHE A 1 337 ? -24.965 -0.369 29.355 1.00 51.75 337 PHE A CA 1
ATOM 2501 C C . PHE A 1 337 ? -23.467 -0.395 29.001 1.00 51.75 337 PHE A C 1
ATOM 2503 O O . PHE A 1 337 ? -22.648 -0.542 29.909 1.00 51.75 337 PHE A O 1
ATOM 2510 N N . HIS A 1 338 ? -23.056 -0.289 27.731 1.00 60.81 338 HIS A N 1
ATOM 2511 C CA . HIS A 1 338 ? -21.690 -0.679 27.325 1.00 60.81 338 HIS A CA 1
ATOM 2512 C C . HIS A 1 338 ? -20.872 0.391 26.576 1.00 60.81 338 HIS A C 1
ATOM 2514 O O . HIS A 1 338 ? -20.018 0.059 25.755 1.00 60.81 338 HIS A O 1
ATOM 2520 N N . SER A 1 339 ? -21.027 1.672 26.936 1.00 62.75 339 SER A N 1
ATOM 2521 C CA . SER A 1 339 ? -20.233 2.779 26.361 1.00 62.75 339 SER A CA 1
ATOM 2522 C C . SER A 1 339 ? -18.711 2.601 26.501 1.00 62.75 339 SER A C 1
ATOM 2524 O O . SER A 1 339 ? -17.945 3.070 25.663 1.00 62.75 339 SER A O 1
ATOM 2526 N N . TYR A 1 340 ? -18.257 1.890 27.537 1.00 66.19 340 TYR A N 1
ATOM 2527 C CA . TYR A 1 340 ? -16.835 1.623 27.765 1.00 66.19 340 TYR A CA 1
ATOM 2528 C C . TYR A 1 340 ? -16.253 0.591 26.778 1.00 66.19 340 TYR A C 1
ATOM 2530 O O . TYR A 1 340 ? -15.102 0.689 26.352 1.00 66.19 340 TYR A O 1
ATOM 2538 N N . TRP A 1 341 ? -17.059 -0.391 26.372 1.00 65.31 341 TRP A N 1
ATOM 2539 C CA . TRP A 1 341 ? -16.638 -1.496 25.509 1.00 65.31 341 TRP A CA 1
ATOM 2540 C C . TRP A 1 341 ? -16.690 -1.144 24.029 1.00 65.31 341 TRP A C 1
ATOM 2542 O O . TRP A 1 341 ? -15.831 -1.590 23.261 1.00 65.31 341 TRP A O 1
ATOM 2552 N N . GLU A 1 342 ? -17.661 -0.313 23.642 1.00 68.88 342 GLU A N 1
ATOM 2553 C CA . GLU A 1 342 ? -17.827 0.151 22.265 1.00 68.88 342 GLU A CA 1
ATOM 2554 C C . GLU A 1 342 ? -16.528 0.746 21.722 1.00 68.88 342 GLU A C 1
ATOM 2556 O O . GLU A 1 342 ? -16.112 0.374 20.630 1.00 68.88 342 GLU A O 1
ATOM 2561 N N . GLY A 1 343 ? -15.817 1.563 22.509 1.00 70.81 343 GLY A N 1
ATOM 2562 C CA . GLY A 1 343 ? -14.535 2.137 22.103 1.00 70.81 343 GLY A CA 1
ATOM 2563 C C . GLY A 1 343 ? -13.515 1.072 21.694 1.00 70.81 343 GLY A C 1
ATOM 2564 O O . GLY A 1 343 ? -13.052 1.059 20.556 1.00 70.81 343 GLY A O 1
ATOM 2565 N N . HIS A 1 344 ? -13.185 0.134 22.585 1.00 70.69 344 HIS A N 1
ATOM 2566 C CA . HIS A 1 344 ? -12.153 -0.881 22.330 1.00 70.69 344 HIS A CA 1
ATOM 2567 C C . HIS A 1 344 ? -12.504 -1.841 21.184 1.00 70.69 344 HIS A C 1
ATOM 2569 O O . HIS A 1 344 ? -11.626 -2.216 20.401 1.00 70.69 344 HIS A O 1
ATOM 2575 N N . VAL A 1 345 ? -13.777 -2.215 21.055 1.00 69.19 345 VAL A N 1
ATOM 2576 C CA . VAL A 1 345 ? -14.241 -3.124 19.997 1.00 69.19 345 VAL A CA 1
ATOM 2577 C C . VAL A 1 345 ? -14.285 -2.406 18.650 1.00 69.19 345 VAL A C 1
ATOM 2579 O O . VAL A 1 345 ? -13.847 -2.960 17.642 1.00 69.19 345 VAL A O 1
ATOM 2582 N N . LEU A 1 346 ? -14.733 -1.150 18.617 1.00 70.62 346 LEU A N 1
ATOM 2583 C CA . LEU A 1 346 ? -14.726 -0.337 17.404 1.00 70.62 346 LEU A CA 1
ATOM 2584 C C . LEU A 1 346 ? -13.285 -0.096 16.926 1.00 70.62 346 LEU A C 1
ATOM 2586 O O . LEU A 1 346 ? -12.984 -0.227 15.742 1.00 70.62 346 LEU A O 1
ATOM 2590 N N . ILE A 1 347 ? -12.367 0.173 17.858 1.00 67.50 347 ILE A N 1
ATOM 2591 C CA . ILE A 1 347 ? -10.925 0.278 17.606 1.00 67.50 347 ILE A CA 1
ATOM 2592 C C . ILE A 1 347 ? -10.389 -0.992 16.945 1.00 67.50 347 ILE A C 1
ATOM 2594 O O . ILE A 1 347 ? -9.682 -0.915 15.935 1.00 67.50 347 ILE A O 1
ATOM 2598 N N . ALA A 1 348 ? -10.727 -2.155 17.501 1.00 69.56 348 ALA A N 1
ATOM 2599 C CA . ALA A 1 348 ? -10.398 -3.446 16.922 1.00 69.56 348 ALA A CA 1
ATOM 2600 C C . ALA A 1 348 ? -10.971 -3.558 15.496 1.00 69.56 348 ALA A C 1
ATOM 2602 O O . ALA A 1 348 ? -10.219 -3.814 14.554 1.00 69.56 348 ALA A O 1
ATOM 2603 N N . ALA A 1 349 ? -12.257 -3.262 15.300 1.00 71.38 349 ALA A N 1
ATOM 2604 C CA . ALA A 1 349 ? -12.926 -3.308 14.000 1.00 71.38 349 ALA A CA 1
ATOM 2605 C C . ALA A 1 349 ? -12.228 -2.467 12.927 1.00 71.38 349 ALA A C 1
ATOM 2607 O O . ALA A 1 349 ? -11.888 -2.981 11.855 1.00 71.38 349 ALA A O 1
ATOM 2608 N N . TRP A 1 350 ? -11.925 -1.208 13.236 1.00 71.69 350 TRP A N 1
ATOM 2609 C CA . TRP A 1 350 ? -11.243 -0.300 12.316 1.00 71.69 350 TRP A CA 1
ATOM 2610 C C . TRP A 1 350 ? -9.795 -0.704 12.048 1.00 71.69 350 TRP A C 1
ATOM 2612 O O . TRP A 1 350 ? -9.349 -0.668 10.898 1.00 71.69 350 TRP A O 1
ATOM 2622 N N . SER A 1 351 ? -9.076 -1.157 13.078 1.00 69.00 351 SER A N 1
ATOM 2623 C CA . SER A 1 351 ? -7.718 -1.690 12.918 1.00 69.00 351 SER A CA 1
ATOM 2624 C C . SER A 1 351 ? -7.715 -2.891 11.971 1.00 69.00 351 SER A C 1
ATOM 2626 O O . SER A 1 351 ? -6.829 -3.023 11.129 1.00 69.00 351 SER A O 1
ATOM 2628 N N . ASN A 1 352 ? -8.754 -3.726 12.036 1.00 69.31 352 ASN A N 1
ATOM 2629 C CA . ASN A 1 352 ? -8.942 -4.833 11.109 1.00 69.31 352 ASN A CA 1
ATOM 2630 C C . ASN A 1 352 ? -9.201 -4.356 9.676 1.00 69.31 352 ASN A C 1
ATOM 2632 O O . ASN A 1 352 ? -8.614 -4.895 8.739 1.00 69.31 352 ASN A O 1
ATOM 2636 N N . MET A 1 353 ? -10.030 -3.327 9.475 1.00 71.88 353 MET A N 1
ATOM 2637 C CA . MET A 1 353 ? -10.259 -2.769 8.133 1.00 71.88 353 MET A CA 1
ATOM 2638 C C . MET A 1 353 ? -8.974 -2.236 7.502 1.00 71.88 353 MET A C 1
ATOM 2640 O O . MET A 1 353 ? -8.731 -2.462 6.315 1.00 71.88 353 MET A O 1
ATOM 2644 N N . ALA A 1 354 ? -8.121 -1.584 8.293 1.00 70.12 354 ALA A N 1
ATOM 2645 C CA . ALA A 1 354 ? -6.856 -1.028 7.820 1.00 70.12 354 ALA A CA 1
ATOM 2646 C C . ALA A 1 354 ? -5.867 -2.098 7.313 1.00 70.12 354 ALA A C 1
ATOM 2648 O O . ALA A 1 354 ? -4.977 -1.793 6.517 1.00 70.12 354 ALA A O 1
ATOM 2649 N N . LEU A 1 355 ? -6.035 -3.360 7.719 1.00 75.75 355 LEU A N 1
ATOM 2650 C CA . LEU A 1 355 ? -5.208 -4.481 7.266 1.00 75.75 355 LEU A CA 1
ATOM 2651 C C . LEU A 1 355 ? -5.676 -5.076 5.928 1.00 75.75 355 LEU A C 1
ATOM 2653 O O . LEU A 1 355 ? -4.899 -5.773 5.275 1.00 75.75 355 LEU A O 1
ATOM 2657 N N . ILE A 1 356 ? -6.891 -4.767 5.460 1.00 73.69 356 ILE A N 1
ATOM 2658 C CA . ILE A 1 356 ? -7.420 -5.275 4.181 1.00 73.69 356 ILE A CA 1
ATOM 2659 C C . ILE A 1 356 ? -6.537 -4.840 2.992 1.00 73.69 356 ILE A C 1
ATOM 2661 O O . ILE A 1 356 ? -6.137 -5.701 2.202 1.00 73.69 356 ILE A O 1
ATOM 2665 N N . PRO A 1 357 ? -6.136 -3.559 2.849 1.00 70.94 357 PRO A N 1
ATOM 2666 C CA . PRO A 1 357 ? -5.212 -3.151 1.789 1.00 70.94 357 PRO A CA 1
ATOM 2667 C C . PRO A 1 357 ? -3.830 -3.807 1.902 1.00 70.94 357 PRO A C 1
ATOM 2669 O O . PRO A 1 357 ? -3.213 -4.115 0.878 1.00 70.94 357 PRO A O 1
ATOM 2672 N N . VAL A 1 358 ? -3.343 -4.040 3.128 1.00 72.62 358 VAL A N 1
ATOM 2673 C CA . VAL A 1 358 ? -2.064 -4.725 3.393 1.00 72.62 358 VAL A CA 1
ATOM 2674 C C . VAL A 1 358 ? -2.130 -6.163 2.882 1.00 72.62 358 VAL A C 1
ATOM 2676 O O . VAL A 1 358 ? -1.249 -6.586 2.130 1.00 72.62 358 VAL A O 1
ATOM 2679 N N . ALA A 1 359 ? -3.213 -6.873 3.203 1.00 72.75 359 ALA A N 1
ATOM 2680 C CA . ALA A 1 359 ? -3.486 -8.228 2.741 1.00 72.75 359 ALA A CA 1
ATOM 2681 C C . ALA A 1 359 ? -3.562 -8.316 1.209 1.00 72.75 359 ALA A C 1
ATOM 2683 O O . ALA A 1 359 ? -2.866 -9.128 0.592 1.00 72.75 359 ALA A O 1
ATOM 2684 N N . ILE A 1 360 ? -4.340 -7.428 0.580 1.00 73.88 360 ILE A N 1
ATOM 2685 C CA . ILE A 1 360 ? -4.478 -7.366 -0.883 1.00 73.88 360 ILE A CA 1
ATOM 2686 C C . ILE A 1 360 ? -3.118 -7.094 -1.538 1.00 73.88 360 ILE A C 1
ATOM 2688 O O . ILE A 1 360 ? -2.744 -7.756 -2.508 1.00 73.88 360 ILE A O 1
ATOM 2692 N N . THR A 1 361 ? -2.339 -6.158 -0.994 1.00 71.81 361 THR A N 1
ATOM 2693 C CA . THR A 1 361 ? -1.018 -5.814 -1.538 1.00 71.81 361 THR A CA 1
ATOM 2694 C C . THR A 1 361 ? -0.038 -6.978 -1.397 1.00 71.81 361 THR A C 1
ATOM 2696 O O . THR A 1 361 ? 0.681 -7.286 -2.351 1.00 71.81 361 THR A O 1
ATOM 2699 N N . ALA A 1 362 ? -0.035 -7.669 -0.254 1.00 74.44 362 ALA A N 1
ATOM 2700 C CA . ALA A 1 362 ? 0.772 -8.868 -0.048 1.00 74.44 362 ALA A CA 1
ATOM 2701 C C . ALA A 1 362 ? 0.414 -9.964 -1.067 1.00 74.44 362 ALA A C 1
ATOM 2703 O O . ALA A 1 362 ? 1.311 -10.504 -1.720 1.00 74.44 362 ALA A O 1
ATOM 2704 N N . MET A 1 363 ? -0.883 -10.223 -1.285 1.00 77.19 363 MET A N 1
ATOM 2705 C CA . MET A 1 363 ? -1.356 -11.164 -2.308 1.00 77.19 363 MET A CA 1
ATOM 2706 C C . MET A 1 363 ? -0.881 -10.779 -3.710 1.00 77.19 363 MET A C 1
ATOM 2708 O O . MET A 1 363 ? -0.327 -11.618 -4.424 1.00 77.19 363 MET A O 1
ATOM 2712 N N . ILE A 1 364 ? -1.050 -9.513 -4.104 1.00 77.69 364 ILE A N 1
ATOM 2713 C CA . ILE A 1 364 ? -0.628 -9.034 -5.425 1.00 77.69 364 ILE A CA 1
ATOM 2714 C C . ILE A 1 364 ? 0.873 -9.260 -5.608 1.00 77.69 364 ILE A C 1
ATOM 2716 O O . ILE A 1 364 ? 1.281 -9.811 -6.631 1.00 77.69 364 ILE A O 1
ATOM 2720 N N . LEU A 1 365 ? 1.696 -8.896 -4.620 1.00 76.12 365 LEU A N 1
ATOM 2721 C CA . LEU A 1 365 ? 3.152 -9.047 -4.690 1.00 76.12 365 LEU A CA 1
ATOM 2722 C C . LEU A 1 365 ? 3.603 -10.510 -4.795 1.00 76.12 365 LEU A C 1
ATOM 2724 O O . LEU A 1 365 ? 4.587 -10.781 -5.490 1.00 76.12 365 LEU A O 1
ATOM 2728 N N . CYS A 1 366 ? 2.870 -11.445 -4.187 1.00 73.31 366 CYS A N 1
ATOM 2729 C CA . CYS A 1 366 ? 3.095 -12.882 -4.360 1.00 73.31 366 CYS A CA 1
ATOM 2730 C C . CYS A 1 366 ? 2.766 -13.369 -5.786 1.00 73.31 366 CYS A C 1
ATOM 2732 O O . CYS A 1 366 ? 3.372 -14.325 -6.270 1.00 73.31 366 CYS A O 1
ATOM 2734 N N . ILE A 1 367 ? 1.847 -12.700 -6.492 1.00 77.19 367 ILE A N 1
ATOM 2735 C CA . ILE A 1 367 ? 1.407 -13.069 -7.848 1.00 77.19 367 ILE A CA 1
ATOM 2736 C C . ILE A 1 367 ? 2.314 -12.470 -8.942 1.00 77.19 367 ILE A C 1
ATOM 2738 O O . ILE A 1 367 ? 2.372 -13.021 -10.049 1.00 77.19 367 ILE A O 1
ATOM 2742 N N . VAL A 1 368 ? 3.044 -11.381 -8.655 1.00 82.06 368 VAL A N 1
ATOM 2743 C CA . VAL A 1 368 ? 3.879 -10.656 -9.634 1.00 82.06 368 VAL A CA 1
ATOM 2744 C C . VAL A 1 368 ? 4.857 -11.604 -10.365 1.00 82.06 368 VAL A C 1
ATOM 2746 O O . VAL A 1 368 ? 5.511 -12.435 -9.726 1.00 82.06 368 VAL A O 1
ATOM 2749 N N . PRO A 1 369 ? 5.051 -11.454 -11.698 1.00 76.88 369 PRO A N 1
ATOM 2750 C CA . PRO A 1 369 ? 5.868 -12.360 -12.516 1.00 76.88 369 PRO A CA 1
ATOM 2751 C C . PRO A 1 369 ? 7.292 -12.605 -12.007 1.00 76.88 369 PRO A C 1
ATOM 2753 O O . PRO A 1 369 ? 7.835 -13.689 -12.199 1.00 76.88 369 PRO A O 1
ATOM 2756 N N . ASN A 1 370 ? 7.898 -11.618 -11.344 1.00 75.00 370 ASN A N 1
ATOM 2757 C CA . ASN A 1 370 ? 9.244 -11.740 -10.783 1.00 75.00 370 ASN A CA 1
ATOM 2758 C C . ASN A 1 370 ? 9.309 -12.778 -9.654 1.00 75.00 370 ASN A C 1
ATOM 2760 O O . ASN A 1 370 ? 10.279 -13.527 -9.582 1.00 75.00 370 ASN A O 1
ATOM 2764 N N . GLY A 1 371 ? 8.270 -12.862 -8.815 1.00 71.56 371 GLY A N 1
ATOM 2765 C CA . GLY A 1 371 ? 8.157 -13.908 -7.800 1.00 71.56 371 GLY A CA 1
ATOM 2766 C C . GLY A 1 371 ? 7.998 -15.282 -8.447 1.00 71.56 371 GLY A C 1
ATOM 2767 O O . GLY A 1 371 ? 8.742 -16.203 -8.124 1.00 71.56 371 GLY A O 1
ATOM 2768 N N . ARG A 1 372 ? 7.113 -15.399 -9.447 1.00 76.44 372 ARG A N 1
ATOM 2769 C CA . ARG A 1 372 ? 6.894 -16.659 -10.182 1.00 76.44 372 ARG A CA 1
ATOM 2770 C C . ARG A 1 372 ? 8.165 -17.186 -10.853 1.00 76.44 372 ARG A C 1
ATOM 2772 O O . ARG A 1 372 ? 8.439 -18.378 -10.775 1.00 76.44 372 ARG A O 1
ATOM 2779 N N . ARG A 1 373 ? 8.951 -16.308 -11.485 1.00 79.56 373 ARG A N 1
ATOM 2780 C CA . ARG A 1 373 ? 10.223 -16.679 -12.133 1.00 79.56 373 ARG A CA 1
ATOM 2781 C C . ARG A 1 373 ? 11.266 -17.156 -11.128 1.00 79.56 373 ARG A C 1
ATOM 2783 O O . ARG A 1 373 ? 11.923 -18.156 -11.387 1.00 79.56 373 ARG A O 1
ATOM 2790 N N . TRP A 1 374 ? 11.377 -16.477 -9.986 1.00 78.88 374 TRP A N 1
ATOM 2791 C CA . TRP A 1 374 ? 12.273 -16.891 -8.906 1.00 78.88 374 TRP A CA 1
ATOM 2792 C C . TRP A 1 374 ? 11.943 -18.298 -8.400 1.00 78.88 374 TRP A C 1
ATOM 2794 O O . TRP A 1 374 ? 12.817 -19.146 -8.257 1.00 78.88 374 TRP A O 1
ATOM 2804 N N . LEU A 1 375 ? 10.656 -18.569 -8.200 1.00 73.31 375 LEU A N 1
ATOM 2805 C CA . LEU A 1 375 ? 10.171 -19.865 -7.731 1.00 73.31 375 LEU A CA 1
ATOM 2806 C C . LEU A 1 375 ? 10.379 -20.974 -8.760 1.00 73.31 375 LEU A C 1
ATOM 2808 O O . LEU A 1 375 ? 10.813 -22.066 -8.405 1.00 73.31 375 LEU A O 1
ATOM 2812 N N . ALA A 1 376 ? 10.114 -20.688 -10.037 1.00 80.06 376 ALA A N 1
ATOM 2813 C CA . ALA A 1 376 ? 10.398 -21.619 -11.124 1.00 80.06 376 ALA A CA 1
ATOM 2814 C C . ALA A 1 376 ? 11.893 -21.963 -11.179 1.00 80.06 376 ALA A C 1
ATOM 2816 O O . ALA A 1 376 ? 12.246 -23.128 -11.356 1.00 80.06 376 ALA A O 1
ATOM 2817 N N . HIS A 1 377 ? 12.759 -20.971 -10.955 1.00 81.38 377 HIS A N 1
ATOM 2818 C CA . HIS A 1 377 ? 14.195 -21.191 -10.898 1.00 81.38 377 HIS A CA 1
ATOM 2819 C C . HIS A 1 377 ? 14.590 -22.107 -9.732 1.00 81.38 377 HIS A C 1
ATOM 2821 O O . HIS A 1 377 ? 15.268 -23.105 -9.961 1.00 81.38 377 HIS A O 1
ATOM 2827 N N . ILE A 1 378 ? 14.109 -21.848 -8.511 1.00 80.06 378 ILE A N 1
ATOM 2828 C CA . ILE A 1 378 ? 14.414 -22.710 -7.354 1.00 80.06 378 ILE A CA 1
ATOM 2829 C C . ILE A 1 378 ? 13.923 -24.150 -7.564 1.00 80.06 378 ILE A C 1
ATOM 2831 O O . ILE A 1 378 ? 14.568 -25.107 -7.140 1.00 80.06 378 ILE A O 1
ATOM 2835 N N . ASN A 1 379 ? 12.792 -24.330 -8.245 1.00 78.75 379 ASN A N 1
ATOM 2836 C CA . ASN A 1 379 ? 12.294 -25.666 -8.565 1.00 78.75 379 ASN A CA 1
ATOM 2837 C C . ASN A 1 379 ? 13.184 -26.379 -9.582 1.00 78.75 379 ASN A C 1
ATOM 2839 O O . ASN A 1 379 ? 13.377 -27.585 -9.467 1.00 78.75 379 ASN A O 1
ATOM 2843 N N . SER A 1 380 ? 13.731 -25.636 -10.546 1.00 81.31 380 SER A N 1
ATOM 2844 C CA . SER A 1 380 ? 14.635 -26.181 -11.560 1.00 81.31 380 SER A CA 1
ATOM 2845 C C . SER A 1 380 ? 16.027 -26.525 -11.023 1.00 81.31 380 SER A C 1
ATOM 2847 O O . SER A 1 380 ? 16.694 -27.374 -11.603 1.00 81.31 380 SER A O 1
ATOM 2849 N N . THR A 1 381 ? 16.465 -25.902 -9.923 1.00 81.50 381 THR A N 1
ATOM 2850 C CA . THR A 1 381 ? 17.789 -26.150 -9.327 1.00 81.50 381 THR A CA 1
ATOM 2851 C C . THR A 1 381 ? 17.801 -27.260 -8.283 1.00 81.50 381 THR A C 1
ATOM 2853 O O . THR A 1 381 ? 18.879 -27.660 -7.841 1.00 81.50 381 THR A O 1
ATOM 2856 N N . LYS A 1 382 ? 16.640 -27.807 -7.894 1.00 78.62 382 LYS A N 1
ATOM 2857 C CA . LYS A 1 382 ? 16.624 -29.022 -7.075 1.00 78.62 382 LYS A CA 1
ATOM 2858 C C . LYS A 1 382 ? 17.221 -30.168 -7.896 1.00 78.62 382 LYS A C 1
ATOM 2860 O O . LYS A 1 382 ? 16.723 -30.421 -8.994 1.00 78.62 382 LYS A O 1
ATOM 2865 N N . PRO A 1 383 ? 18.260 -30.864 -7.392 1.00 76.81 383 PRO A N 1
ATOM 2866 C CA . PRO A 1 383 ? 18.793 -32.025 -8.086 1.00 76.81 383 PRO A CA 1
ATOM 2867 C C . PRO A 1 383 ? 17.641 -33.005 -8.331 1.00 76.81 383 PRO A C 1
ATOM 2869 O O . PRO A 1 383 ? 16.783 -33.146 -7.446 1.00 76.81 383 PRO A O 1
ATOM 2872 N N . PRO A 1 384 ? 17.576 -33.648 -9.514 1.00 74.25 384 PRO A N 1
ATOM 2873 C CA . PRO A 1 384 ? 16.566 -34.665 -9.759 1.00 74.25 384 PRO A CA 1
ATOM 2874 C C . PRO A 1 384 ? 16.613 -35.649 -8.587 1.00 74.25 384 PRO A C 1
ATOM 2876 O O . PRO A 1 384 ? 17.722 -35.959 -8.131 1.00 74.25 384 PRO A O 1
ATOM 2879 N N . PRO A 1 385 ? 15.451 -36.079 -8.050 1.00 76.31 385 PRO A N 1
ATOM 2880 C CA . PRO A 1 385 ? 15.430 -37.038 -6.956 1.00 76.31 385 PRO A CA 1
ATOM 2881 C C . PRO A 1 385 ? 16.353 -38.166 -7.376 1.00 76.31 385 PRO A C 1
ATOM 2883 O O . PRO A 1 385 ? 16.161 -38.708 -8.465 1.00 76.31 385 PRO A O 1
ATOM 2886 N N . VAL A 1 386 ? 17.414 -38.401 -6.589 1.00 76.94 386 VAL A N 1
ATOM 2887 C CA . VAL A 1 386 ? 18.405 -39.436 -6.879 1.00 76.94 386 VAL A CA 1
ATOM 2888 C C . VAL A 1 386 ? 17.577 -40.676 -7.111 1.00 76.94 386 VAL A C 1
ATOM 2890 O O . VAL A 1 386 ? 16.972 -41.179 -6.166 1.00 76.94 386 VAL A O 1
ATOM 2893 N N . ALA A 1 387 ? 17.443 -41.077 -8.378 1.00 72.31 387 ALA A N 1
ATOM 2894 C CA . ALA A 1 387 ? 16.704 -42.270 -8.716 1.00 72.31 387 ALA A CA 1
ATOM 2895 C C . ALA A 1 387 ? 17.389 -43.325 -7.873 1.00 72.31 387 ALA A C 1
ATOM 2897 O O . ALA A 1 387 ? 18.598 -43.513 -8.041 1.00 72.31 387 ALA A O 1
ATOM 2898 N N . HIS A 1 388 ? 16.677 -43.869 -6.879 1.00 71.62 388 HIS A N 1
ATOM 2899 C CA . HIS A 1 388 ? 17.205 -44.936 -6.054 1.00 71.62 388 HIS A CA 1
ATOM 2900 C C . HIS A 1 388 ? 17.687 -45.957 -7.062 1.00 71.62 388 HIS A C 1
ATOM 2902 O O . HIS A 1 388 ? 16.867 -46.587 -7.732 1.00 71.62 388 HIS A O 1
ATOM 2908 N N . ARG A 1 389 ? 19.012 -46.019 -7.270 1.00 64.94 389 ARG A N 1
ATOM 2909 C CA . ARG A 1 389 ? 19.593 -47.045 -8.116 1.00 64.94 389 ARG A CA 1
ATOM 2910 C C . ARG A 1 389 ? 19.032 -48.311 -7.497 1.00 64.94 389 ARG A C 1
ATOM 2912 O O . ARG A 1 389 ? 19.246 -48.482 -6.289 1.00 64.94 389 ARG A O 1
ATOM 2919 N N . PRO A 1 390 ? 18.253 -49.115 -8.244 1.00 67.50 390 PRO A N 1
ATOM 2920 C CA . PRO A 1 390 ? 17.813 -50.389 -7.713 1.00 67.50 390 PRO A CA 1
ATOM 2921 C C . PRO A 1 390 ? 19.072 -51.044 -7.150 1.00 67.50 390 PRO A C 1
ATOM 2923 O O . PRO A 1 390 ? 20.118 -50.947 -7.810 1.00 67.50 390 PRO A O 1
ATOM 2926 N N . PRO A 1 391 ? 19.029 -51.543 -5.899 1.00 72.56 391 PRO A N 1
ATOM 2927 C CA . PRO A 1 391 ? 20.209 -52.086 -5.250 1.00 72.56 391 PRO A CA 1
ATOM 2928 C C . PRO A 1 391 ? 20.862 -53.015 -6.259 1.00 72.56 391 PRO A C 1
ATOM 2930 O O . PRO A 1 391 ? 20.205 -53.921 -6.769 1.00 72.56 391 PRO A O 1
ATOM 2933 N N . ILE A 1 392 ? 22.102 -52.696 -6.644 1.00 68.50 392 ILE A N 1
ATOM 2934 C CA . ILE A 1 392 ? 22.869 -53.532 -7.559 1.00 68.50 392 ILE A CA 1
ATOM 2935 C C . ILE A 1 392 ? 22.881 -54.890 -6.875 1.00 68.50 392 ILE A C 1
ATOM 2937 O O . ILE A 1 392 ? 23.485 -55.035 -5.815 1.00 68.50 392 ILE A O 1
ATOM 2941 N N . SER A 1 393 ? 22.121 -55.842 -7.412 1.00 63.97 393 SER A N 1
ATOM 2942 C CA . SER A 1 393 ? 22.035 -57.180 -6.859 1.00 63.97 393 SER A CA 1
ATOM 2943 C C . SER A 1 393 ? 23.420 -57.793 -7.006 1.00 63.97 393 SER A C 1
ATOM 2945 O O . SER A 1 393 ? 23.788 -58.263 -8.080 1.00 63.97 393 SER A O 1
ATOM 2947 N N . THR A 1 394 ? 24.210 -57.766 -5.939 1.00 61.91 394 THR A N 1
ATOM 2948 C CA . THR A 1 394 ? 25.562 -58.330 -5.854 1.00 61.91 394 THR A CA 1
ATOM 2949 C C . THR A 1 394 ? 25.566 -59.863 -5.819 1.00 61.91 394 THR A C 1
ATOM 2951 O O . THR A 1 394 ? 26.544 -60.470 -5.400 1.00 61.91 394 THR A O 1
ATOM 2954 N N . HIS A 1 395 ? 24.518 -60.522 -6.321 1.00 60.78 395 HIS A N 1
ATOM 2955 C CA . HIS A 1 395 ? 24.521 -61.963 -6.564 1.00 60.78 395 HIS A CA 1
ATOM 2956 C C . HIS A 1 395 ? 25.126 -62.276 -7.940 1.00 60.78 395 HIS A C 1
ATOM 2958 O O . HIS A 1 395 ? 24.450 -62.738 -8.854 1.00 60.78 395 HIS A O 1
ATOM 2964 N N . GLN A 1 396 ? 26.430 -62.044 -8.086 1.00 53.62 396 GLN A N 1
ATOM 2965 C CA . GLN A 1 396 ? 27.242 -62.880 -8.968 1.00 53.62 396 GLN A CA 1
ATOM 2966 C C . GLN A 1 396 ? 27.889 -63.944 -8.085 1.00 53.62 396 GLN A C 1
ATOM 2968 O O . GLN A 1 396 ? 28.895 -63.693 -7.426 1.00 53.62 396 GLN A O 1
ATOM 2973 N N . ASN A 1 397 ? 27.271 -65.127 -8.035 1.00 57.97 397 ASN A N 1
ATOM 2974 C CA . ASN A 1 397 ? 27.944 -66.309 -7.509 1.00 57.97 397 ASN A CA 1
ATOM 2975 C C . ASN A 1 397 ? 29.201 -66.552 -8.363 1.00 57.97 397 ASN A C 1
ATOM 2977 O O . ASN A 1 397 ? 29.080 -66.603 -9.592 1.00 57.97 397 ASN A O 1
ATOM 2981 N N . PRO A 1 398 ? 30.395 -66.691 -7.762 1.00 60.22 398 PRO A N 1
ATOM 2982 C CA . PRO A 1 398 ? 31.574 -67.091 -8.511 1.00 60.22 398 PRO A CA 1
ATOM 2983 C C . PRO A 1 398 ? 31.351 -68.499 -9.090 1.00 60.22 398 PRO A C 1
ATOM 2985 O O . PRO A 1 398 ? 30.740 -69.340 -8.423 1.00 60.22 398 PRO A O 1
ATOM 2988 N N . PRO A 1 399 ? 31.819 -68.779 -10.319 1.00 59.72 399 PRO A N 1
ATOM 2989 C CA . PRO A 1 399 ? 31.730 -70.116 -10.886 1.00 59.72 399 PRO A CA 1
ATOM 2990 C C . PRO A 1 399 ? 32.543 -71.083 -10.019 1.00 59.72 399 PRO A C 1
ATOM 2992 O O . PRO A 1 399 ? 33.742 -70.886 -9.811 1.00 59.72 399 PRO A O 1
ATOM 2995 N N . ALA A 1 400 ? 31.873 -72.112 -9.499 1.00 57.91 400 ALA A N 1
ATOM 2996 C CA . ALA A 1 400 ? 32.526 -73.242 -8.856 1.00 57.91 400 ALA A CA 1
ATOM 2997 C C . ALA A 1 400 ? 33.445 -73.935 -9.877 1.00 57.91 400 ALA A C 1
ATOM 2999 O O . ALA A 1 400 ? 33.034 -74.170 -11.016 1.00 57.91 400 ALA A O 1
ATOM 3000 N N . ARG A 1 401 ? 34.689 -74.199 -9.468 1.00 57.16 401 ARG A N 1
ATOM 3001 C CA . ARG A 1 401 ? 35.641 -75.046 -10.194 1.00 57.16 401 ARG A CA 1
ATOM 3002 C C . ARG A 1 401 ? 35.487 -76.494 -9.778 1.00 57.16 401 ARG A C 1
ATOM 3004 O O . ARG A 1 401 ? 35.277 -76.710 -8.563 1.00 57.16 401 ARG A O 1
#

Mean predicted aligned error: 16.31 Å

Sequence (401 aa):
MTYPPAHGQNVPGHGLPPPRSHLDGPAGAYGLPLEGSSVVSGHSLAPPVRKPGSIAGVQTILWILAAISALGEFFSIISLVEYVHPLSLVAVVVAGFLTVKSVIASIYIGRGRRWAWILGLIGAVLGIVFGLLGLVSGLFVFEETPIPLLAATVFLAMYVTLLCLLCSTSARVWITSHRALPMMPSPHGTPTATGAGESPVEGPTPQGASMDPHAVAAAMMQMMRYDPDKKPGSLTAAQVLLWIWTFGAIAMAGILWMVRLQPAEPAELNRYFPEYQPLFICAIAMAVLLLVISVGLATKSAWSAVGSLVGACVAFALHIAMFILMFVFLDSMRSPFHSYWEGHVLIAAWSNMALIPVAITAMILCIVPNGRRWLAHINSTKPPPVAHRPPISTHQNPPAR

pLDDT: mean 71.99, std 13.72, range [37.97, 95.06]

Solvent-accessible surface area (backbone atoms only — not comparable to full-atom values): 23243 Å² total; per-residue (Å²): 140,85,82,83,84,83,80,82,78,81,76,80,76,82,73,72,76,75,82,75,79,88,53,92,47,94,67,49,88,70,60,70,83,82,75,78,85,74,94,66,95,61,89,75,71,73,75,80,81,75,80,56,68,54,53,55,51,47,30,52,52,24,49,52,50,20,52,53,23,48,51,49,25,54,52,28,50,54,45,38,73,80,47,82,42,70,68,36,54,52,48,28,54,51,24,49,51,50,20,55,48,23,52,52,29,30,59,36,41,76,68,25,38,62,67,29,48,50,53,48,47,56,47,18,55,53,39,33,55,51,15,51,51,36,33,57,52,15,63,77,43,37,89,84,43,58,61,55,30,53,51,17,48,54,49,23,54,51,20,51,50,45,36,54,40,62,68,30,68,68,39,48,50,48,32,53,52,52,65,74,50,69,79,72,77,76,87,73,75,77,81,81,85,80,80,92,75,93,73,97,65,93,74,80,78,85,74,77,79,74,75,55,66,65,59,55,50,51,51,50,49,58,71,65,47,74,55,79,87,56,80,53,68,52,51,54,51,22,38,53,34,34,49,55,48,24,51,51,24,48,52,46,32,48,51,56,48,52,63,68,67,50,94,58,62,69,70,60,52,62,70,49,43,75,71,49,48,60,50,40,52,49,24,47,54,39,22,54,51,34,47,52,33,39,53,29,63,68,69,70,41,65,63,23,54,60,46,29,53,55,46,47,54,51,40,50,50,50,51,52,51,44,51,52,52,48,51,55,50,53,60,72,51,70,54,98,86,38,78,78,52,51,55,60,52,50,51,46,52,53,56,54,58,66,40,49,63,42,52,53,50,23,51,51,33,61,64,36,67,69,44,51,52,48,44,52,48,52,56,68,68,52,73,74,76,75,70,76,69,71,76,79,76,80,79,71,77,76,84,83,129

Secondary structure (DSSP, 8-state):
-PPPPPPP--PPP--PPP------STTGGG------S--------PPP-PPPHHHHHHHHHHHHHHHHHHHHHHHHHHHHHHS--HHHHHHHHHHHHHHHHHHHHHHHHHTT-HHHHHHHHHHHHHHHHHHHHHHHHHHHSTTT-SHHHHHHHHHHHHHHHHHHHHHSHHHHHHHHHHHHS--PPP--------------------------HHHHHHHHHHHS---TTSPPHHHHHHHHHHHHHHHHHHHHHHHHHHHHHS---HHHHHHHHHHHHHHHHHHHHHHHHHHHHHHHHHTT-HHHHHHHHHHHHHHHHHHHHHHHHHHHHHHHT-STT-HHHHHHHHHHHHHHHHHHHHHHHHHHHHHSHHHHHHHHHHHHHSPPP---PPP-----PPPP-

Nearest PDB structures (foldseek):
  5vju-assembly1_A  TM=3.913E-01  e=2.899E-02  synthetic construct
  7vg4-assembly3_E  TM=3.686E-01  e=3.124E-01  Methylorubrum extorquens AM1
  1o5h-assembly1_B  TM=4.295E-01  e=2.167E+00  Thermotoga maritima
  8e0m-assembly4_L  TM=2.148E-01  e=1.817E+00  synthetic construct

Radius of gyration: 33.76 Å; Cα contacts (8 Å, |Δi|>4): 293; chains: 1; bounding box: 90×99×136 Å

Organism: NCBI:txid2811108

Foldseek 3Di:
DDDDDDDDDDDPPPDDPDPPPPPPDPCCVVDDPPDPDDPDPDPPPPPPDDQDVLLVVLLVLLVVLLVVLVVQLVVLVVCCVVPVAVVSVLSNVVSVVSNVLSNVLSVVLSLLAPVSLVSLLVVLVVQLVVLVVQCVVCVVCVVVPNVSNVVSVVSNVSSVSSNVSSPDPSSVCSSVVSVVCLPPDDCPDDPPDDDDDDDDDDDDDPDDPPPPVVVVVVVSVVVVPPVLPDDDVLLVLLLVLLVVLLVLLVVLLVLLVVVLPDPDPVVVSVVCVVLSVLLNVLSVVLSVLSVQLSVLSVVLDLCSLVSNLVSLVVSLVSLVVSLVSLVVVLVVVPDPPPPPPNSSSVSSNVSSVSSNVSSVSSNVSSVDVVVVVSSVVSVVPDDDPPPPPPPPPPPPDDDDD